Protein AF-A0A9E8TKR6-F1 (afdb_monomer_lite)

Secondary structure (DSSP, 8-state):
-PPPPEEETTTS--EEEE-SS-EEEE-HHHHHHTTTT--EE----HHHHHHHHHHHHHHHHHHHHHTT--TTTHHHHHHH---HHHHHHHHHTTGGGSEEE-SS--TT--THHHHHHHHH-PPPEEGGGGSTTS--TTSPPSS--TTBTTB-SSBPHHHHHHHHHHHHHH--TT--------EEE-TTS-EEEE----------SS-STT-SEEEEEEEPPSSHHHHHHHH--HHHHH--PPPGGGS---S-PPTT-HHHHT--S-EEEEEESSSS-EEEEEEEPPP-SS-HHHHHHHHHHHHHHHHHH-TT--EEEEE-TTS-EEEEE-----TTS-HHHHHHIIIIIS--PPPPP-SSPP-S-EEEEEEEEEEEETTEEEEEEEEEEEEEHHHHS--HHHHHHHHHHHIIIIIHHHHHHHHHHHHHS--TT-TTSPPHHHHHHHHHHHHHHHHHHHHHHHHHHHHHHTT---TTHHHHHHHHHHHHHHHHHGGG-STTTHHHHHHHHHHHHHHHHHHHHHHHHHHHHHHHHHHHHTT-HHHHHHHHTTTSHHHHHHHHHHHTTS---HHHHHHHHHHHHHHHH-TTPPB-S--HHHHHHHHHHSSS--HHHHHHHHHHHHHHHHS-HHHHHHHHHHHHHHHHHTT--B-HHHHHHHHHTTT-TT-THHHHHHHHHHHTS------

Radius of gyration: 30.71 Å; chains: 1; bounding box: 90×58×79 Å

Structure (mmCIF, N/CA/C/O backbone):
data_AF-A0A9E8TKR6-F1
#
_entry.id   AF-A0A9E8TKR6-F1
#
loop_
_atom_site.group_PDB
_atom_site.id
_atom_site.type_symbol
_atom_site.label_atom_id
_atom_site.label_alt_id
_atom_site.label_comp_id
_atom_site.label_asym_id
_atom_site.label_entity_id
_atom_site.label_seq_id
_atom_site.pdbx_PDB_ins_code
_atom_site.Cartn_x
_atom_site.Cartn_y
_atom_site.Cartn_z
_atom_site.occupancy
_atom_site.B_iso_or_equiv
_atom_site.auth_seq_id
_atom_site.auth_comp_id
_atom_site.auth_asym_id
_atom_site.auth_atom_id
_atom_site.pdbx_PDB_model_num
ATOM 1 N N . MET A 1 1 ? 31.374 -3.884 -31.618 1.00 50.28 1 MET A N 1
ATOM 2 C CA . MET A 1 1 ? 30.443 -4.877 -32.195 1.00 50.28 1 MET A CA 1
ATOM 3 C C . MET A 1 1 ? 29.100 -4.616 -31.557 1.00 50.28 1 MET A C 1
ATOM 5 O O . MET A 1 1 ? 29.069 -4.455 -30.345 1.00 50.28 1 MET A O 1
ATOM 9 N N . THR A 1 2 ? 28.046 -4.481 -32.349 1.00 59.69 2 THR A N 1
ATOM 10 C CA . THR A 1 2 ? 26.692 -4.287 -31.831 1.00 59.69 2 THR A CA 1
ATOM 11 C C . THR A 1 2 ? 26.202 -5.598 -31.211 1.00 59.69 2 THR A C 1
ATOM 13 O O . THR A 1 2 ? 26.362 -6.655 -31.832 1.00 59.69 2 THR A O 1
ATOM 16 N N . PRO A 1 3 ? 25.718 -5.588 -29.957 1.00 73.19 3 PRO A N 1
ATOM 17 C CA . PRO A 1 3 ? 25.300 -6.813 -29.292 1.00 73.19 3 PRO A CA 1
ATOM 18 C C . PRO A 1 3 ? 24.059 -7.378 -29.989 1.00 73.19 3 PRO A C 1
ATOM 20 O O . PRO A 1 3 ? 23.081 -6.670 -30.214 1.00 73.19 3 PRO A O 1
ATOM 23 N N . THR A 1 4 ? 24.097 -8.664 -30.342 1.00 85.00 4 THR A N 1
ATOM 24 C CA . THR A 1 4 ? 22.914 -9.365 -30.864 1.00 85.00 4 THR A CA 1
ATOM 25 C C . THR A 1 4 ? 21.877 -9.494 -29.743 1.00 85.00 4 THR A C 1
ATOM 27 O O . THR A 1 4 ? 22.279 -9.850 -28.633 1.00 85.00 4 THR A O 1
ATOM 30 N N . PRO A 1 5 ? 20.579 -9.230 -29.985 1.00 91.56 5 PRO A N 1
ATOM 31 C CA . PRO A 1 5 ? 19.554 -9.357 -28.954 1.00 91.56 5 PRO A CA 1
ATOM 32 C C . PRO A 1 5 ? 19.513 -10.750 -28.320 1.00 91.56 5 PRO A C 1
ATOM 34 O O . PRO A 1 5 ? 19.486 -11.755 -29.031 1.00 91.56 5 PRO A O 1
ATOM 37 N N . HIS A 1 6 ? 19.510 -10.821 -26.988 1.00 94.06 6 HIS A N 1
ATOM 38 C CA . HIS A 1 6 ? 19.408 -12.086 -26.251 1.00 94.06 6 HIS A CA 1
ATOM 39 C C . HIS A 1 6 ? 18.688 -11.923 -24.902 1.00 94.06 6 HIS A C 1
ATOM 41 O O . HIS A 1 6 ? 18.556 -10.816 -24.376 1.00 94.06 6 HIS A O 1
ATOM 47 N N . HIS A 1 7 ? 18.183 -13.047 -24.375 1.00 96.06 7 HIS A N 1
ATOM 48 C CA . HIS A 1 7 ? 17.359 -13.145 -23.157 1.00 96.06 7 HIS A CA 1
ATOM 49 C C . HIS A 1 7 ? 16.048 -12.347 -23.217 1.00 96.06 7 HIS A C 1
ATOM 51 O O . HIS A 1 7 ? 15.841 -11.397 -22.460 1.00 96.06 7 HIS A O 1
ATOM 57 N N . SER A 1 8 ? 15.142 -12.743 -24.116 1.00 97.75 8 SER A N 1
ATOM 58 C CA . SER A 1 8 ? 13.782 -12.189 -24.154 1.00 97.75 8 SER A CA 1
ATOM 59 C C . SER A 1 8 ? 12.948 -12.679 -22.968 1.00 97.75 8 SER A C 1
ATOM 61 O O . SER A 1 8 ? 12.872 -13.880 -22.699 1.00 97.75 8 SER A O 1
ATOM 63 N N . LEU A 1 9 ? 12.245 -11.761 -22.301 1.00 98.19 9 LEU A N 1
ATOM 64 C CA . LEU A 1 9 ? 11.306 -12.070 -21.214 1.00 98.19 9 LEU A CA 1
ATOM 65 C C . LEU A 1 9 ? 10.107 -12.926 -21.669 1.00 98.19 9 LEU A C 1
ATOM 67 O O . LEU A 1 9 ? 9.425 -13.513 -20.823 1.00 98.19 9 LEU A O 1
ATOM 71 N N . ARG A 1 10 ? 9.852 -12.998 -22.982 1.00 98.00 10 ARG A N 1
ATOM 72 C CA . ARG A 1 10 ? 8.789 -13.813 -23.592 1.00 98.00 10 ARG A CA 1
ATOM 73 C C . ARG A 1 10 ? 9.147 -15.291 -23.695 1.00 98.00 10 ARG A C 1
ATOM 75 O O . ARG A 1 10 ? 8.278 -16.151 -23.628 1.00 98.00 10 ARG A O 1
ATOM 82 N N . THR A 1 11 ? 10.432 -15.605 -23.844 1.00 97.19 11 THR A N 1
ATOM 83 C CA . THR A 1 11 ? 10.910 -16.984 -24.042 1.00 97.19 11 THR A CA 1
ATOM 84 C C . THR A 1 11 ? 11.670 -17.523 -22.833 1.00 97.19 11 THR A C 1
ATOM 86 O O . THR A 1 11 ? 11.685 -18.731 -22.595 1.00 97.19 11 THR A O 1
ATOM 89 N N . MET A 1 12 ? 12.260 -16.641 -22.028 1.00 97.44 12 MET A N 1
ATOM 90 C CA . MET A 1 12 ? 12.934 -16.984 -20.781 1.00 97.44 12 MET A CA 1
ATOM 91 C C . MET A 1 12 ? 11.917 -17.278 -19.668 1.00 97.44 12 MET A C 1
ATOM 93 O O . MET A 1 12 ? 10.975 -16.518 -19.457 1.00 97.44 12 MET A O 1
ATOM 97 N N . ARG A 1 13 ? 12.114 -18.355 -18.900 1.00 98.19 13 ARG A N 1
ATOM 98 C CA . ARG A 1 13 ? 11.274 -18.675 -17.730 1.00 98.19 13 ARG A CA 1
ATOM 99 C C . ARG A 1 13 ? 11.817 -17.986 -16.482 1.00 98.19 13 ARG A C 1
ATOM 101 O O . ARG A 1 13 ? 12.569 -18.586 -15.722 1.00 98.19 13 ARG A O 1
ATOM 108 N N . TRP A 1 14 ? 11.429 -16.737 -16.266 1.00 98.06 14 TRP A N 1
ATOM 109 C CA . TRP A 1 14 ? 12.019 -15.890 -15.225 1.00 98.06 14 TRP A CA 1
ATOM 110 C C . TRP A 1 14 ? 11.050 -15.482 -14.120 1.00 98.06 14 TRP A C 1
ATOM 112 O O . TRP A 1 14 ? 11.496 -15.150 -13.025 1.00 98.06 14 TRP A O 1
ATOM 122 N N . LEU A 1 15 ? 9.738 -15.484 -14.375 1.00 98.38 15 LEU A N 1
ATOM 123 C CA . LEU A 1 15 ? 8.762 -14.930 -13.443 1.00 98.38 15 LEU A CA 1
ATOM 124 C C . LEU A 1 15 ? 8.315 -16.001 -12.435 1.00 98.38 15 LEU A C 1
ATOM 126 O O . LEU A 1 15 ? 7.627 -16.948 -12.828 1.00 98.38 15 LEU A O 1
ATOM 130 N N . PRO A 1 16 ? 8.654 -15.877 -11.139 1.00 98.25 16 PRO A N 1
ATOM 131 C CA . PRO A 1 16 ? 8.188 -16.807 -10.118 1.00 98.25 16 PRO A CA 1
ATOM 132 C C . PRO A 1 16 ? 6.702 -16.591 -9.812 1.00 98.25 16 PRO A C 1
ATOM 134 O O . PRO A 1 16 ? 6.287 -15.527 -9.340 1.00 98.25 16 PRO A O 1
ATOM 137 N N . VAL A 1 17 ? 5.895 -17.630 -9.998 1.00 98.50 17 VAL A N 1
ATOM 138 C CA . VAL A 1 17 ? 4.450 -17.621 -9.748 1.00 98.50 17 VAL A CA 1
ATOM 139 C C . VAL A 1 17 ? 4.027 -18.784 -8.857 1.00 98.50 17 VAL A C 1
ATOM 141 O O . VAL A 1 17 ? 4.683 -19.821 -8.783 1.00 98.50 17 VAL A O 1
ATOM 144 N N . ILE A 1 18 ? 2.910 -18.608 -8.157 1.00 98.31 18 ILE A N 1
ATOM 145 C CA . ILE A 1 18 ? 2.304 -19.631 -7.309 1.00 98.31 18 ILE A CA 1
ATOM 146 C C . ILE A 1 18 ? 1.121 -20.238 -8.061 1.00 98.31 18 ILE A C 1
ATOM 148 O O . ILE A 1 18 ? 0.111 -19.572 -8.278 1.00 98.31 18 ILE A O 1
ATOM 152 N N . THR A 1 19 ? 1.200 -21.519 -8.397 1.00 97.38 19 THR A N 1
ATOM 153 C CA . THR A 1 19 ? 0.100 -22.289 -8.993 1.00 97.38 19 THR A CA 1
ATOM 154 C C . THR A 1 19 ? -0.519 -23.236 -7.966 1.00 97.38 19 THR A C 1
ATOM 156 O O . THR A 1 19 ? -0.173 -23.210 -6.778 1.00 97.38 19 THR A O 1
ATOM 159 N N . ALA A 1 20 ? -1.475 -24.063 -8.392 1.00 95.50 20 ALA A N 1
ATOM 160 C CA . ALA A 1 20 ? -1.983 -25.159 -7.569 1.00 95.50 20 ALA A CA 1
ATOM 161 C C . ALA A 1 20 ? -0.895 -26.210 -7.263 1.00 95.50 20 ALA A C 1
ATOM 163 O O . ALA A 1 20 ? -0.919 -26.803 -6.188 1.00 95.50 20 ALA A O 1
ATOM 164 N N . ALA A 1 21 ? 0.071 -26.398 -8.171 1.00 95.94 21 ALA A N 1
ATOM 165 C CA . ALA A 1 21 ? 1.158 -27.368 -8.025 1.00 95.94 21 ALA A CA 1
ATOM 166 C C . ALA A 1 21 ? 2.296 -26.876 -7.113 1.00 95.94 21 ALA A C 1
ATOM 168 O O . ALA A 1 21 ? 3.030 -27.688 -6.555 1.00 95.94 21 ALA A O 1
ATOM 169 N N . GLY A 1 22 ? 2.438 -25.561 -6.933 1.00 97.12 22 GLY A N 1
ATOM 170 C CA . GLY A 1 22 ? 3.464 -24.974 -6.077 1.00 97.12 22 GLY A CA 1
ATOM 171 C C . GLY A 1 22 ? 4.074 -23.718 -6.682 1.00 97.12 22 GLY A C 1
ATOM 172 O O . GLY A 1 22 ? 3.414 -22.993 -7.421 1.00 97.12 22 GLY A O 1
ATOM 173 N N . LEU A 1 23 ? 5.325 -23.446 -6.317 1.00 97.75 23 LEU A N 1
ATOM 174 C CA . LEU A 1 23 ? 6.128 -22.381 -6.910 1.00 97.75 23 LEU A CA 1
ATOM 175 C C . LEU A 1 23 ? 6.715 -22.871 -8.240 1.00 97.75 23 LEU A C 1
ATOM 177 O O . LEU A 1 23 ? 7.402 -23.890 -8.259 1.00 97.75 23 LEU A O 1
ATOM 181 N N . GLU A 1 24 ? 6.492 -22.134 -9.323 1.00 97.81 24 GLU A N 1
ATOM 182 C CA . GLU A 1 24 ? 7.092 -22.394 -10.636 1.00 97.81 24 GLU A CA 1
ATOM 183 C C . GLU A 1 24 ? 7.605 -21.093 -11.265 1.00 97.81 24 GLU A C 1
ATOM 185 O O . GLU A 1 24 ? 7.121 -20.012 -10.934 1.00 97.81 24 GLU A O 1
ATOM 190 N N . HIS A 1 25 ? 8.579 -21.193 -12.173 1.00 98.19 25 HIS A N 1
ATOM 191 C CA . HIS A 1 25 ? 8.993 -20.069 -13.018 1.00 98.19 25 HIS A CA 1
ATOM 192 C C . HIS A 1 25 ? 8.336 -20.211 -14.386 1.00 98.19 25 HIS A C 1
ATOM 194 O O . HIS A 1 25 ? 8.354 -21.301 -14.967 1.00 98.19 25 HIS A O 1
ATOM 200 N N . VAL A 1 26 ? 7.761 -19.125 -14.889 1.00 98.56 26 VAL A N 1
ATOM 201 C CA . VAL A 1 26 ? 7.066 -19.055 -16.182 1.00 98.56 26 VAL A CA 1
ATOM 202 C C . VAL A 1 26 ? 7.636 -17.930 -17.039 1.00 98.56 26 VAL A C 1
ATOM 204 O O . VAL A 1 26 ? 8.336 -17.044 -16.542 1.00 98.56 26 VAL A O 1
ATOM 207 N N . THR A 1 27 ? 7.357 -17.991 -18.336 1.00 98.69 27 THR A N 1
ATOM 208 C CA . THR A 1 27 ? 7.561 -16.859 -19.250 1.00 98.69 27 THR A CA 1
ATOM 209 C C . THR A 1 27 ? 6.527 -15.754 -19.007 1.00 98.69 27 THR A C 1
ATOM 211 O O . THR A 1 27 ? 5.531 -15.969 -18.305 1.00 98.69 27 THR A O 1
ATOM 214 N N . LEU A 1 28 ? 6.743 -14.568 -19.586 1.00 98.62 28 LEU A N 1
ATOM 215 C CA . LEU A 1 28 ? 5.754 -13.488 -19.525 1.00 98.62 28 LEU A CA 1
ATOM 216 C C . LEU A 1 28 ? 4.446 -13.865 -20.245 1.00 98.62 28 LEU A C 1
ATOM 218 O O . LEU A 1 28 ? 3.371 -13.658 -19.680 1.00 98.62 28 LEU A O 1
ATOM 222 N N . ASP A 1 29 ? 4.536 -14.474 -21.431 1.00 98.62 29 ASP A N 1
ATOM 223 C CA . ASP A 1 29 ? 3.388 -14.951 -22.211 1.00 98.62 29 ASP A CA 1
ATOM 224 C C . ASP A 1 29 ? 2.564 -15.963 -21.393 1.00 98.62 29 ASP A C 1
ATOM 226 O O . ASP A 1 29 ? 1.379 -15.741 -21.134 1.00 98.62 29 ASP A O 1
ATOM 230 N N . GLU A 1 30 ? 3.205 -17.013 -20.857 1.00 98.56 30 GLU A N 1
ATOM 231 C CA . GLU A 1 30 ? 2.532 -18.028 -20.031 1.00 98.56 30 GLU A CA 1
ATOM 232 C C . GLU A 1 30 ? 1.850 -17.426 -18.794 1.00 98.56 30 GLU A C 1
ATOM 234 O O . GLU A 1 30 ? 0.765 -17.872 -18.415 1.00 98.56 30 GLU A O 1
ATOM 239 N N . ALA A 1 31 ? 2.474 -16.440 -18.138 1.00 98.50 31 ALA A N 1
ATOM 240 C CA . ALA A 1 31 ? 1.918 -15.815 -16.941 1.00 98.50 31 ALA A CA 1
ATOM 241 C C . ALA A 1 31 ? 0.599 -15.085 -17.222 1.00 98.50 31 ALA A C 1
ATOM 243 O O . ALA A 1 31 ? -0.324 -15.142 -16.406 1.00 98.50 31 ALA A O 1
ATOM 244 N N . LEU A 1 32 ? 0.508 -14.410 -18.370 1.00 98.62 32 LEU A N 1
ATOM 245 C CA . LEU A 1 32 ? -0.659 -13.628 -18.776 1.00 98.62 32 LEU A CA 1
ATOM 246 C C . LEU A 1 32 ? -1.758 -14.525 -19.363 1.00 98.62 32 LEU A C 1
ATOM 248 O O . LEU A 1 32 ? -2.926 -14.376 -18.999 1.00 98.62 32 LEU A O 1
ATOM 252 N N . GLU A 1 33 ? -1.395 -15.514 -20.184 1.00 98.50 33 GLU A N 1
ATOM 253 C CA . GLU A 1 33 ? -2.334 -16.499 -20.740 1.00 98.50 33 GLU A CA 1
ATOM 254 C C . GLU A 1 33 ? -2.971 -17.367 -19.647 1.00 98.50 33 GLU A C 1
ATOM 256 O O . GLU A 1 33 ? -4.174 -17.630 -19.652 1.00 98.50 33 GLU A O 1
ATOM 261 N N . ARG A 1 34 ? -2.175 -17.790 -18.657 1.00 98.25 34 ARG A N 1
ATOM 262 C CA . ARG A 1 34 ? -2.619 -18.660 -17.557 1.00 98.25 34 ARG A CA 1
ATOM 263 C C . ARG A 1 34 ? -3.029 -17.877 -16.309 1.00 98.25 34 ARG A C 1
ATOM 265 O O . ARG A 1 34 ? -3.214 -18.493 -15.253 1.00 98.25 34 ARG A O 1
ATOM 272 N N . ALA A 1 35 ? -3.205 -16.556 -16.399 1.00 98.50 35 ALA A N 1
ATOM 273 C CA . ALA A 1 35 ? -3.392 -15.666 -15.249 1.00 98.50 35 ALA A CA 1
ATOM 274 C C . ALA A 1 35 ? -4.563 -16.064 -14.327 1.00 98.50 35 ALA A C 1
ATOM 276 O O . ALA A 1 35 ? -4.476 -15.886 -13.113 1.00 98.50 35 ALA A O 1
ATOM 277 N N . ALA A 1 36 ? -5.638 -16.656 -14.861 1.00 98.25 36 ALA A N 1
ATOM 278 C CA . ALA A 1 36 ? -6.772 -17.135 -14.058 1.00 98.25 36 ALA A CA 1
ATOM 279 C C . ALA A 1 36 ? -6.495 -18.440 -13.282 1.00 98.25 36 ALA A C 1
ATOM 281 O O . ALA A 1 36 ? -7.249 -18.795 -12.384 1.00 98.25 36 ALA A O 1
ATOM 282 N N . SER A 1 37 ? -5.415 -19.158 -13.598 1.00 98.12 37 SER A N 1
ATOM 283 C CA . SER A 1 37 ? -4.990 -20.377 -12.884 1.00 98.12 37 SER A CA 1
ATOM 284 C C . SER A 1 37 ? -3.832 -20.142 -11.905 1.00 98.12 37 SER A C 1
ATOM 286 O O . SER A 1 37 ? -3.518 -20.998 -11.073 1.00 98.12 37 SER A O 1
ATOM 288 N N . ILE A 1 38 ? -3.184 -18.981 -12.002 1.00 98.62 38 ILE A N 1
ATOM 289 C CA . ILE A 1 38 ? -2.069 -18.571 -11.153 1.00 98.62 38 ILE A CA 1
ATOM 290 C C . ILE A 1 38 ? -2.642 -17.844 -9.939 1.00 98.62 38 ILE A C 1
ATOM 292 O O . ILE A 1 38 ? -3.386 -16.887 -10.098 1.00 98.62 38 ILE A O 1
ATOM 296 N N . ARG A 1 39 ? -2.282 -18.259 -8.722 1.00 98.06 39 ARG A N 1
ATOM 297 C CA . ARG A 1 39 ? -2.734 -17.622 -7.470 1.00 98.06 39 ARG A CA 1
ATOM 298 C C . ARG A 1 39 ? -2.090 -16.254 -7.232 1.00 98.06 39 ARG A C 1
ATOM 300 O O . ARG A 1 39 ? -2.666 -15.417 -6.551 1.00 98.06 39 ARG A O 1
ATOM 307 N N . GLY A 1 40 ? -0.885 -16.035 -7.755 1.00 96.62 40 GLY A N 1
ATOM 308 C CA . GLY A 1 40 ? -0.157 -14.772 -7.638 1.00 96.62 40 GLY A CA 1
ATOM 309 C C . GLY A 1 40 ? 1.353 -14.944 -7.797 1.00 96.62 40 GLY A C 1
ATOM 310 O O . GLY A 1 40 ? 1.829 -16.004 -8.202 1.00 96.62 40 GLY A O 1
ATOM 311 N N . ILE A 1 41 ? 2.107 -13.900 -7.455 1.00 97.56 41 ILE A N 1
ATOM 312 C CA . ILE A 1 41 ? 3.574 -13.870 -7.553 1.00 97.56 41 ILE A CA 1
ATOM 313 C C . ILE A 1 41 ? 4.218 -14.626 -6.383 1.00 97.56 41 ILE A C 1
ATOM 315 O O . ILE A 1 41 ? 3.853 -14.435 -5.222 1.00 97.56 41 ILE A O 1
ATOM 319 N N . GLY A 1 42 ? 5.212 -15.458 -6.690 1.00 95.94 42 GLY A N 1
ATOM 320 C CA . GLY A 1 42 ? 5.906 -16.350 -5.759 1.00 95.94 42 GLY A CA 1
ATOM 321 C C . GLY A 1 42 ? 7.166 -15.776 -5.114 1.00 95.94 42 GLY A C 1
ATOM 322 O O . GLY A 1 42 ? 8.143 -16.501 -4.948 1.00 95.94 42 GLY A O 1
ATOM 323 N N . VAL A 1 43 ? 7.169 -14.491 -4.750 1.00 93.88 43 VAL A N 1
ATOM 324 C CA . VAL A 1 43 ? 8.356 -13.805 -4.209 1.00 93.88 43 VAL A CA 1
ATOM 325 C C . VAL A 1 43 ? 8.193 -13.479 -2.729 1.00 93.88 43 VAL A C 1
ATOM 327 O O . VAL A 1 43 ? 7.189 -12.904 -2.310 1.00 93.88 43 VAL A O 1
ATOM 330 N N . ARG A 1 44 ? 9.214 -13.827 -1.935 1.00 90.00 44 ARG A N 1
ATOM 331 C CA . ARG A 1 44 ? 9.268 -13.526 -0.495 1.00 90.00 44 ARG A CA 1
ATOM 332 C C . ARG A 1 44 ? 9.672 -12.087 -0.204 1.00 90.00 44 ARG A C 1
ATOM 334 O O . ARG A 1 44 ? 9.179 -11.510 0.761 1.00 90.00 44 ARG A O 1
ATOM 341 N N . ASP A 1 45 ? 10.574 -11.528 -1.006 1.00 90.06 45 ASP A N 1
ATOM 342 C CA . ASP A 1 45 ? 11.012 -10.151 -0.829 1.00 90.06 45 ASP A CA 1
ATOM 343 C C . ASP A 1 45 ? 9.843 -9.181 -1.104 1.00 90.06 45 ASP A C 1
ATOM 345 O O . ASP A 1 45 ? 9.302 -9.163 -2.215 1.00 90.06 45 ASP A O 1
ATOM 349 N N . PRO A 1 46 ? 9.425 -8.373 -0.114 1.00 91.62 46 PRO A N 1
ATOM 350 C CA . PRO A 1 46 ? 8.284 -7.489 -0.243 1.00 91.62 46 PRO A CA 1
ATOM 351 C C . PRO A 1 46 ? 8.467 -6.403 -1.305 1.00 91.62 46 PRO A C 1
ATOM 353 O O . PRO A 1 46 ? 7.497 -6.073 -1.985 1.00 91.62 46 PRO A O 1
ATOM 356 N N . ILE A 1 47 ? 9.683 -5.876 -1.472 1.00 90.69 47 ILE A N 1
ATOM 357 C CA . ILE A 1 47 ? 9.970 -4.806 -2.432 1.00 90.69 47 ILE A CA 1
ATOM 358 C C . ILE A 1 47 ? 9.971 -5.377 -3.846 1.00 90.69 47 ILE A C 1
ATOM 360 O O . ILE A 1 47 ? 9.337 -4.816 -4.736 1.00 90.69 47 ILE A O 1
ATOM 364 N N . VAL A 1 48 ? 10.613 -6.531 -4.038 1.00 93.44 48 VAL A N 1
ATOM 365 C CA . VAL A 1 48 ? 10.620 -7.218 -5.335 1.00 93.44 48 VAL A CA 1
ATOM 366 C C . VAL A 1 48 ? 9.200 -7.617 -5.740 1.00 93.44 48 VAL A C 1
ATOM 368 O O . VAL A 1 48 ? 8.783 -7.353 -6.865 1.00 93.44 48 VAL A O 1
ATOM 371 N N . ARG A 1 49 ? 8.408 -8.188 -4.818 1.00 95.56 49 ARG A N 1
ATOM 372 C CA . ARG A 1 49 ? 6.997 -8.518 -5.083 1.00 95.56 49 ARG A CA 1
ATOM 373 C C . ARG A 1 49 ? 6.201 -7.280 -5.504 1.00 95.56 49 ARG A C 1
ATOM 375 O O . ARG A 1 49 ? 5.429 -7.352 -6.454 1.00 95.56 49 ARG A O 1
ATOM 382 N N . ALA A 1 50 ? 6.387 -6.153 -4.820 1.00 95.00 50 ALA A N 1
ATOM 383 C CA . ALA A 1 50 ? 5.710 -4.907 -5.159 1.00 95.00 50 ALA A CA 1
ATOM 384 C C . ALA A 1 50 ? 6.129 -4.358 -6.530 1.00 95.00 50 ALA A C 1
ATOM 386 O O . ALA A 1 50 ? 5.282 -3.892 -7.290 1.00 95.00 50 ALA A O 1
ATOM 387 N N . ALA A 1 51 ? 7.414 -4.441 -6.872 1.00 94.69 51 ALA A N 1
ATOM 388 C CA . ALA A 1 51 ? 7.915 -4.026 -8.176 1.00 94.69 51 ALA A CA 1
ATOM 389 C C . ALA A 1 51 ? 7.333 -4.883 -9.308 1.00 94.69 51 ALA A C 1
ATOM 391 O O . ALA A 1 51 ? 6.817 -4.342 -10.284 1.00 94.69 51 ALA A O 1
ATOM 392 N N . LEU A 1 52 ? 7.333 -6.210 -9.136 1.00 97.88 52 LEU A N 1
ATOM 393 C CA . LEU A 1 52 ? 6.726 -7.134 -10.094 1.00 97.88 52 LEU A CA 1
ATOM 394 C C . LEU A 1 52 ? 5.217 -6.905 -10.225 1.00 97.88 52 LEU A C 1
ATOM 396 O O . LEU A 1 52 ? 4.703 -6.925 -11.336 1.00 97.88 52 LEU A O 1
ATOM 400 N N . ASN A 1 53 ? 4.509 -6.622 -9.125 1.00 97.50 53 ASN A N 1
ATOM 401 C CA . ASN A 1 53 ? 3.097 -6.239 -9.176 1.00 97.50 53 ASN A CA 1
ATOM 402 C C . ASN A 1 53 ? 2.882 -5.016 -10.083 1.00 97.50 53 ASN A C 1
ATOM 404 O O . ASN A 1 53 ? 2.000 -5.046 -10.935 1.00 97.50 53 ASN A O 1
ATOM 408 N N . ARG A 1 54 ? 3.682 -3.950 -9.931 1.00 96.38 54 ARG A N 1
ATOM 409 C CA . ARG A 1 54 ? 3.562 -2.736 -10.763 1.00 96.38 54 ARG A CA 1
ATOM 410 C C . ARG A 1 54 ? 3.876 -3.008 -12.231 1.00 96.38 54 ARG A C 1
ATOM 412 O O . ARG A 1 54 ? 3.127 -2.562 -13.096 1.00 96.38 54 ARG A O 1
ATOM 419 N N . PHE A 1 55 ? 4.928 -3.777 -12.501 1.00 97.94 55 PHE A N 1
ATOM 420 C CA . PHE A 1 55 ? 5.274 -4.200 -13.856 1.00 97.94 55 PHE A CA 1
ATOM 421 C C . PHE A 1 55 ? 4.139 -5.000 -14.509 1.00 97.94 55 PHE A C 1
ATOM 423 O O . PHE A 1 55 ? 3.696 -4.662 -15.604 1.00 97.94 55 PHE A O 1
ATOM 430 N N . LEU A 1 56 ? 3.611 -6.014 -13.816 1.00 98.56 56 LEU A N 1
ATOM 431 C CA . LEU A 1 56 ? 2.527 -6.841 -14.343 1.00 98.56 56 LEU A CA 1
ATOM 432 C C . LEU A 1 56 ? 1.221 -6.060 -14.505 1.00 98.56 56 LEU A C 1
ATOM 434 O O . LEU A 1 56 ? 0.492 -6.331 -15.448 1.00 98.56 56 LEU A O 1
ATOM 438 N N . ILE A 1 57 ? 0.927 -5.079 -13.648 1.00 98.00 57 ILE A N 1
ATOM 439 C CA . ILE A 1 57 ? -0.211 -4.164 -13.839 1.00 98.00 57 ILE A CA 1
ATOM 440 C C . ILE A 1 57 ? -0.020 -3.335 -15.118 1.00 98.00 57 ILE A C 1
ATOM 442 O O . ILE A 1 57 ? -0.959 -3.195 -15.899 1.00 98.00 57 ILE A O 1
ATOM 446 N N . ALA A 1 58 ? 1.190 -2.835 -15.385 1.00 97.88 58 ALA A N 1
ATOM 447 C CA . ALA A 1 58 ? 1.464 -2.078 -16.604 1.00 97.88 58 ALA A CA 1
ATOM 448 C C . ALA A 1 58 ? 1.289 -2.935 -17.869 1.00 97.88 58 ALA A C 1
ATOM 450 O O . ALA A 1 58 ? 0.571 -2.542 -18.784 1.00 97.88 58 ALA A O 1
ATOM 451 N N . VAL A 1 59 ? 1.861 -4.142 -17.895 1.00 98.56 59 VAL A N 1
ATOM 452 C CA . VAL A 1 59 ? 1.699 -5.073 -19.028 1.00 98.56 59 VAL A CA 1
ATOM 453 C C . VAL A 1 59 ? 0.255 -5.579 -19.132 1.00 98.56 59 VAL A C 1
ATOM 455 O O . VAL A 1 59 ? -0.319 -5.622 -20.216 1.00 98.56 59 VAL A O 1
ATOM 458 N N . GLY A 1 60 ? -0.381 -5.887 -18.002 1.00 98.44 60 GLY A N 1
ATOM 459 C CA . GLY A 1 60 ? -1.784 -6.293 -17.927 1.00 98.44 60 GLY A CA 1
ATOM 460 C C . GLY A 1 60 ? -2.747 -5.213 -18.421 1.00 98.44 60 GLY A C 1
ATOM 461 O O . GLY A 1 60 ? -3.815 -5.550 -18.922 1.00 98.44 60 GLY A O 1
ATOM 462 N N . THR A 1 61 ? -2.360 -3.933 -18.351 1.00 98.44 61 THR A N 1
ATOM 463 C CA . THR A 1 61 ? -3.107 -2.830 -18.974 1.00 98.44 61 THR A CA 1
ATOM 464 C C . THR A 1 61 ? -3.142 -3.005 -20.488 1.00 98.44 61 THR A C 1
ATOM 466 O O . THR A 1 61 ? -4.219 -2.943 -21.073 1.00 98.44 61 THR A O 1
ATOM 469 N N . LEU A 1 62 ? -1.991 -3.270 -21.117 1.00 98.69 62 LEU A N 1
ATOM 470 C CA . LEU A 1 62 ? -1.897 -3.482 -22.565 1.00 98.69 62 LEU A CA 1
ATOM 471 C C . LEU A 1 62 ? -2.731 -4.694 -22.994 1.00 98.69 62 LEU A C 1
ATOM 473 O O . LEU A 1 62 ? -3.551 -4.592 -23.901 1.00 98.69 62 LEU A O 1
ATOM 477 N N . VAL A 1 63 ? -2.612 -5.810 -22.268 1.00 98.69 63 VAL A N 1
ATOM 478 C CA . VAL A 1 63 ? -3.419 -7.014 -22.528 1.00 98.69 63 VAL A CA 1
ATOM 479 C C . VAL A 1 63 ? -4.914 -6.727 -22.380 1.00 98.69 63 VAL A C 1
ATOM 481 O O . VAL A 1 63 ? -5.715 -7.187 -23.189 1.00 98.69 63 VAL A O 1
ATOM 484 N N . ALA A 1 64 ? -5.316 -5.960 -21.365 1.00 98.44 64 ALA A N 1
ATOM 485 C CA . ALA A 1 64 ? -6.714 -5.602 -21.151 1.00 98.44 64 ALA A CA 1
ATOM 486 C C . ALA A 1 64 ? -7.271 -4.677 -22.250 1.00 98.44 64 ALA A C 1
ATOM 488 O O . ALA A 1 64 ? -8.447 -4.813 -22.596 1.00 98.44 64 ALA A O 1
ATOM 489 N N . ARG A 1 65 ? -6.446 -3.783 -22.820 1.00 98.19 65 ARG A N 1
ATOM 490 C CA . ARG A 1 65 ? -6.803 -2.969 -23.996 1.00 98.19 65 ARG A CA 1
ATOM 491 C C . ARG A 1 65 ? -7.069 -3.865 -25.208 1.00 98.19 65 ARG A C 1
ATOM 493 O O . ARG A 1 65 ? -8.172 -3.825 -25.748 1.00 98.19 65 ARG A O 1
ATOM 500 N N . GLU A 1 66 ? -6.123 -4.740 -25.555 1.00 98.31 66 GLU A N 1
ATOM 501 C CA . GLU A 1 66 ? -6.245 -5.667 -26.695 1.00 98.31 66 GLU A CA 1
ATOM 502 C C . GLU A 1 66 ? -7.391 -6.676 -26.523 1.00 98.31 66 GLU A C 1
ATOM 504 O O . GLU A 1 66 ? -8.091 -7.024 -27.472 1.00 98.31 66 GLU A O 1
ATOM 509 N N . ALA A 1 67 ? -7.648 -7.119 -25.290 1.00 98.06 67 ALA A N 1
ATOM 510 C CA . ALA A 1 67 ? -8.772 -7.997 -24.974 1.00 98.06 67 ALA A CA 1
ATOM 511 C C . ALA A 1 67 ? -10.138 -7.280 -24.990 1.00 98.06 67 ALA A C 1
ATOM 513 O O . ALA A 1 67 ? -11.170 -7.939 -24.840 1.00 98.06 67 ALA A O 1
ATOM 514 N N . GLY A 1 68 ? -10.171 -5.950 -25.138 1.00 97.62 68 GLY A N 1
ATOM 515 C CA . GLY A 1 68 ? -11.403 -5.165 -25.120 1.00 97.62 68 GLY A CA 1
ATOM 516 C C . GLY A 1 68 ? -12.123 -5.226 -23.771 1.00 97.62 68 GLY A C 1
ATOM 517 O O . GLY A 1 68 ? -13.349 -5.383 -23.719 1.00 97.62 68 GLY A O 1
ATOM 518 N N . VAL A 1 69 ? -11.377 -5.151 -22.663 1.00 97.88 69 VAL A N 1
ATOM 519 C CA . VAL A 1 69 ? -11.956 -5.175 -21.314 1.00 97.88 69 VAL A CA 1
ATOM 520 C C . VAL A 1 69 ? -12.815 -3.929 -21.086 1.00 97.88 69 VAL A C 1
ATOM 522 O O . VAL A 1 69 ? -12.395 -2.792 -21.271 1.00 97.88 69 VAL A O 1
ATOM 525 N N . THR A 1 70 ? -14.041 -4.153 -20.630 1.00 95.81 70 THR A N 1
ATOM 526 C CA . THR A 1 70 ? -15.042 -3.143 -20.284 1.00 95.81 70 THR A CA 1
ATOM 527 C C . THR A 1 70 ? -15.710 -3.513 -18.959 1.00 95.81 70 THR A C 1
ATOM 529 O O . THR A 1 70 ? -15.712 -4.687 -18.574 1.00 95.81 70 THR A O 1
ATOM 532 N N . PRO A 1 71 ? -16.404 -2.576 -18.287 1.00 92.62 71 PRO A N 1
ATOM 533 C CA . PRO A 1 71 ? -17.174 -2.898 -17.083 1.00 92.62 71 PRO A CA 1
ATOM 534 C C . PRO A 1 71 ? -18.199 -4.033 -17.268 1.00 92.62 71 PRO A C 1
ATOM 536 O O . PRO A 1 71 ? -18.576 -4.688 -16.302 1.00 92.62 71 PRO A O 1
ATOM 539 N N . ARG A 1 72 ? -18.655 -4.296 -18.504 1.00 94.56 72 ARG A N 1
ATOM 540 C CA . ARG A 1 72 ? -19.644 -5.346 -18.803 1.00 94.56 72 ARG A CA 1
ATOM 541 C C . ARG A 1 72 ? -19.040 -6.749 -18.904 1.00 94.56 72 ARG A C 1
ATOM 543 O O . ARG A 1 72 ? -19.744 -7.713 -18.620 1.00 94.56 72 ARG A O 1
ATOM 550 N N . ASN A 1 73 ? -17.779 -6.880 -19.320 1.00 96.81 73 ASN A N 1
ATOM 551 C CA . ASN A 1 73 ? -17.131 -8.180 -19.558 1.00 96.81 73 ASN A CA 1
ATOM 552 C C . ASN A 1 73 ? -15.966 -8.480 -18.593 1.00 96.81 73 ASN A C 1
ATOM 554 O O . ASN A 1 73 ? -15.492 -9.615 -18.568 1.00 96.81 73 ASN A O 1
ATOM 558 N N . VAL A 1 74 ? -15.546 -7.518 -17.760 1.00 97.12 74 VAL A N 1
ATOM 559 C CA . VAL A 1 74 ? -14.398 -7.644 -16.842 1.00 97.12 74 VAL A CA 1
ATOM 560 C C . VAL A 1 74 ? -14.482 -8.874 -15.931 1.00 97.12 74 VAL A C 1
ATOM 562 O O . VAL A 1 74 ? -13.504 -9.600 -15.772 1.00 97.12 74 VAL A O 1
ATOM 565 N N . ALA A 1 75 ? -15.668 -9.186 -15.402 1.00 96.31 75 ALA A N 1
ATOM 566 C CA . ALA A 1 75 ? -15.870 -10.366 -14.561 1.00 96.31 75 ALA A CA 1
ATOM 567 C C . ALA A 1 75 ? -15.677 -11.688 -15.330 1.00 96.31 75 ALA A C 1
ATOM 569 O O . ALA A 1 75 ? -15.351 -12.709 -14.728 1.00 96.31 75 ALA A O 1
ATOM 570 N N . GLY A 1 76 ? -15.891 -11.686 -16.650 1.00 97.50 76 GLY A N 1
ATOM 571 C CA . GLY A 1 76 ? -15.568 -12.813 -17.523 1.00 97.50 76 GLY A CA 1
ATOM 572 C C . GLY A 1 76 ? -14.063 -13.057 -17.561 1.00 97.50 76 GLY A C 1
ATOM 573 O O . GLY A 1 76 ? -13.623 -14.143 -17.194 1.00 97.50 76 GLY A O 1
ATOM 574 N N . HIS A 1 77 ? -13.285 -12.020 -17.881 1.00 97.81 77 HIS A N 1
ATOM 575 C CA . HIS A 1 77 ? -11.819 -12.088 -17.925 1.00 97.81 77 HIS A CA 1
ATOM 576 C C . HIS A 1 77 ? -11.191 -12.454 -16.578 1.00 97.81 77 HIS A C 1
ATOM 578 O O . HIS A 1 77 ? -10.250 -13.240 -16.541 1.00 97.81 77 HIS A O 1
ATOM 584 N N . ALA A 1 78 ? -11.743 -11.973 -15.461 1.00 96.88 78 ALA A N 1
ATOM 585 C CA . ALA A 1 78 ? -11.270 -12.361 -14.131 1.00 96.88 78 ALA A CA 1
ATOM 586 C C . ALA A 1 78 ? -11.369 -13.880 -13.888 1.00 96.88 78 ALA A C 1
ATOM 588 O O . ALA A 1 78 ? -10.504 -14.462 -13.236 1.00 96.88 78 ALA A O 1
ATOM 589 N N . ARG A 1 79 ? -12.408 -14.531 -14.432 1.00 97.31 79 ARG A N 1
ATOM 590 C CA . ARG A 1 79 ? -12.639 -15.976 -14.278 1.00 97.31 79 ARG A CA 1
ATOM 591 C C . ARG A 1 79 ? -11.890 -16.822 -15.299 1.00 97.31 79 ARG A C 1
ATOM 593 O O . ARG A 1 79 ? -11.427 -17.902 -14.953 1.00 97.31 79 ARG A O 1
ATOM 600 N N . THR A 1 80 ? -11.836 -16.384 -16.555 1.00 97.50 80 THR A N 1
ATOM 601 C CA . THR A 1 80 ? -11.308 -17.198 -17.663 1.00 97.50 80 THR A CA 1
ATOM 602 C C . THR A 1 80 ? -9.884 -16.834 -18.064 1.00 97.50 80 THR A C 1
ATOM 604 O O . THR A 1 80 ? -9.259 -17.594 -18.793 1.00 97.50 80 THR A O 1
ATOM 607 N N . GLY A 1 81 ? -9.367 -15.695 -17.604 1.00 97.06 81 GLY A N 1
ATOM 608 C CA . GLY A 1 81 ? -8.085 -15.146 -18.030 1.00 97.06 81 GLY A CA 1
ATOM 609 C C . GLY A 1 81 ? -8.183 -14.393 -19.356 1.00 97.06 81 GLY A C 1
ATOM 610 O O . GLY A 1 81 ? -9.275 -14.054 -19.834 1.00 97.06 81 GLY A O 1
ATOM 611 N N . PHE A 1 82 ? -7.019 -14.125 -19.942 1.00 98.19 82 PHE A N 1
ATOM 612 C CA . PHE A 1 82 ? -6.875 -13.459 -21.232 1.00 98.19 82 PHE A CA 1
ATOM 613 C C . PHE A 1 82 ? -6.613 -14.489 -22.333 1.00 98.19 82 PHE A C 1
ATOM 615 O O . PHE A 1 82 ? -5.983 -15.518 -22.104 1.00 98.19 82 PHE A O 1
ATOM 622 N N . THR A 1 83 ? -7.108 -14.232 -23.542 1.00 98.38 83 THR A N 1
ATOM 623 C CA . THR A 1 83 ? -6.845 -15.109 -24.690 1.00 98.38 83 THR A CA 1
ATOM 624 C C . THR A 1 83 ? -5.402 -14.957 -25.163 1.00 98.38 83 THR A C 1
ATOM 626 O O . THR A 1 83 ? -4.918 -13.827 -25.209 1.00 98.38 83 THR A O 1
ATOM 629 N N . ALA A 1 84 ? -4.782 -16.040 -25.638 1.00 98.25 84 ALA A N 1
ATOM 630 C CA . ALA A 1 84 ? -3.438 -16.014 -26.228 1.00 98.25 84 ALA A CA 1
ATOM 631 C C . ALA A 1 84 ? -3.272 -14.943 -27.321 1.00 98.25 84 ALA A C 1
ATOM 633 O O . ALA A 1 84 ? -2.271 -14.241 -27.344 1.00 98.25 84 ALA A O 1
ATOM 634 N N . ALA A 1 85 ? -4.288 -14.740 -28.171 1.00 98.56 85 ALA A N 1
ATOM 635 C CA . ALA A 1 85 ? -4.252 -13.706 -29.208 1.00 98.56 85 ALA A CA 1
ATOM 636 C C . ALA A 1 85 ? -4.093 -12.288 -28.627 1.00 98.56 85 ALA A C 1
ATOM 638 O O . ALA A 1 85 ? -3.204 -11.560 -29.044 1.00 98.56 85 ALA A O 1
ATOM 639 N N . ALA A 1 86 ? -4.905 -11.918 -27.630 1.00 98.50 86 ALA A N 1
ATOM 640 C CA . ALA A 1 86 ? -4.801 -10.615 -26.967 1.00 98.50 86 ALA A CA 1
ATOM 641 C C . ALA A 1 86 ? -3.471 -10.435 -26.215 1.00 98.50 86 ALA A C 1
ATOM 643 O O . ALA A 1 86 ? -2.916 -9.341 -26.208 1.00 98.50 86 ALA A O 1
ATOM 644 N N . VAL A 1 87 ? -2.951 -11.503 -25.593 1.00 98.75 87 VAL A N 1
ATOM 645 C CA . VAL A 1 87 ? -1.634 -11.471 -24.936 1.00 98.75 87 VAL A CA 1
ATOM 646 C C . VAL A 1 87 ? -0.534 -11.234 -25.967 1.00 98.75 87 VAL A C 1
ATOM 648 O O . VAL A 1 87 ? 0.257 -10.313 -25.792 1.00 98.75 87 VAL A O 1
ATOM 651 N N . ALA A 1 88 ? -0.518 -12.006 -27.055 1.00 98.62 88 ALA A N 1
ATOM 652 C CA . ALA A 1 88 ? 0.457 -11.855 -28.127 1.00 98.62 88 ALA A CA 1
ATOM 653 C C . ALA A 1 88 ? 0.408 -10.447 -28.734 1.00 98.62 88 ALA A C 1
ATOM 655 O O . ALA A 1 88 ? 1.430 -9.773 -28.746 1.00 98.62 88 ALA A O 1
ATOM 656 N N . SER A 1 89 ? -0.777 -9.960 -29.125 1.00 98.50 89 SER A N 1
ATOM 657 C CA . SER A 1 89 ? -0.940 -8.610 -29.680 1.00 98.50 89 SER A CA 1
ATOM 658 C C . SER A 1 89 ? -0.434 -7.520 -28.736 1.00 98.50 89 SER A C 1
ATOM 660 O O . SER A 1 89 ? 0.244 -6.601 -29.180 1.00 98.50 89 SER A O 1
ATOM 662 N N . ALA A 1 90 ? -0.695 -7.638 -27.432 1.00 98.38 90 ALA A N 1
ATOM 663 C CA . ALA A 1 90 ? -0.234 -6.657 -26.454 1.00 98.38 90 ALA A CA 1
ATOM 664 C C . ALA A 1 90 ? 1.285 -6.694 -26.237 1.00 98.38 90 ALA A C 1
ATOM 666 O O . ALA A 1 90 ? 1.898 -5.646 -26.047 1.00 98.38 90 ALA A O 1
ATOM 667 N N . LEU A 1 91 ? 1.892 -7.884 -26.236 1.00 98.56 91 LEU A N 1
ATOM 668 C CA . LEU A 1 91 ? 3.339 -8.035 -26.073 1.00 98.56 91 LEU A CA 1
ATOM 669 C C . LEU A 1 91 ? 4.103 -7.651 -27.343 1.00 98.56 91 LEU A C 1
ATOM 671 O O . LEU A 1 91 ? 5.199 -7.112 -27.231 1.00 98.56 91 LEU A O 1
ATOM 675 N N . ASP A 1 92 ? 3.514 -7.838 -28.525 1.00 98.50 92 ASP A N 1
ATOM 676 C CA . ASP A 1 92 ? 4.095 -7.408 -29.799 1.00 98.50 92 ASP A CA 1
ATOM 677 C C . ASP A 1 92 ? 4.278 -5.878 -29.861 1.00 98.50 92 ASP A C 1
ATOM 679 O O . ASP A 1 92 ? 5.235 -5.403 -30.469 1.00 98.50 92 ASP A O 1
ATOM 683 N N . LEU A 1 93 ? 3.434 -5.097 -29.166 1.00 98.00 93 LEU A N 1
ATOM 684 C CA . LEU A 1 93 ? 3.580 -3.633 -29.046 1.00 98.00 93 LEU A CA 1
ATOM 685 C C . LEU A 1 93 ? 4.860 -3.196 -28.321 1.00 98.00 93 LEU A C 1
ATOM 687 O O . LEU A 1 93 ? 5.271 -2.046 -28.446 1.00 98.00 93 LEU A O 1
ATOM 691 N N . ILE A 1 94 ? 5.450 -4.081 -27.518 1.00 98.19 94 ILE A N 1
ATOM 692 C CA . ILE A 1 94 ? 6.603 -3.788 -26.659 1.00 98.19 94 ILE A CA 1
ATOM 693 C C . ILE A 1 94 ? 7.737 -4.804 -26.842 1.00 98.19 94 ILE A C 1
ATOM 695 O O . ILE A 1 94 ? 8.660 -4.833 -26.032 1.00 98.19 94 ILE A O 1
ATOM 699 N N . ASP A 1 95 ? 7.689 -5.638 -27.884 1.00 97.88 95 ASP A N 1
ATOM 700 C CA . ASP A 1 95 ? 8.581 -6.793 -28.049 1.00 97.88 95 ASP A CA 1
ATOM 701 C C . ASP A 1 95 ? 10.060 -6.392 -28.082 1.00 97.88 95 ASP A C 1
ATOM 703 O O . ASP A 1 95 ? 10.883 -6.976 -27.374 1.00 97.88 95 ASP A O 1
ATOM 707 N N . GLU A 1 96 ? 10.387 -5.320 -28.809 1.00 96.94 96 GLU A N 1
ATOM 708 C CA . GLU A 1 96 ? 11.752 -4.784 -28.898 1.00 96.94 96 GLU A CA 1
ATOM 709 C C . GLU A 1 96 ? 12.297 -4.292 -27.549 1.00 96.94 96 GLU A C 1
ATOM 711 O O . GLU A 1 96 ? 13.510 -4.223 -27.354 1.00 96.94 96 GLU A O 1
ATOM 716 N N . HIS A 1 97 ? 11.412 -3.992 -26.597 1.00 97.69 97 HIS A N 1
ATOM 717 C CA . HIS A 1 97 ? 11.757 -3.565 -25.247 1.00 97.69 97 HIS A CA 1
ATOM 718 C C . HIS A 1 97 ? 11.824 -4.724 -24.251 1.00 97.69 97 HIS A C 1
ATOM 720 O O . HIS A 1 97 ? 12.187 -4.487 -23.108 1.00 97.69 97 HIS A O 1
ATOM 726 N N . LEU A 1 98 ? 11.492 -5.965 -24.624 1.00 98.25 98 LEU A N 1
ATOM 727 C CA . LEU A 1 98 ? 11.469 -7.124 -23.714 1.00 98.25 98 LEU A CA 1
ATOM 728 C C . LEU A 1 98 ? 12.772 -7.942 -23.711 1.00 98.25 98 LEU A C 1
ATOM 730 O O . LEU A 1 98 ? 12.816 -9.039 -23.151 1.00 98.25 98 LEU A O 1
ATOM 734 N N . TRP A 1 99 ? 13.839 -7.417 -24.309 1.00 97.94 99 TRP A N 1
ATOM 735 C CA . TRP A 1 99 ? 15.153 -8.055 -24.387 1.00 97.94 99 TRP A CA 1
ATOM 736 C C . TRP A 1 99 ? 16.097 -7.483 -23.331 1.00 97.94 99 TRP A C 1
ATOM 738 O O . TRP A 1 99 ? 16.341 -6.278 -23.318 1.00 97.94 99 TRP A O 1
ATOM 748 N N . LEU A 1 100 ? 16.670 -8.321 -22.456 1.00 97.06 100 LEU A N 1
ATOM 749 C CA . LEU A 1 100 ? 17.625 -7.833 -21.446 1.00 97.06 100 LEU A CA 1
ATOM 750 C C . LEU A 1 100 ? 18.871 -7.212 -22.070 1.00 97.06 100 LEU A C 1
ATOM 752 O O . LEU A 1 100 ? 19.396 -6.234 -21.542 1.00 97.06 100 LEU A O 1
ATOM 756 N N . VAL A 1 101 ? 19.326 -7.770 -23.190 1.00 95.50 101 VAL A N 1
ATOM 757 C CA . VAL A 1 101 ? 20.402 -7.194 -23.986 1.00 95.50 101 VAL A CA 1
ATOM 758 C C . VAL A 1 101 ? 19.846 -6.859 -25.358 1.00 95.50 101 VAL A C 1
ATOM 760 O O . VAL A 1 101 ? 19.432 -7.744 -26.101 1.00 95.50 101 VAL A O 1
ATOM 763 N N . HIS A 1 102 ? 19.837 -5.568 -25.673 1.00 94.81 102 HIS A N 1
ATOM 764 C CA . HIS A 1 102 ? 19.448 -5.008 -26.959 1.00 94.81 102 HIS A CA 1
ATOM 765 C C . HIS A 1 102 ? 20.315 -3.777 -27.226 1.00 94.81 102 HIS A C 1
ATOM 767 O O . HIS A 1 102 ? 20.727 -3.099 -26.284 1.00 94.81 102 HIS A O 1
ATOM 773 N N . GLU A 1 103 ? 20.602 -3.483 -28.492 1.00 91.06 103 GLU A N 1
ATOM 774 C CA . GLU A 1 103 ? 21.479 -2.365 -28.855 1.00 91.06 103 GLU A CA 1
ATOM 775 C C . GLU A 1 103 ? 20.871 -1.007 -28.473 1.00 91.06 103 GLU A C 1
ATOM 777 O O . GLU A 1 103 ? 21.558 -0.145 -27.931 1.00 91.06 103 GLU A O 1
ATOM 782 N N . THR A 1 104 ? 19.576 -0.826 -28.734 1.00 92.62 104 THR A N 1
ATOM 783 C CA . THR A 1 104 ? 18.911 0.485 -28.663 1.00 92.62 104 THR A CA 1
ATOM 784 C C . THR A 1 104 ? 17.800 0.567 -27.623 1.00 92.62 104 THR A C 1
ATOM 786 O O . THR A 1 104 ? 17.467 1.655 -27.162 1.00 92.62 104 THR A O 1
ATOM 789 N N . THR A 1 105 ? 17.227 -0.569 -27.235 1.00 95.00 105 THR A N 1
ATOM 790 C CA . THR A 1 105 ? 16.019 -0.656 -26.392 1.00 95.00 105 THR A CA 1
ATOM 791 C C . THR A 1 105 ? 16.123 -1.755 -25.328 1.00 95.00 105 THR A C 1
ATOM 793 O O . THR A 1 105 ? 15.182 -2.527 -25.149 1.00 95.00 105 THR A O 1
ATOM 796 N N . PRO A 1 106 ? 17.260 -1.889 -24.618 1.00 96.38 106 PRO A N 1
ATOM 797 C CA . PRO A 1 106 ? 17.391 -2.920 -23.597 1.00 96.38 106 PRO A CA 1
ATOM 798 C C . PRO A 1 106 ? 16.316 -2.737 -22.515 1.00 96.38 106 PRO A C 1
ATOM 800 O O . PRO A 1 106 ? 16.042 -1.619 -22.070 1.00 96.38 106 PRO A O 1
ATOM 803 N N . PHE A 1 107 ? 15.698 -3.842 -22.095 1.00 97.75 107 PHE A N 1
ATOM 804 C CA . PHE A 1 107 ? 14.560 -3.858 -21.177 1.00 97.75 107 PHE A CA 1
ATOM 805 C C . PHE A 1 107 ? 14.854 -3.059 -19.910 1.00 97.75 107 PHE A C 1
ATOM 807 O O . PHE A 1 107 ? 15.797 -3.385 -19.189 1.00 97.75 107 PHE A O 1
ATOM 814 N N . MET A 1 108 ? 14.043 -2.025 -19.641 1.00 95.62 108 MET A N 1
ATOM 815 C CA . MET A 1 108 ? 14.157 -1.136 -18.470 1.00 95.62 108 MET A CA 1
ATOM 816 C C . MET A 1 108 ? 15.564 -0.557 -18.247 1.00 95.62 108 MET A C 1
ATOM 818 O O . MET A 1 108 ? 15.976 -0.301 -17.113 1.00 95.62 108 MET A O 1
ATOM 822 N N . GLN A 1 109 ? 16.310 -0.355 -19.329 1.00 93.88 109 GLN A N 1
ATOM 823 C CA . GLN A 1 109 ? 17.688 0.110 -19.297 1.00 93.88 109 GLN A CA 1
ATOM 824 C C . GLN A 1 109 ? 17.887 1.309 -20.220 1.00 93.88 109 GLN A C 1
ATOM 826 O O . GLN A 1 109 ? 17.078 1.594 -21.099 1.00 93.88 109 GLN A O 1
ATOM 831 N N . LEU A 1 110 ? 18.993 2.017 -20.008 1.00 90.25 110 LEU A N 1
ATOM 832 C CA . LEU A 1 110 ? 19.392 3.152 -20.826 1.00 90.25 110 LEU A CA 1
ATOM 833 C C . LEU A 1 110 ? 20.744 2.848 -21.494 1.00 90.25 110 LEU A C 1
ATOM 835 O O . LEU A 1 110 ? 21.776 2.931 -20.820 1.00 90.25 110 LEU A O 1
ATOM 839 N N . PRO A 1 111 ? 20.771 2.528 -22.802 1.00 89.94 111 PRO A N 1
ATOM 840 C CA . PRO A 1 111 ? 22.003 2.139 -23.496 1.00 89.94 111 PRO A CA 1
ATOM 841 C C . PRO A 1 111 ? 23.050 3.264 -23.517 1.00 89.94 111 PRO A C 1
ATOM 843 O O . PRO A 1 111 ? 24.249 2.994 -23.448 1.00 89.94 111 PRO A O 1
ATOM 846 N N . ASP A 1 112 ? 22.616 4.529 -23.488 1.00 84.81 112 ASP A N 1
ATOM 847 C CA . ASP A 1 112 ? 23.499 5.702 -23.431 1.00 84.81 112 ASP A CA 1
ATOM 848 C C . ASP A 1 112 ? 24.429 5.725 -22.206 1.00 84.81 112 ASP A C 1
ATOM 850 O O . ASP A 1 112 ? 25.446 6.424 -22.220 1.00 84.81 112 ASP A O 1
ATOM 854 N N . LEU A 1 113 ? 24.131 4.953 -21.152 1.00 84.00 113 LEU A N 1
ATOM 855 C CA . LEU A 1 113 ? 25.016 4.839 -19.991 1.00 84.00 113 LEU A CA 1
ATOM 856 C C . LEU A 1 113 ? 26.376 4.224 -20.341 1.00 84.00 113 LEU A C 1
ATOM 858 O O . LEU A 1 113 ? 27.355 4.587 -19.694 1.00 84.00 113 LEU A O 1
ATOM 862 N N . ALA A 1 114 ? 26.470 3.357 -21.356 1.00 86.00 114 ALA A N 1
ATOM 863 C CA . ALA A 1 114 ? 27.750 2.791 -21.791 1.00 86.00 114 ALA A CA 1
ATOM 864 C C . ALA A 1 114 ? 28.687 3.883 -22.321 1.00 86.00 114 ALA A C 1
ATOM 866 O O . ALA A 1 114 ? 29.803 4.038 -21.832 1.00 86.00 114 ALA A O 1
ATOM 867 N N . ARG A 1 115 ? 28.184 4.723 -23.237 1.00 81.00 115 ARG A N 1
ATOM 868 C CA . ARG A 1 115 ? 28.933 5.869 -23.776 1.00 81.00 115 ARG A CA 1
ATOM 869 C C . ARG A 1 115 ? 29.399 6.808 -22.659 1.00 81.00 115 ARG A C 1
ATOM 871 O O . ARG A 1 115 ? 30.515 7.313 -22.686 1.00 81.00 115 ARG A O 1
ATOM 878 N N . LEU A 1 116 ? 28.549 7.034 -21.659 1.00 69.19 116 LEU A N 1
ATOM 879 C CA . LEU A 1 116 ? 28.879 7.889 -20.517 1.00 69.19 116 LEU A CA 1
ATOM 880 C C . LEU A 1 116 ? 29.920 7.269 -19.580 1.00 69.19 116 LEU A C 1
ATOM 882 O O . LEU A 1 116 ? 30.716 8.003 -18.993 1.00 69.19 116 LEU A O 1
ATOM 886 N N . ALA A 1 117 ? 29.918 5.946 -19.423 1.00 76.56 117 ALA A N 1
ATOM 887 C CA . ALA A 1 117 ? 30.951 5.252 -18.669 1.00 76.56 117 ALA A CA 1
ATOM 888 C C . ALA A 1 117 ? 32.319 5.408 -19.344 1.00 76.56 117 ALA A C 1
ATOM 890 O O . ALA A 1 117 ? 33.284 5.740 -18.656 1.00 76.56 117 ALA A O 1
ATOM 891 N N . ASP A 1 118 ? 32.370 5.286 -20.672 1.00 79.12 118 ASP A N 1
ATOM 892 C CA . ASP A 1 118 ? 33.592 5.470 -21.461 1.00 79.12 118 ASP A CA 1
ATOM 893 C C . ASP A 1 118 ? 34.114 6.918 -21.404 1.00 79.12 118 ASP A C 1
ATOM 895 O O . ASP A 1 118 ? 35.314 7.146 -21.256 1.00 79.12 118 ASP A O 1
ATOM 899 N N . GLU A 1 119 ? 33.222 7.911 -21.487 1.00 72.19 119 GLU A N 1
ATOM 900 C CA . GLU A 1 119 ? 33.592 9.336 -21.494 1.00 72.19 119 GLU A CA 1
ATOM 901 C C . GLU A 1 119 ? 33.927 9.898 -20.104 1.00 72.19 119 GLU A C 1
ATOM 903 O O . GLU A 1 119 ? 34.747 10.810 -19.982 1.00 72.19 119 GLU A O 1
ATOM 908 N N . GLY A 1 120 ? 33.253 9.414 -19.059 1.00 64.94 120 GLY A N 1
ATOM 909 C CA . GLY A 1 120 ? 33.275 10.018 -17.724 1.00 64.94 120 GLY A CA 1
ATOM 910 C C . GLY A 1 120 ? 33.830 9.131 -16.612 1.00 64.94 120 GLY A C 1
ATOM 911 O O . GLY A 1 120 ? 33.866 9.574 -15.467 1.00 64.94 120 GLY A O 1
ATOM 912 N N . GLY A 1 121 ? 34.238 7.893 -16.911 1.00 68.12 121 GLY A N 1
ATOM 913 C CA . GLY A 1 121 ? 34.777 6.963 -15.916 1.00 68.12 121 GLY A CA 1
ATOM 914 C C . GLY A 1 121 ? 33.741 6.495 -14.889 1.00 68.12 121 GLY A C 1
ATOM 915 O O . GLY A 1 121 ? 34.088 6.252 -13.733 1.00 68.12 121 GLY A O 1
ATOM 916 N N . ALA A 1 122 ? 32.463 6.399 -15.276 1.00 70.69 122 ALA A N 1
ATOM 917 C CA . ALA A 1 122 ? 31.414 5.941 -14.366 1.00 70.69 122 ALA A CA 1
ATOM 918 C C . ALA A 1 122 ? 31.735 4.514 -13.871 1.00 70.69 122 ALA A C 1
ATOM 920 O O . ALA A 1 122 ? 31.898 3.607 -14.691 1.00 70.69 122 ALA A O 1
ATOM 921 N N . PRO A 1 123 ? 31.827 4.276 -12.549 1.00 76.38 123 PRO A N 1
ATOM 922 C CA . PRO A 1 123 ? 32.248 2.983 -12.042 1.00 76.38 123 PRO A CA 1
ATOM 923 C C . PRO A 1 123 ? 31.154 1.946 -12.270 1.00 76.38 123 PRO A C 1
ATOM 925 O O . PRO A 1 123 ? 30.005 2.134 -11.857 1.00 76.38 123 PRO A O 1
ATOM 928 N N . VAL A 1 124 ? 31.545 0.815 -12.854 1.00 85.00 124 VAL A N 1
ATOM 929 C CA . VAL A 1 124 ? 30.719 -0.392 -12.880 1.00 85.00 124 VAL A CA 1
ATOM 930 C C . VAL A 1 124 ? 30.537 -0.874 -11.441 1.00 85.00 124 VAL A C 1
ATOM 932 O O . VAL A 1 124 ? 31.504 -1.072 -10.702 1.00 85.00 124 VAL A O 1
ATOM 935 N N . ARG A 1 125 ? 29.282 -1.015 -11.018 1.00 85.31 125 ARG A N 1
ATOM 936 C CA . ARG A 1 125 ? 28.907 -1.546 -9.702 1.00 85.31 125 ARG A CA 1
ATOM 937 C C . ARG A 1 125 ? 28.564 -3.029 -9.817 1.00 85.31 125 ARG A C 1
ATOM 939 O O . ARG A 1 125 ? 28.168 -3.436 -10.901 1.00 85.31 125 ARG A O 1
ATOM 946 N N . PRO A 1 126 ? 28.643 -3.825 -8.739 1.00 87.62 126 PRO A N 1
ATOM 947 C CA . PRO A 1 126 ? 28.108 -5.184 -8.747 1.00 87.62 126 PRO A CA 1
ATOM 948 C C . PRO A 1 126 ? 26.641 -5.197 -9.185 1.00 87.62 126 PRO A C 1
ATOM 950 O O . PRO A 1 126 ? 25.851 -4.384 -8.696 1.00 87.62 126 PRO A O 1
ATOM 953 N N . ALA A 1 127 ? 26.257 -6.124 -10.065 1.00 90.00 127 ALA A N 1
ATOM 954 C CA . ALA A 1 127 ? 24.883 -6.218 -10.572 1.00 90.00 127 ALA A CA 1
ATOM 955 C C . ALA A 1 127 ? 23.843 -6.388 -9.444 1.00 90.00 127 ALA A C 1
ATOM 957 O O . ALA A 1 127 ? 22.737 -5.852 -9.524 1.00 90.00 127 ALA A O 1
ATOM 958 N N . ALA A 1 128 ? 24.236 -7.030 -8.338 1.00 86.69 128 ALA A N 1
ATOM 959 C CA . ALA A 1 128 ? 23.476 -7.134 -7.090 1.00 86.69 128 ALA A CA 1
ATOM 960 C C . ALA A 1 128 ? 22.951 -5.789 -6.536 1.00 86.69 128 ALA A C 1
ATOM 962 O O . ALA A 1 128 ? 21.937 -5.758 -5.834 1.00 86.69 128 ALA A O 1
ATOM 963 N N . GLU A 1 129 ? 23.602 -4.661 -6.847 1.00 85.31 129 GLU A N 1
ATOM 964 C CA . GLU A 1 129 ? 23.161 -3.319 -6.439 1.00 85.31 129 GLU A CA 1
ATOM 965 C C . GLU A 1 129 ? 21.897 -2.825 -7.184 1.00 85.31 129 GLU A C 1
ATOM 967 O O . GLU A 1 129 ? 21.397 -1.728 -6.903 1.00 85.31 129 GLU A O 1
ATOM 972 N N . LEU A 1 130 ? 21.350 -3.604 -8.126 1.00 87.25 130 LEU A N 1
ATOM 973 C CA . LEU A 1 130 ? 19.995 -3.390 -8.649 1.00 87.25 130 LEU A CA 1
ATOM 974 C C . LEU A 1 130 ? 18.931 -3.569 -7.558 1.00 87.25 130 LEU A C 1
ATOM 976 O O . LEU A 1 130 ? 17.919 -2.863 -7.557 1.00 87.25 130 LEU A O 1
ATOM 980 N N . PHE A 1 131 ? 19.179 -4.459 -6.595 1.00 86.00 131 PHE A N 1
ATOM 981 C CA . PHE A 1 131 ? 18.265 -4.694 -5.489 1.00 86.00 131 PHE A CA 1
ATOM 982 C C . PHE A 1 131 ? 18.446 -3.635 -4.397 1.00 86.00 131 PHE A C 1
ATOM 984 O O . PHE A 1 131 ? 19.552 -3.433 -3.897 1.00 86.00 131 PHE A O 1
ATOM 991 N N . PRO A 1 132 ? 17.361 -2.989 -3.939 1.00 76.12 132 PRO A N 1
ATOM 992 C CA . PRO A 1 132 ? 17.441 -1.898 -2.976 1.00 76.12 132 PRO A CA 1
ATOM 993 C C . PRO A 1 132 ? 17.825 -2.359 -1.566 1.00 76.12 132 PRO A C 1
ATOM 995 O O . PRO A 1 132 ? 17.970 -1.520 -0.694 1.00 76.12 132 PRO A O 1
ATOM 998 N N . ARG A 1 133 ? 17.969 -3.662 -1.298 1.00 72.81 133 ARG A N 1
ATOM 999 C CA . ARG A 1 133 ? 18.476 -4.180 -0.013 1.00 72.81 133 ARG A CA 1
ATOM 1000 C C . ARG A 1 133 ? 19.991 -4.327 0.023 1.00 72.81 133 ARG A C 1
ATOM 1002 O O . ARG A 1 133 ? 20.568 -4.350 1.110 1.00 72.81 133 ARG A O 1
ATOM 1009 N N . THR A 1 134 ? 20.612 -4.391 -1.149 1.00 70.69 134 THR A N 1
ATOM 1010 C CA . THR A 1 134 ? 22.056 -4.455 -1.315 1.00 70.69 134 THR A CA 1
ATOM 1011 C C . THR A 1 134 ? 22.626 -3.052 -1.132 1.00 70.69 134 THR A C 1
ATOM 1013 O O . THR A 1 134 ? 22.327 -2.169 -1.943 1.00 70.69 134 THR A O 1
ATOM 1016 N N . PRO A 1 135 ? 23.425 -2.783 -0.085 1.00 60.09 135 PRO A N 1
ATOM 1017 C CA . PRO A 1 135 ? 24.096 -1.495 0.028 1.00 60.09 135 PRO A CA 1
ATOM 1018 C C . PRO A 1 135 ? 25.060 -1.307 -1.153 1.00 60.09 135 PRO A C 1
ATOM 1020 O O . PRO A 1 135 ? 25.644 -2.267 -1.654 1.00 60.09 135 PRO A O 1
ATOM 1023 N N . GLY A 1 136 ? 25.297 -0.055 -1.547 1.00 57.94 136 GLY A N 1
ATOM 1024 C CA . GLY A 1 136 ? 26.476 0.265 -2.353 1.00 57.94 136 GLY A CA 1
ATOM 1025 C C . GLY A 1 136 ? 27.771 0.135 -1.541 1.00 57.94 136 GLY A C 1
ATOM 1026 O O . GLY A 1 136 ? 27.731 0.066 -0.312 1.00 57.94 136 GLY A O 1
ATOM 1027 N N . ALA A 1 137 ? 28.926 0.201 -2.208 1.00 48.97 137 ALA A N 1
ATOM 1028 C CA . ALA A 1 137 ? 30.264 0.051 -1.606 1.00 48.97 137 ALA A CA 1
ATOM 1029 C C . ALA A 1 137 ? 30.560 0.903 -0.342 1.00 48.97 137 ALA A C 1
ATOM 1031 O O . ALA A 1 137 ? 31.455 0.572 0.432 1.00 48.97 137 ALA A O 1
ATOM 1032 N N . THR A 1 138 ? 29.835 2.004 -0.115 1.00 47.31 138 THR A N 1
ATOM 1033 C CA . THR A 1 138 ? 29.992 2.898 1.051 1.00 47.31 138 THR A CA 1
ATOM 1034 C C . THR A 1 138 ? 28.902 2.733 2.118 1.00 47.31 138 THR A C 1
ATOM 1036 O O . THR A 1 138 ? 28.944 3.404 3.151 1.00 47.31 138 THR A O 1
ATOM 1039 N N . GLY A 1 139 ? 27.893 1.894 1.876 1.00 50.47 139 GLY A N 1
ATOM 1040 C CA . GLY A 1 139 ? 26.790 1.644 2.799 1.00 50.47 139 GLY A CA 1
ATOM 1041 C C . GLY A 1 139 ? 27.118 0.524 3.784 1.00 50.47 139 GLY A C 1
ATOM 1042 O O . GLY A 1 139 ? 27.708 -0.488 3.422 1.00 50.47 139 GLY A O 1
ATOM 1043 N N . LYS A 1 140 ? 26.698 0.667 5.046 1.00 53.06 140 LYS A N 1
ATOM 1044 C CA . LYS A 1 140 ? 26.579 -0.504 5.929 1.00 53.06 140 LYS A CA 1
ATOM 1045 C C . LYS A 1 140 ? 25.424 -1.358 5.410 1.00 53.06 140 LYS A C 1
ATOM 1047 O O . LYS A 1 140 ? 24.368 -0.797 5.132 1.00 53.06 140 LYS A O 1
ATOM 1052 N N . ALA A 1 141 ? 25.627 -2.669 5.291 1.00 50.44 141 ALA A N 1
ATOM 1053 C CA . ALA A 1 141 ? 24.596 -3.614 4.868 1.00 50.44 141 ALA A CA 1
ATOM 1054 C C . ALA A 1 141 ? 23.298 -3.422 5.643 1.00 50.44 141 ALA A C 1
ATOM 1056 O O . ALA A 1 141 ? 23.303 -3.367 6.874 1.00 50.44 141 ALA A O 1
ATOM 1057 N N . TRP A 1 142 ? 22.206 -3.246 4.898 1.00 52.12 142 TRP A N 1
ATOM 1058 C CA . TRP A 1 142 ? 20.878 -3.025 5.464 1.00 52.12 142 TRP A CA 1
ATOM 1059 C C . TRP A 1 142 ? 20.289 -4.352 5.940 1.00 52.12 142 TRP A C 1
ATOM 1061 O O . TRP A 1 142 ? 19.751 -4.409 7.043 1.00 52.12 142 TRP A O 1
ATOM 1071 N N . PHE A 1 143 ? 20.475 -5.408 5.139 1.00 56.31 143 PHE A N 1
ATOM 1072 C CA . PHE A 1 143 ? 20.051 -6.784 5.418 1.00 56.31 143 PHE A CA 1
ATOM 1073 C C . PHE A 1 143 ? 20.994 -7.811 4.774 1.00 56.31 143 PHE A C 1
ATOM 1075 O O . PHE A 1 143 ? 21.349 -8.781 5.437 1.00 56.31 143 PHE A O 1
ATOM 1082 N N . ASP A 1 144 ? 21.460 -7.524 3.551 1.00 53.19 144 ASP A N 1
ATOM 1083 C CA . ASP A 1 144 ? 22.265 -8.423 2.714 1.00 53.19 144 ASP A CA 1
ATOM 1084 C C . ASP A 1 144 ? 23.529 -7.704 2.187 1.00 53.19 144 ASP A C 1
ATOM 1086 O O . ASP A 1 144 ? 23.593 -6.469 2.146 1.00 53.19 144 ASP A O 1
ATOM 1090 N N . VAL A 1 145 ? 24.549 -8.462 1.788 1.00 57.84 145 VAL A N 1
ATOM 1091 C CA . VAL A 1 145 ? 25.822 -7.995 1.208 1.00 57.84 145 VAL A CA 1
ATOM 1092 C C . VAL A 1 145 ? 25.980 -8.616 -0.179 1.00 57.84 145 VAL A C 1
ATOM 1094 O O . VAL A 1 145 ? 25.722 -9.800 -0.355 1.00 57.84 145 VAL A O 1
ATOM 1097 N N . ALA A 1 146 ? 26.429 -7.844 -1.175 1.00 54.34 146 ALA A N 1
ATOM 1098 C CA . ALA A 1 146 ? 26.725 -8.405 -2.495 1.00 54.34 146 ALA A CA 1
ATOM 1099 C C . ALA A 1 146 ? 27.761 -9.542 -2.384 1.00 54.34 146 ALA A C 1
ATOM 1101 O O . ALA A 1 146 ? 28.823 -9.364 -1.784 1.00 54.34 146 ALA A O 1
ATOM 1102 N N . GLY A 1 147 ? 27.449 -10.698 -2.969 1.00 55.09 147 GLY A N 1
ATOM 1103 C CA . GLY A 1 147 ? 28.242 -11.922 -2.854 1.00 55.09 147 GLY A CA 1
ATOM 1104 C C . GLY A 1 147 ? 27.856 -12.832 -1.683 1.00 55.09 147 GLY A C 1
ATOM 1105 O O . GLY A 1 147 ? 28.522 -13.847 -1.480 1.00 55.09 147 GLY A O 1
ATOM 1106 N N . ASP A 1 148 ? 26.810 -12.510 -0.917 1.00 58.81 148 ASP A N 1
ATOM 1107 C CA . ASP A 1 148 ? 26.244 -13.449 0.053 1.00 58.81 148 ASP A CA 1
ATOM 1108 C C . ASP A 1 148 ? 25.334 -14.501 -0.616 1.00 58.81 148 ASP A C 1
ATOM 1110 O O . ASP A 1 148 ? 25.031 -14.446 -1.809 1.00 58.81 148 ASP A O 1
ATOM 1114 N N . ILE A 1 149 ? 24.906 -15.502 0.161 1.00 59.44 149 ILE A N 1
ATOM 1115 C CA . ILE A 1 149 ? 24.099 -16.627 -0.342 1.00 59.44 149 ILE A CA 1
ATOM 1116 C C . ILE A 1 149 ? 22.699 -16.224 -0.831 1.00 59.44 149 ILE A C 1
ATOM 1118 O O . ILE A 1 149 ? 22.054 -17.007 -1.527 1.00 59.44 149 ILE A O 1
ATOM 1122 N N . TYR A 1 150 ? 22.211 -15.044 -0.446 1.00 62.47 150 TYR A N 1
ATOM 1123 C CA . TYR A 1 150 ? 20.899 -14.519 -0.820 1.00 62.47 150 TYR A CA 1
ATOM 1124 C C . TYR A 1 150 ? 20.992 -13.447 -1.912 1.00 62.47 150 TYR A C 1
ATOM 1126 O O . TYR A 1 150 ? 19.969 -13.081 -2.491 1.00 62.47 150 TYR A O 1
ATOM 1134 N N . ASN A 1 151 ? 22.202 -12.978 -2.214 1.00 71.69 151 ASN A N 1
ATOM 1135 C CA . ASN A 1 151 ? 22.464 -11.846 -3.078 1.00 71.69 151 ASN A CA 1
ATOM 1136 C C . ASN A 1 151 ? 23.797 -12.028 -3.829 1.00 71.69 151 ASN A C 1
ATOM 1138 O O . ASN A 1 151 ? 24.812 -11.413 -3.476 1.00 71.69 151 ASN A O 1
ATOM 1142 N N . PRO A 1 152 ? 23.828 -12.903 -4.847 1.00 76.81 152 PRO A N 1
ATOM 1143 C CA . PRO A 1 152 ? 25.052 -13.222 -5.569 1.00 76.81 152 PRO A CA 1
ATOM 1144 C C . PRO A 1 152 ? 25.607 -11.979 -6.273 1.00 76.81 152 PRO A C 1
ATOM 1146 O O . PRO A 1 152 ? 24.854 -11.143 -6.765 1.00 76.81 152 PRO A O 1
ATOM 1149 N N . ALA A 1 153 ? 26.938 -11.851 -6.321 1.00 77.62 153 ALA A N 1
ATOM 1150 C CA . ALA A 1 153 ? 27.595 -10.707 -6.963 1.00 77.62 153 ALA A CA 1
ATOM 1151 C C . ALA A 1 153 ? 27.253 -10.611 -8.461 1.00 77.62 153 ALA A C 1
ATOM 1153 O O . ALA A 1 153 ? 27.024 -9.511 -8.969 1.00 77.62 153 ALA A O 1
ATOM 1154 N N . ASN A 1 154 ? 27.151 -11.774 -9.108 1.00 89.62 154 ASN A N 1
ATOM 1155 C CA . ASN A 1 154 ? 26.724 -11.929 -10.489 1.00 89.62 154 ASN A CA 1
ATOM 1156 C C . ASN A 1 154 ? 25.265 -12.382 -10.520 1.00 89.62 154 ASN A C 1
ATOM 1158 O O . ASN A 1 154 ? 24.876 -13.272 -9.762 1.00 89.62 154 ASN A O 1
ATOM 1162 N N . LEU A 1 155 ? 24.473 -11.802 -11.415 1.00 93.25 155 LEU A N 1
ATOM 1163 C CA . LEU A 1 155 ? 23.071 -12.162 -11.597 1.00 93.25 155 LEU A CA 1
ATOM 1164 C C . LEU A 1 155 ? 22.900 -13.048 -12.830 1.00 93.25 155 LEU A C 1
ATOM 1166 O O . LEU A 1 155 ? 23.486 -12.772 -13.879 1.00 93.25 155 LEU A O 1
ATOM 1170 N N . THR A 1 156 ? 22.059 -14.078 -12.724 1.00 95.44 156 THR A N 1
ATOM 1171 C CA . THR A 1 156 ? 21.539 -14.783 -13.908 1.00 95.44 156 THR A CA 1
ATOM 1172 C C . THR A 1 156 ? 20.591 -13.865 -14.696 1.00 95.44 156 THR A C 1
ATOM 1174 O O . THR A 1 156 ? 20.129 -12.858 -14.148 1.00 95.44 156 THR A O 1
ATOM 1177 N N . PRO A 1 157 ? 20.234 -14.183 -15.953 1.00 96.62 157 PRO A N 1
ATOM 1178 C CA . PRO A 1 157 ? 19.282 -13.391 -16.728 1.00 96.62 157 PRO A CA 1
ATOM 1179 C C . PRO A 1 157 ? 17.931 -13.221 -16.028 1.00 96.62 157 PRO A C 1
ATOM 1181 O O . PRO A 1 157 ? 17.391 -12.116 -15.970 1.00 96.62 157 PRO A O 1
ATOM 1184 N N . GLU A 1 158 ? 17.423 -14.268 -15.383 1.00 96.31 158 GLU A N 1
ATOM 1185 C CA . GLU A 1 158 ? 16.175 -14.212 -14.623 1.00 96.31 158 GLU A CA 1
ATOM 1186 C C . GLU A 1 158 ? 16.284 -13.248 -13.436 1.00 96.31 158 GLU A C 1
ATOM 1188 O O . GLU A 1 158 ? 15.400 -12.418 -13.206 1.00 96.31 158 GLU A O 1
ATOM 1193 N N . GLN A 1 159 ? 17.392 -13.318 -12.693 1.00 95.25 159 GLN A N 1
ATOM 1194 C CA . GLN A 1 159 ? 17.647 -12.426 -11.565 1.00 95.25 159 GLN A CA 1
ATOM 1195 C C . GLN A 1 159 ? 17.854 -10.979 -12.019 1.00 95.25 159 GLN A C 1
ATOM 1197 O O . GLN A 1 159 ? 17.384 -10.061 -11.347 1.00 95.25 159 GLN A O 1
ATOM 1202 N N . ALA A 1 160 ? 18.514 -10.766 -13.158 1.00 96.56 160 ALA A N 1
ATOM 1203 C CA . ALA A 1 160 ? 18.740 -9.449 -13.734 1.00 96.56 160 ALA A CA 1
ATOM 1204 C C . ALA A 1 160 ? 17.424 -8.797 -14.187 1.00 96.56 160 ALA A C 1
ATOM 1206 O O . ALA A 1 160 ? 17.197 -7.629 -13.874 1.00 96.56 160 ALA A O 1
ATOM 1207 N N . ALA A 1 161 ? 16.511 -9.552 -14.814 1.00 97.75 161 ALA A N 1
ATOM 1208 C CA . ALA A 1 161 ? 15.169 -9.073 -15.159 1.00 97.75 161 ALA A CA 1
ATOM 1209 C C . ALA A 1 161 ? 14.407 -8.575 -13.919 1.00 97.75 161 ALA A C 1
ATOM 1211 O O . ALA A 1 161 ? 13.891 -7.455 -13.892 1.00 97.75 161 ALA A O 1
ATOM 1212 N N . ILE A 1 162 ? 14.395 -9.381 -12.852 1.00 96.94 162 ILE A N 1
ATOM 1213 C CA . ILE A 1 162 ? 13.756 -9.027 -11.578 1.00 96.94 162 ILE A CA 1
ATOM 1214 C C . ILE A 1 162 ? 14.450 -7.815 -10.932 1.00 96.94 162 ILE A C 1
ATOM 1216 O O . ILE A 1 162 ? 13.780 -6.915 -10.413 1.00 96.94 162 ILE A O 1
ATOM 1220 N N . GLY A 1 163 ? 15.783 -7.775 -10.969 1.00 94.25 163 GLY A N 1
ATOM 1221 C CA . GLY A 1 163 ? 16.595 -6.677 -10.456 1.00 94.25 163 GLY A CA 1
ATOM 1222 C C . GLY A 1 163 ? 16.282 -5.353 -11.148 1.00 94.25 163 GLY A C 1
ATOM 1223 O O . GLY A 1 163 ? 16.054 -4.356 -10.467 1.00 94.25 163 GLY A O 1
ATOM 1224 N N . LEU A 1 164 ? 16.182 -5.348 -12.479 1.00 95.81 164 LEU A N 1
ATOM 1225 C CA . LEU A 1 164 ? 15.833 -4.168 -13.276 1.00 95.81 164 LEU A CA 1
ATOM 1226 C C . LEU A 1 164 ? 14.423 -3.658 -12.965 1.00 95.81 164 LEU A C 1
ATOM 1228 O O . LEU A 1 164 ? 14.262 -2.471 -12.683 1.00 95.81 164 LEU A O 1
ATOM 1232 N N . ILE A 1 165 ? 13.425 -4.547 -12.899 1.00 96.31 165 ILE A N 1
ATOM 1233 C CA . ILE A 1 165 ? 12.050 -4.182 -12.509 1.00 96.31 165 ILE A CA 1
ATOM 1234 C C . ILE A 1 165 ? 12.023 -3.558 -11.110 1.00 96.31 165 ILE A C 1
ATOM 1236 O O . ILE A 1 165 ? 11.365 -2.540 -10.870 1.00 96.31 165 ILE A O 1
ATOM 1240 N N . THR A 1 166 ? 12.771 -4.147 -10.177 1.00 92.38 166 THR A N 1
ATOM 1241 C CA . THR A 1 166 ? 12.873 -3.647 -8.801 1.00 92.38 166 THR A CA 1
ATOM 1242 C C . THR A 1 166 ? 13.556 -2.284 -8.752 1.00 92.38 166 THR A C 1
ATOM 1244 O O . THR A 1 166 ? 13.070 -1.374 -8.075 1.00 92.38 166 THR A O 1
ATOM 1247 N N . HIS A 1 167 ? 14.645 -2.114 -9.498 1.00 89.00 167 HIS A N 1
ATOM 1248 C CA . HIS A 1 167 ? 15.384 -0.863 -9.589 1.00 89.00 167 HIS A CA 1
ATOM 1249 C C . HIS A 1 167 ? 14.537 0.261 -10.198 1.00 89.00 167 HIS A C 1
ATOM 1251 O O . HIS A 1 167 ? 14.516 1.378 -9.671 1.00 89.00 167 HIS A O 1
ATOM 1257 N N . TRP A 1 168 ? 13.792 -0.040 -11.263 1.00 90.19 168 TRP A N 1
ATOM 1258 C CA . TRP A 1 168 ? 12.928 0.917 -11.945 1.00 90.19 168 TRP A CA 1
ATOM 1259 C C . TRP A 1 168 ? 11.917 1.543 -10.974 1.00 90.19 168 TRP A C 1
ATOM 1261 O O . TRP A 1 168 ? 11.846 2.770 -10.853 1.00 90.19 168 TRP A O 1
ATOM 1271 N N . HIS A 1 169 ? 11.208 0.712 -10.201 1.00 87.75 169 HIS A N 1
ATOM 1272 C CA . HIS A 1 169 ? 10.102 1.150 -9.341 1.00 87.75 169 HIS A CA 1
ATOM 1273 C C . HIS A 1 169 ? 10.464 1.503 -7.890 1.00 87.75 169 HIS A C 1
ATOM 1275 O O . HIS A 1 169 ? 9.692 2.212 -7.250 1.00 87.75 169 HIS A O 1
ATOM 1281 N N . TYR A 1 170 ? 11.566 0.989 -7.335 1.00 85.00 170 TYR A N 1
ATOM 1282 C CA . TYR A 1 170 ? 11.853 1.102 -5.896 1.00 85.00 170 TYR A CA 1
ATOM 1283 C C . TYR A 1 170 ? 13.326 1.409 -5.567 1.00 85.00 170 TYR A C 1
ATOM 1285 O O . TYR A 1 170 ? 13.787 1.117 -4.458 1.00 85.00 170 TYR A O 1
ATOM 1293 N N . SER A 1 171 ? 14.088 2.022 -6.477 1.00 78.44 171 SER A N 1
ATOM 1294 C CA . SER A 1 171 ? 15.491 2.363 -6.201 1.00 78.44 171 SER A CA 1
ATOM 1295 C C . SER A 1 171 ? 15.647 3.586 -5.274 1.00 78.44 171 SER A C 1
ATOM 1297 O O . SER A 1 171 ? 14.973 4.609 -5.444 1.00 78.44 171 SER A O 1
ATOM 1299 N N . PRO A 1 172 ? 16.552 3.527 -4.272 1.00 65.94 172 PRO A N 1
ATOM 1300 C CA . PRO A 1 172 ? 16.843 4.652 -3.391 1.00 65.94 172 PRO A CA 1
ATOM 1301 C C . PRO A 1 172 ? 17.565 5.791 -4.108 1.00 65.94 172 PRO A C 1
ATOM 1303 O O . PRO A 1 172 ? 18.449 5.585 -4.936 1.00 65.94 172 PRO A O 1
ATOM 1306 N N . LYS A 1 173 ? 17.238 7.023 -3.699 1.00 59.31 173 LYS A N 1
ATOM 1307 C CA . LYS A 1 173 ? 17.802 8.272 -4.246 1.00 59.31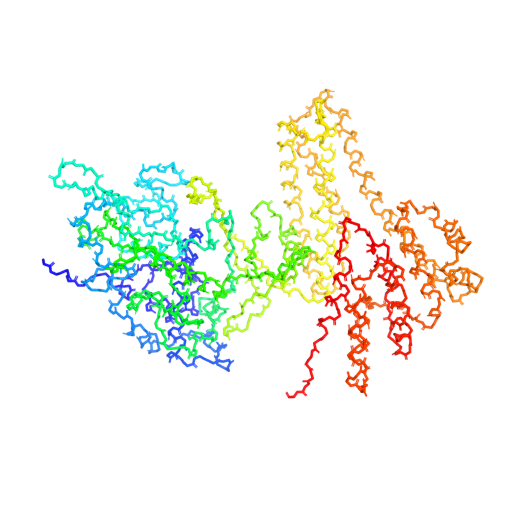 173 LYS A CA 1
ATOM 1308 C C . LYS A 1 173 ? 19.325 8.385 -4.101 1.00 59.31 173 LYS A C 1
ATOM 1310 O O . LYS A 1 173 ? 19.942 9.188 -4.790 1.00 59.31 173 LYS A O 1
ATOM 1315 N N . SER A 1 174 ? 19.930 7.600 -3.212 1.00 51.41 174 SER A N 1
ATOM 1316 C CA . SER A 1 174 ? 21.365 7.609 -2.912 1.00 51.41 174 SER A CA 1
ATOM 1317 C C . SER A 1 174 ? 22.224 6.735 -3.829 1.00 51.41 174 SER A C 1
ATOM 1319 O O . SER A 1 174 ? 23.429 6.648 -3.607 1.00 51.41 174 SER A O 1
ATOM 1321 N N . ASN A 1 175 ? 21.652 6.109 -4.858 1.00 49.88 175 ASN A N 1
ATOM 1322 C CA . ASN A 1 175 ? 22.404 5.328 -5.844 1.00 49.88 175 ASN A CA 1
ATOM 1323 C C . ASN A 1 175 ? 23.053 6.228 -6.902 1.00 49.88 175 ASN A C 1
ATOM 1325 O O . ASN A 1 175 ? 22.804 6.112 -8.098 1.00 49.88 175 ASN A O 1
ATOM 1329 N N . VAL A 1 176 ? 23.888 7.145 -6.417 1.00 50.94 176 VAL A N 1
ATOM 1330 C CA . VAL A 1 176 ? 24.744 8.011 -7.221 1.00 50.94 176 VAL A CA 1
ATOM 1331 C C . VAL A 1 176 ? 25.673 7.102 -8.025 1.00 50.94 176 VAL A C 1
ATOM 1333 O O . VAL A 1 176 ? 26.500 6.386 -7.446 1.00 50.94 176 VAL A O 1
ATOM 1336 N N . ALA A 1 177 ? 25.579 7.141 -9.358 1.00 42.88 177 ALA A N 1
ATOM 1337 C CA . ALA A 1 177 ? 26.779 6.885 -10.139 1.00 42.88 177 ALA A CA 1
ATOM 1338 C C . ALA A 1 177 ? 27.779 7.902 -9.618 1.00 42.88 177 ALA A C 1
ATOM 1340 O O . ALA A 1 177 ? 27.542 9.106 -9.726 1.00 42.88 177 ALA A O 1
ATOM 1341 N N . ALA A 1 178 ? 28.865 7.440 -9.014 1.00 39.78 178 ALA A N 1
ATOM 1342 C CA . ALA A 1 178 ? 30.018 8.293 -8.834 1.00 39.78 178 ALA A CA 1
ATOM 1343 C C . ALA A 1 178 ? 30.584 8.564 -10.235 1.00 39.78 178 ALA A C 1
ATOM 1345 O O . ALA A 1 178 ? 31.636 8.061 -10.584 1.00 39.78 178 ALA A O 1
ATOM 1346 N N . LEU A 1 179 ? 29.863 9.321 -11.064 1.00 42.22 179 LEU A N 1
ATOM 1347 C CA . LEU A 1 179 ? 30.509 10.187 -12.022 1.00 42.22 179 LEU A CA 1
ATOM 1348 C C . LEU A 1 179 ? 31.197 11.214 -11.146 1.00 42.22 179 LEU A C 1
ATOM 1350 O O . LEU A 1 179 ? 30.600 12.178 -10.654 1.00 42.22 179 LEU A O 1
ATOM 1354 N N . GLU A 1 180 ? 32.442 10.865 -10.831 1.00 41.59 180 GLU A N 1
ATOM 1355 C CA . GLU A 1 180 ? 33.406 11.777 -10.282 1.00 41.59 180 GLU A CA 1
ATOM 1356 C C . GLU A 1 180 ? 33.298 13.093 -11.033 1.00 41.59 180 GLU A C 1
ATOM 1358 O O . GLU A 1 180 ? 33.076 13.170 -12.241 1.00 41.59 180 GLU A O 1
ATOM 1363 N N . MET A 1 181 ? 33.425 14.139 -10.238 1.00 44.06 181 MET A N 1
ATOM 1364 C CA . MET A 1 181 ? 33.710 15.490 -10.654 1.00 44.06 181 MET A CA 1
ATOM 1365 C C . MET A 1 181 ? 34.624 15.474 -11.877 1.00 44.06 181 MET A C 1
ATOM 1367 O O . MET A 1 181 ? 35.831 15.280 -11.730 1.00 44.06 181 MET A O 1
ATOM 1371 N N . ALA A 1 182 ? 34.064 15.703 -13.069 1.00 39.25 182 ALA A N 1
ATOM 1372 C CA . ALA A 1 182 ? 34.870 16.106 -14.203 1.00 39.25 182 ALA A CA 1
ATOM 1373 C C . ALA A 1 182 ? 35.520 17.415 -13.764 1.00 39.25 182 ALA A C 1
ATOM 1375 O O . ALA A 1 182 ? 34.884 18.466 -13.705 1.00 39.25 182 ALA A O 1
ATOM 1376 N N . THR A 1 183 ? 36.761 17.305 -13.308 1.00 45.88 183 THR A N 1
ATOM 1377 C CA . THR A 1 183 ? 37.563 18.437 -12.896 1.00 45.88 183 THR A CA 1
ATOM 1378 C C . THR A 1 183 ? 37.888 19.126 -14.204 1.00 45.88 183 THR A C 1
ATOM 1380 O O . THR A 1 183 ? 38.787 18.694 -14.920 1.00 45.88 183 THR A O 1
ATOM 1383 N N . VAL A 1 184 ? 37.101 20.133 -14.579 1.00 46.12 184 VAL A N 1
ATOM 1384 C CA . VAL A 1 184 ? 37.483 20.996 -15.691 1.00 46.12 184 VAL A CA 1
ATOM 1385 C C . VAL A 1 184 ? 38.712 21.742 -15.199 1.00 46.12 184 VAL A C 1
ATOM 1387 O O . VAL A 1 184 ? 38.605 22.663 -14.395 1.00 46.12 184 VAL A O 1
ATOM 1390 N N . ILE A 1 185 ? 39.891 21.263 -15.585 1.00 51.50 185 ILE A N 1
ATOM 1391 C CA . ILE A 1 185 ? 41.140 21.962 -15.327 1.00 51.50 185 ILE A CA 1
ATOM 1392 C C . ILE A 1 185 ? 41.166 23.109 -16.333 1.00 51.50 185 ILE A C 1
ATOM 1394 O O . ILE A 1 185 ? 41.188 22.882 -17.544 1.00 51.50 185 ILE A O 1
ATOM 1398 N N . GLY A 1 186 ? 41.078 24.338 -15.832 1.00 54.25 186 GLY A N 1
ATOM 1399 C CA . GLY A 1 186 ? 41.219 25.536 -16.639 1.00 54.25 186 GLY A CA 1
ATOM 1400 C C . GLY A 1 186 ? 42.574 25.557 -17.359 1.00 54.25 186 GLY A C 1
ATOM 1401 O O . GLY A 1 186 ? 43.493 24.823 -16.985 1.00 54.25 186 GLY A O 1
ATOM 1402 N N . PRO A 1 187 ? 42.748 26.415 -18.377 1.00 53.91 187 PRO A N 1
ATOM 1403 C CA . PRO A 1 187 ? 44.010 26.537 -19.119 1.00 53.91 187 PRO A CA 1
ATOM 1404 C C . PRO A 1 187 ? 45.238 26.838 -18.237 1.00 53.91 187 PRO A C 1
ATOM 1406 O O . PRO A 1 187 ? 46.370 26.657 -18.674 1.00 53.91 187 PRO A O 1
ATOM 1409 N N . ASP A 1 188 ? 45.014 27.307 -17.008 1.00 62.94 188 ASP A N 1
ATOM 1410 C CA . ASP A 1 188 ? 46.003 27.660 -15.990 1.00 62.94 188 ASP A CA 1
ATOM 1411 C C . ASP A 1 188 ? 46.255 26.557 -14.941 1.00 62.94 188 ASP A C 1
ATOM 1413 O O . ASP A 1 188 ? 47.018 26.765 -13.998 1.00 62.94 188 ASP A O 1
ATOM 1417 N N . GLY A 1 189 ? 45.629 25.384 -15.078 1.00 53.81 189 GLY A N 1
ATOM 1418 C CA . GLY A 1 189 ? 45.757 24.291 -14.113 1.00 53.81 189 GLY A CA 1
ATOM 1419 C C . GLY A 1 189 ? 44.793 24.372 -12.923 1.00 53.81 189 GLY A C 1
ATOM 1420 O O . GLY A 1 189 ? 44.841 23.502 -12.051 1.00 53.81 189 GLY A O 1
ATOM 1421 N N . THR A 1 190 ? 43.916 25.380 -12.853 1.00 51.16 190 THR A N 1
ATOM 1422 C CA . THR A 1 190 ? 42.971 25.529 -11.737 1.00 51.16 190 THR A CA 1
ATOM 1423 C C . THR A 1 190 ? 41.695 24.716 -11.954 1.00 51.16 190 THR A C 1
ATOM 1425 O O . THR A 1 190 ? 41.202 24.574 -13.068 1.00 51.16 190 THR A O 1
ATOM 1428 N N . VAL A 1 191 ? 41.145 24.140 -10.883 1.00 53.34 191 VAL A N 1
ATOM 1429 C CA . VAL A 1 191 ? 39.874 23.401 -10.935 1.00 53.34 191 VAL A CA 1
ATOM 1430 C C . VAL A 1 191 ? 38.733 24.404 -11.122 1.00 53.34 191 VAL A C 1
ATOM 1432 O O . VAL A 1 191 ? 38.331 25.056 -10.161 1.00 53.34 191 VAL A O 1
ATOM 1435 N N . ALA A 1 192 ? 38.242 24.543 -12.353 1.00 47.19 192 ALA A N 1
ATOM 1436 C CA . ALA A 1 192 ? 37.324 25.607 -12.749 1.00 47.19 192 ALA A CA 1
ATOM 1437 C C . ALA A 1 192 ? 35.877 25.350 -12.305 1.00 47.19 192 ALA A C 1
ATOM 1439 O O . ALA A 1 192 ? 35.195 26.284 -11.897 1.00 47.19 192 ALA A O 1
ATOM 1440 N N . GLU A 1 193 ? 35.397 24.102 -12.319 1.00 45.56 193 GLU A N 1
ATOM 1441 C CA . GLU A 1 193 ? 34.043 23.805 -11.847 1.00 45.56 193 GLU A CA 1
ATOM 1442 C C . GLU A 1 193 ? 33.820 22.308 -11.620 1.00 45.56 193 GLU A C 1
ATOM 1444 O O . GLU A 1 193 ? 34.341 21.465 -12.350 1.00 45.56 193 GLU A O 1
ATOM 1449 N N . LYS A 1 194 ? 33.015 21.976 -10.608 1.00 46.66 194 LYS A N 1
ATOM 1450 C CA . LYS A 1 194 ? 32.515 20.621 -10.349 1.00 46.66 194 LYS A CA 1
ATOM 1451 C C . LYS A 1 194 ? 31.082 20.546 -10.870 1.00 46.66 194 LYS A C 1
ATOM 1453 O O . LYS A 1 194 ? 30.143 20.788 -10.116 1.00 46.66 194 LYS A O 1
ATOM 1458 N N . THR A 1 195 ? 30.900 20.244 -12.152 1.00 43.12 195 THR A N 1
ATOM 1459 C CA . THR A 1 195 ? 29.562 20.134 -12.752 1.00 43.12 195 THR A CA 1
ATOM 1460 C C . THR A 1 195 ? 28.995 18.727 -12.563 1.00 43.12 195 THR A C 1
ATOM 1462 O O . THR A 1 195 ? 29.446 17.757 -13.168 1.00 43.12 195 THR A O 1
ATOM 1465 N N . LEU A 1 196 ? 27.970 18.609 -11.716 1.00 45.00 196 LEU A N 1
ATOM 1466 C CA . LEU A 1 196 ? 27.086 17.441 -11.679 1.00 45.00 196 LEU A CA 1
ATOM 1467 C C . LEU A 1 196 ? 26.286 17.425 -12.983 1.00 45.00 196 LEU A C 1
ATOM 1469 O O . LEU A 1 196 ? 25.350 18.204 -13.113 1.00 45.00 196 LEU A O 1
ATOM 1473 N N . ARG A 1 197 ? 26.648 16.569 -13.944 1.00 46.06 197 ARG A N 1
ATOM 1474 C CA . ARG A 1 197 ? 25.923 16.463 -15.227 1.00 46.06 197 ARG A CA 1
ATOM 1475 C C . ARG A 1 197 ? 24.567 15.770 -15.111 1.00 46.06 197 ARG A C 1
ATOM 1477 O O . ARG A 1 197 ? 23.733 15.929 -15.990 1.00 46.06 197 ARG A O 1
ATOM 1484 N N . TRP A 1 198 ? 24.336 15.052 -14.014 1.00 49.19 198 TRP A N 1
ATOM 1485 C CA . TRP A 1 198 ? 23.154 14.223 -13.812 1.00 49.19 198 TRP A CA 1
ATOM 1486 C C . TRP A 1 198 ? 22.670 14.344 -12.381 1.00 49.19 198 TRP A C 1
ATOM 1488 O O . TRP A 1 198 ? 23.465 14.465 -11.447 1.00 49.19 198 TRP A O 1
ATOM 1498 N N . ALA A 1 199 ? 21.361 14.284 -12.190 1.00 40.94 199 ALA A N 1
ATOM 1499 C CA . ALA A 1 199 ? 20.808 14.167 -10.859 1.00 40.94 199 ALA A CA 1
ATOM 1500 C C . ALA A 1 199 ? 19.720 13.129 -10.804 1.00 40.94 199 ALA A C 1
ATOM 1502 O O . ALA A 1 199 ? 18.819 13.068 -11.632 1.00 40.94 199 ALA A O 1
ATOM 1503 N N . HIS A 1 200 ? 19.843 12.347 -9.750 1.00 51.22 200 HIS A N 1
ATOM 1504 C CA . HIS A 1 200 ? 18.953 11.268 -9.433 1.00 51.22 200 HIS A CA 1
ATOM 1505 C C . HIS A 1 200 ? 17.859 11.778 -8.507 1.00 51.22 200 HIS A C 1
ATOM 1507 O O . HIS A 1 200 ? 18.101 12.439 -7.486 1.00 51.22 200 HIS A O 1
ATOM 1513 N N . LEU A 1 201 ? 16.637 11.407 -8.842 1.00 50.88 201 LEU A N 1
ATOM 1514 C CA . LEU A 1 201 ? 15.500 11.453 -7.948 1.00 50.88 201 LEU A CA 1
ATOM 1515 C C . LEU A 1 201 ? 15.111 9.987 -7.793 1.00 50.88 201 LEU A C 1
ATOM 1517 O O . LEU A 1 201 ? 14.528 9.401 -8.696 1.00 50.88 201 LEU A O 1
ATOM 1521 N N . GLY A 1 202 ? 15.562 9.353 -6.708 1.00 50.31 202 GLY A N 1
ATOM 1522 C CA . GLY A 1 202 ? 15.254 7.941 -6.463 1.00 50.31 202 GLY A CA 1
ATOM 1523 C C . GLY A 1 202 ? 13.764 7.676 -6.620 1.00 50.31 202 GLY A C 1
ATOM 1524 O O . GLY A 1 202 ? 12.952 8.516 -6.239 1.00 50.31 202 GLY A O 1
ATOM 1525 N N . SER A 1 203 ? 13.426 6.525 -7.191 1.00 52.31 203 SER A N 1
ATOM 1526 C CA . SER A 1 203 ? 12.048 6.135 -7.474 1.00 52.31 203 SER A CA 1
ATOM 1527 C C . SER A 1 203 ? 11.377 5.460 -6.308 1.00 52.31 203 SER A C 1
ATOM 1529 O O . SER A 1 203 ? 10.245 5.012 -6.473 1.00 52.31 203 SER A O 1
ATOM 1531 N N . VAL A 1 204 ? 12.037 5.373 -5.139 1.00 49.81 204 VAL A N 1
ATOM 1532 C CA . VAL A 1 204 ? 11.370 4.847 -3.952 1.00 49.81 204 VAL A CA 1
ATOM 1533 C C . VAL A 1 204 ? 10.024 5.525 -3.897 1.00 49.81 204 VAL A C 1
ATOM 1535 O O . VAL A 1 204 ? 9.952 6.750 -3.918 1.00 49.81 204 VAL A O 1
ATOM 1538 N N . GLY A 1 205 ? 8.978 4.718 -3.807 1.00 51.31 205 GLY A N 1
ATOM 1539 C CA . GLY A 1 205 ? 7.605 5.147 -3.610 1.00 51.31 205 GLY A CA 1
ATOM 1540 C C . GLY A 1 205 ? 7.348 6.138 -2.465 1.00 51.31 205 GLY A C 1
ATOM 1541 O O . GLY A 1 205 ? 6.207 6.368 -2.092 1.00 51.31 205 GLY A O 1
ATOM 1542 N N . MET A 1 206 ? 8.393 6.654 -1.833 1.00 51.34 206 MET A N 1
ATOM 1543 C CA . MET A 1 206 ? 8.461 7.770 -0.918 1.00 51.34 206 MET A CA 1
ATOM 1544 C C . MET A 1 206 ? 8.451 9.056 -1.755 1.00 51.34 206 MET A C 1
ATOM 1546 O O . MET A 1 206 ? 9.454 9.451 -2.348 1.00 51.34 206 MET A O 1
ATOM 1550 N N . GLU A 1 207 ? 7.305 9.715 -1.808 1.00 46.25 207 GLU A N 1
ATOM 1551 C CA . GLU A 1 207 ? 7.202 11.071 -2.332 1.00 46.25 207 GLU A CA 1
ATOM 1552 C C . GLU A 1 207 ? 8.213 11.997 -1.615 1.00 46.25 207 GLU A C 1
ATOM 1554 O O . GLU A 1 207 ? 8.123 12.243 -0.413 1.00 46.25 207 GLU A O 1
ATOM 1559 N N . GLY A 1 208 ? 9.196 12.521 -2.351 1.00 46.91 208 GLY A N 1
ATOM 1560 C CA . GLY A 1 208 ? 10.084 13.581 -1.872 1.00 46.91 208 GLY A CA 1
ATOM 1561 C C . GLY A 1 208 ? 11.101 13.198 -0.780 1.00 46.91 208 GLY A C 1
ATOM 1562 O O . GLY A 1 208 ? 11.049 12.176 -0.106 1.00 46.91 208 GLY A O 1
ATOM 1563 N N . LEU A 1 209 ? 12.078 14.085 -0.586 1.00 41.62 209 LEU A N 1
ATOM 1564 C CA . LEU A 1 209 ? 13.243 13.962 0.310 1.00 41.62 209 LEU A CA 1
ATOM 1565 C C . LEU A 1 209 ? 12.933 13.847 1.819 1.00 41.62 209 LEU A C 1
ATOM 1567 O O . LEU A 1 209 ? 13.863 13.911 2.625 1.00 41.62 209 LEU A O 1
ATOM 1571 N N . HIS A 1 210 ? 11.663 13.753 2.215 1.00 54.75 210 HIS A N 1
ATOM 1572 C CA . HIS A 1 210 ? 11.227 14.032 3.587 1.00 54.75 210 HIS A CA 1
ATOM 1573 C C . HIS A 1 210 ? 10.335 12.968 4.208 1.00 54.75 210 HIS A C 1
ATOM 1575 O O . HIS A 1 210 ? 10.068 13.045 5.407 1.00 54.75 210 HIS A O 1
ATOM 1581 N N . LEU A 1 211 ? 9.870 11.987 3.437 1.00 60.41 211 LEU A N 1
ATOM 1582 C CA . LEU A 1 211 ? 9.063 10.929 4.012 1.00 60.41 211 LEU A CA 1
ATOM 1583 C C . LEU A 1 211 ? 9.976 9.864 4.620 1.00 60.41 211 LEU A C 1
ATOM 1585 O O . LEU A 1 211 ? 10.821 9.282 3.948 1.00 60.41 211 LEU A O 1
ATOM 1589 N N . GLU A 1 212 ? 9.795 9.611 5.914 1.00 76.94 212 GLU A N 1
ATOM 1590 C CA . GLU A 1 212 ? 10.400 8.473 6.618 1.00 76.94 212 GLU A CA 1
ATOM 1591 C C . GLU A 1 212 ? 9.622 7.175 6.361 1.00 76.94 212 GLU A C 1
ATOM 1593 O O . GLU A 1 212 ? 10.086 6.087 6.717 1.00 76.94 212 GLU A O 1
ATOM 1598 N N . ARG A 1 213 ? 8.420 7.276 5.769 1.00 84.44 213 ARG A N 1
ATOM 1599 C CA . ARG A 1 213 ? 7.512 6.153 5.501 1.00 84.44 213 ARG A CA 1
ATOM 1600 C C . ARG A 1 213 ? 6.738 6.322 4.203 1.00 84.44 213 ARG A C 1
ATOM 1602 O O . ARG A 1 213 ? 6.387 7.438 3.835 1.00 84.44 213 ARG A O 1
ATOM 1609 N N . SER A 1 214 ? 6.422 5.207 3.560 1.00 86.44 214 SER A N 1
ATOM 1610 C CA . SER A 1 214 ? 5.515 5.161 2.419 1.00 86.44 214 SER A CA 1
ATOM 1611 C C . SER A 1 214 ? 4.671 3.901 2.454 1.00 86.44 214 SER A C 1
ATOM 1613 O O . SER A 1 214 ? 5.131 2.838 2.873 1.00 86.44 214 SER A O 1
ATOM 1615 N N . LEU A 1 215 ? 3.432 4.058 2.000 1.00 91.75 215 LEU A N 1
ATOM 1616 C CA . LEU A 1 215 ? 2.445 3.003 1.884 1.00 91.75 215 LEU A CA 1
ATOM 1617 C C . LEU A 1 215 ? 2.038 2.869 0.419 1.00 91.75 215 LEU A C 1
ATOM 1619 O O . LEU A 1 215 ? 1.850 3.866 -0.285 1.00 91.75 215 LEU A O 1
ATOM 1623 N N . THR A 1 216 ? 1.922 1.632 -0.041 1.00 93.25 216 THR A N 1
ATOM 1624 C CA . THR A 1 216 ? 1.400 1.304 -1.369 1.00 93.25 216 THR A CA 1
ATOM 1625 C C . THR A 1 216 ? 0.326 0.240 -1.207 1.00 93.25 216 THR A C 1
ATOM 1627 O O . THR A 1 216 ? 0.553 -0.730 -0.492 1.00 93.25 216 THR A O 1
ATOM 1630 N N . PHE A 1 217 ? -0.834 0.442 -1.819 1.00 94.94 217 PHE A N 1
ATOM 1631 C CA . PHE A 1 217 ? -2.043 -0.346 -1.607 1.00 94.94 217 PHE A CA 1
ATOM 1632 C C . PHE A 1 217 ? -2.375 -1.135 -2.867 1.00 94.94 217 PHE A C 1
ATOM 1634 O O . PHE A 1 217 ? -2.354 -0.585 -3.965 1.00 94.94 217 PHE A O 1
ATOM 1641 N N . TRP A 1 218 ? -2.709 -2.409 -2.699 1.00 95.88 218 TRP A N 1
ATOM 1642 C CA . TRP A 1 218 ? -3.217 -3.248 -3.772 1.00 95.88 218 TRP A CA 1
ATOM 1643 C C . TRP A 1 218 ? -4.413 -4.048 -3.296 1.00 95.88 218 TRP A C 1
ATOM 1645 O O . TRP A 1 218 ? -4.381 -4.687 -2.243 1.00 95.88 218 TRP A O 1
ATOM 1655 N N . HIS A 1 219 ? -5.441 -4.092 -4.126 1.00 96.12 219 HIS A N 1
ATOM 1656 C CA . HIS A 1 219 ? -6.536 -5.034 -3.960 1.00 96.12 219 HIS A CA 1
ATOM 1657 C C . HIS A 1 219 ? -6.025 -6.450 -4.243 1.00 96.12 219 HIS A C 1
ATOM 1659 O O . HIS A 1 219 ? -5.394 -6.704 -5.272 1.00 96.12 219 HIS A O 1
ATOM 1665 N N . ARG A 1 220 ? -6.259 -7.387 -3.325 1.00 95.56 220 ARG A N 1
ATOM 1666 C CA . ARG A 1 220 ? -5.831 -8.779 -3.480 1.00 95.56 220 ARG A CA 1
ATOM 1667 C C . ARG A 1 220 ? -6.854 -9.548 -4.316 1.00 95.56 220 ARG A C 1
ATOM 1669 O O . ARG A 1 220 ? -8.016 -9.640 -3.936 1.00 95.56 220 ARG A O 1
ATOM 1676 N N . GLY A 1 221 ? -6.389 -10.170 -5.397 1.00 95.62 221 GLY A N 1
ATOM 1677 C CA . GLY A 1 221 ? -7.142 -11.187 -6.133 1.00 95.62 221 GLY A CA 1
ATOM 1678 C C . GLY A 1 221 ? -6.880 -12.601 -5.608 1.00 95.62 221 GLY A C 1
ATOM 1679 O O . GLY A 1 221 ? -5.847 -12.871 -4.991 1.00 95.62 221 GLY A O 1
ATOM 1680 N N . THR A 1 222 ? -7.807 -13.516 -5.874 1.00 96.12 222 THR A N 1
ATOM 1681 C CA . THR A 1 222 ? -7.628 -14.967 -5.688 1.00 96.12 222 THR A CA 1
ATOM 1682 C C . THR A 1 222 ? -6.773 -15.590 -6.794 1.00 96.12 222 THR A C 1
ATOM 1684 O O . THR A 1 222 ? -6.157 -16.639 -6.590 1.00 96.12 222 THR A O 1
ATOM 1687 N N . THR A 1 223 ? -6.714 -14.921 -7.948 1.00 98.19 223 THR A N 1
ATOM 1688 C CA . THR A 1 223 ? -5.889 -15.266 -9.106 1.00 98.19 223 THR A CA 1
ATOM 1689 C C . THR A 1 223 ? -5.109 -14.043 -9.590 1.00 98.19 223 THR A C 1
ATOM 1691 O O . THR A 1 223 ? -5.432 -12.906 -9.235 1.00 98.19 223 THR A O 1
ATOM 1694 N N . LEU A 1 224 ? -4.091 -14.251 -10.428 1.00 98.50 224 LEU A N 1
ATOM 1695 C CA . LEU A 1 224 ? -3.337 -13.168 -11.052 1.00 98.50 224 LEU A CA 1
ATOM 1696 C C . LEU A 1 224 ? -4.237 -12.340 -11.980 1.00 98.50 224 LEU A C 1
ATOM 1698 O O . LEU A 1 224 ? -4.136 -11.120 -11.970 1.00 98.50 224 LEU A O 1
ATOM 1702 N N . ALA A 1 225 ? -5.156 -12.968 -12.721 1.00 98.44 225 ALA A N 1
ATOM 1703 C CA . ALA A 1 225 ? -6.113 -12.248 -13.568 1.00 98.44 225 ALA A CA 1
ATOM 1704 C C . ALA A 1 225 ? -6.998 -11.301 -12.743 1.00 98.44 225 ALA A C 1
ATOM 1706 O O . ALA A 1 225 ? -7.144 -10.128 -13.083 1.00 98.44 225 ALA A O 1
ATOM 1707 N N . GLU A 1 226 ? -7.549 -11.793 -11.631 1.00 97.81 226 GLU A N 1
ATOM 1708 C CA . GLU A 1 226 ? -8.351 -10.977 -10.721 1.00 97.81 226 GLU A CA 1
ATOM 1709 C C . GLU A 1 226 ? -7.512 -9.860 -10.086 1.00 97.81 226 GLU A C 1
ATOM 1711 O O . GLU A 1 226 ? -7.936 -8.708 -10.085 1.00 97.81 226 GLU A O 1
ATOM 1716 N N . PHE A 1 227 ? -6.296 -10.169 -9.619 1.00 98.00 227 PHE A N 1
ATOM 1717 C CA . PHE A 1 227 ? -5.370 -9.175 -9.073 1.00 98.00 227 PHE A CA 1
ATOM 1718 C C . PHE A 1 227 ? -5.097 -8.043 -10.068 1.00 98.00 227 PHE A C 1
ATOM 1720 O O . PHE A 1 227 ? -5.168 -6.876 -9.690 1.00 98.00 227 PHE A O 1
ATOM 1727 N N . LEU A 1 228 ? -4.812 -8.365 -11.332 1.00 98.12 228 LEU A N 1
ATOM 1728 C CA . LEU A 1 228 ? -4.578 -7.353 -12.358 1.00 98.12 228 LEU A CA 1
ATOM 1729 C C . LEU A 1 228 ? -5.818 -6.468 -12.510 1.00 98.12 228 LEU A C 1
ATOM 1731 O O . LEU A 1 228 ? -5.745 -5.266 -12.277 1.00 98.12 228 LEU A O 1
ATOM 1735 N N . LEU A 1 229 ? -6.979 -7.055 -12.796 1.00 97.88 229 LEU A N 1
ATOM 1736 C CA . LEU A 1 229 ? -8.206 -6.300 -13.068 1.00 97.88 229 LEU A CA 1
ATOM 1737 C C . LEU A 1 229 ? -8.690 -5.458 -11.870 1.00 97.88 229 LEU A C 1
ATOM 1739 O O . LEU A 1 229 ? -9.262 -4.389 -12.079 1.00 97.88 229 LEU A O 1
ATOM 1743 N N . LEU A 1 230 ? -8.426 -5.887 -10.630 1.00 96.62 230 LEU A N 1
ATOM 1744 C CA . LEU A 1 230 ? -8.716 -5.111 -9.415 1.00 96.62 230 LEU A CA 1
ATOM 1745 C C . LEU A 1 230 ? -7.817 -3.876 -9.236 1.00 96.62 230 LEU A C 1
ATOM 1747 O O . LEU A 1 230 ? -8.169 -2.986 -8.464 1.00 96.62 230 LEU A O 1
ATOM 1751 N N . ASN A 1 231 ? -6.667 -3.808 -9.914 1.00 96.81 231 ASN A N 1
ATOM 1752 C CA . ASN A 1 231 ? -5.670 -2.743 -9.738 1.00 96.81 231 ASN A CA 1
ATOM 1753 C C . ASN A 1 231 ? -5.371 -1.944 -11.025 1.00 96.81 231 ASN A C 1
ATOM 1755 O O . ASN A 1 231 ? -4.537 -1.040 -11.006 1.00 96.81 231 ASN A O 1
ATOM 1759 N N . LEU A 1 232 ? -6.042 -2.248 -12.141 1.00 95.25 232 LEU A N 1
ATOM 1760 C CA . LEU A 1 232 ? -5.947 -1.487 -13.393 1.00 95.25 232 LEU A CA 1
ATOM 1761 C C . LEU A 1 232 ? -6.842 -0.246 -13.360 1.00 95.25 232 LEU A C 1
ATOM 1763 O O . LEU A 1 232 ? -8.054 -0.372 -13.210 1.00 95.25 232 LEU A O 1
ATOM 1767 N N . SER A 1 233 ? -6.280 0.943 -13.585 1.00 93.50 233 SER A N 1
ATOM 1768 C CA . SER A 1 233 ? -7.073 2.171 -13.720 1.00 93.50 233 SER A CA 1
ATOM 1769 C C . SER A 1 233 ? -7.875 2.186 -15.024 1.00 93.50 233 SER A C 1
ATOM 1771 O O . SER A 1 233 ? -7.337 1.925 -16.101 1.00 93.50 233 SER A O 1
ATOM 1773 N N . ALA A 1 234 ? -9.145 2.593 -14.955 1.00 93.31 234 ALA A N 1
ATOM 1774 C CA . ALA A 1 234 ? -9.971 2.807 -16.144 1.00 93.31 234 ALA A CA 1
ATOM 1775 C C . ALA A 1 234 ? -9.396 3.890 -17.077 1.00 93.31 234 ALA A C 1
ATOM 1777 O O . ALA A 1 234 ? -9.554 3.790 -18.292 1.00 93.31 234 ALA A O 1
ATOM 1778 N N . ALA A 1 235 ? -8.692 4.888 -16.525 1.00 93.62 235 ALA A N 1
ATOM 1779 C CA . ALA A 1 235 ? -8.021 5.916 -17.322 1.00 93.62 235 ALA A CA 1
ATOM 1780 C C . ALA A 1 235 ? -6.933 5.309 -18.216 1.00 93.62 235 ALA A C 1
ATOM 1782 O O . ALA A 1 235 ? -6.804 5.696 -19.371 1.00 93.62 235 ALA A O 1
ATOM 1783 N N . TRP A 1 236 ? -6.214 4.297 -17.721 1.00 95.31 236 TRP A N 1
ATOM 1784 C CA . TRP A 1 236 ? -5.193 3.624 -18.513 1.00 95.31 236 TRP A CA 1
ATOM 1785 C C . TRP A 1 236 ? -5.794 2.769 -19.626 1.00 95.31 236 TRP A C 1
ATOM 1787 O O . TRP A 1 236 ? -5.177 2.648 -20.671 1.00 95.31 236 TRP A O 1
ATOM 1797 N N . LEU A 1 237 ? -6.994 2.203 -19.467 1.00 95.44 237 LEU A N 1
ATOM 1798 C CA . LEU A 1 237 ? -7.640 1.472 -20.568 1.00 95.44 237 LEU A CA 1
ATOM 1799 C C . LEU A 1 237 ? -8.102 2.387 -21.712 1.00 95.44 237 LEU A C 1
ATOM 1801 O O . LEU A 1 237 ? -8.225 1.918 -22.838 1.00 95.44 237 LEU A O 1
ATOM 1805 N N . ALA A 1 238 ? -8.376 3.661 -21.424 1.00 93.62 238 ALA A N 1
ATOM 1806 C CA . ALA A 1 238 ? -8.783 4.656 -22.419 1.00 93.62 238 ALA A CA 1
ATOM 1807 C C . ALA A 1 238 ? -7.598 5.392 -23.073 1.00 93.62 238 ALA A C 1
ATOM 1809 O O . ALA A 1 238 ? -7.780 6.082 -24.071 1.00 93.62 238 ALA A O 1
ATOM 1810 N N . ASP A 1 239 ? -6.417 5.269 -22.477 1.00 93.31 239 ASP A N 1
ATOM 1811 C CA . ASP A 1 239 ? -5.155 5.846 -22.929 1.00 93.31 239 ASP A CA 1
ATOM 1812 C C . ASP A 1 239 ? -4.479 4.952 -23.987 1.00 93.31 239 ASP A C 1
ATOM 1814 O O . ASP A 1 239 ? -4.654 3.734 -23.971 1.00 93.31 239 ASP A O 1
ATOM 1818 N N . ASP A 1 240 ? -3.688 5.541 -24.883 1.00 94.56 240 ASP A N 1
ATOM 1819 C CA . ASP A 1 240 ? -2.912 4.849 -25.918 1.00 94.56 240 ASP A CA 1
ATOM 1820 C C . ASP A 1 240 ? -1.401 4.830 -25.634 1.00 94.56 240 ASP A C 1
ATOM 1822 O O . ASP A 1 240 ? -0.660 4.130 -26.326 1.00 94.56 240 ASP A O 1
ATOM 1826 N N . THR A 1 241 ? -0.924 5.514 -24.585 1.00 96.75 241 THR A N 1
ATOM 1827 C CA . THR A 1 241 ? 0.507 5.492 -24.253 1.00 96.75 241 THR A CA 1
ATOM 1828 C C . THR A 1 241 ? 0.987 4.106 -23.821 1.00 96.75 241 THR A C 1
ATOM 1830 O O . THR A 1 241 ? 0.276 3.344 -23.150 1.00 96.75 241 THR A O 1
ATOM 1833 N N . LEU A 1 242 ? 2.231 3.787 -24.179 1.00 97.81 242 LEU A N 1
ATOM 1834 C CA . LEU A 1 242 ? 2.964 2.639 -23.653 1.00 97.81 242 LEU A CA 1
ATOM 1835 C C . LEU A 1 242 ? 3.543 2.966 -22.263 1.00 97.81 242 LEU A C 1
ATOM 1837 O O . LEU A 1 242 ? 3.661 4.136 -21.894 1.00 97.81 242 LEU A O 1
ATOM 1841 N N . PRO A 1 243 ? 3.934 1.959 -21.463 1.00 96.88 243 PRO A N 1
ATOM 1842 C CA . PRO A 1 243 ? 4.705 2.202 -20.250 1.00 96.88 243 PRO A CA 1
ATOM 1843 C C . PRO A 1 243 ? 5.977 3.015 -20.538 1.00 96.88 243 PRO A C 1
ATOM 1845 O O . PRO A 1 243 ? 6.599 2.850 -21.586 1.00 96.88 243 PRO A O 1
ATOM 1848 N N . ALA A 1 244 ? 6.419 3.843 -19.588 1.00 94.75 244 ALA A N 1
ATOM 1849 C CA . ALA A 1 244 ? 7.570 4.731 -19.777 1.00 94.75 244 ALA A CA 1
ATOM 1850 C C . ALA A 1 244 ? 8.877 3.985 -20.097 1.00 94.75 244 ALA A C 1
ATOM 1852 O O . ALA A 1 244 ? 9.731 4.522 -20.790 1.00 94.75 244 ALA A O 1
ATOM 1853 N N . TRP A 1 245 ? 9.038 2.748 -19.619 1.00 94.94 245 TRP A N 1
ATOM 1854 C CA . TRP A 1 245 ? 10.197 1.903 -19.939 1.00 94.94 245 TRP A CA 1
ATOM 1855 C C . TRP A 1 245 ? 10.159 1.298 -21.352 1.00 94.94 245 TRP A C 1
ATOM 1857 O O . TRP A 1 245 ? 11.174 0.775 -21.806 1.00 94.94 245 TRP A O 1
ATOM 1867 N N . ALA A 1 246 ? 9.011 1.356 -22.031 1.00 96.75 246 ALA A N 1
ATOM 1868 C CA . ALA A 1 246 ? 8.808 0.928 -23.418 1.00 96.75 246 ALA A CA 1
ATOM 1869 C C . ALA A 1 246 ? 8.508 2.117 -24.347 1.00 96.75 246 ALA A C 1
ATOM 1871 O O . ALA A 1 246 ? 7.859 1.968 -25.375 1.00 96.75 246 ALA A O 1
ATOM 1872 N N . SER A 1 247 ? 8.900 3.325 -23.944 1.00 92.88 247 SER A N 1
ATOM 1873 C CA . SER A 1 247 ? 8.741 4.549 -24.728 1.00 92.88 247 SER A CA 1
ATOM 1874 C C . SER A 1 247 ? 10.060 5.315 -24.750 1.00 92.88 247 SER A C 1
ATOM 1876 O O . SER A 1 247 ? 10.871 5.162 -23.830 1.00 92.88 247 SER A O 1
ATOM 1878 N N . PRO A 1 248 ? 10.283 6.194 -25.743 1.00 88.88 248 PRO A N 1
ATOM 1879 C CA . PRO A 1 248 ? 11.340 7.187 -25.650 1.00 88.88 248 PRO A CA 1
ATOM 1880 C C . PRO A 1 248 ? 11.214 7.975 -24.343 1.00 88.88 248 PRO A C 1
ATOM 1882 O O . PRO A 1 248 ? 10.120 8.395 -23.957 1.00 88.88 248 PRO A O 1
ATOM 1885 N N . TYR A 1 249 ? 12.337 8.172 -23.656 1.00 84.31 249 TYR A N 1
ATOM 1886 C CA . TYR A 1 249 ? 12.340 8.886 -22.386 1.00 84.31 249 TYR A CA 1
ATOM 1887 C C . TYR A 1 249 ? 11.821 10.321 -22.554 1.00 84.31 249 TYR A C 1
ATOM 1889 O O . TYR A 1 249 ? 12.261 11.057 -23.438 1.00 84.31 249 TYR A O 1
ATOM 1897 N N . SER A 1 250 ? 10.919 10.730 -21.662 1.00 87.44 250 SER A N 1
ATOM 1898 C CA . SER A 1 250 ? 10.357 12.077 -21.621 1.00 87.44 250 SER A CA 1
ATOM 1899 C C . SER A 1 250 ? 10.021 12.475 -20.184 1.00 87.44 250 SER A C 1
ATOM 1901 O O . SER A 1 250 ? 9.574 11.650 -19.388 1.00 87.44 250 SER A O 1
ATOM 1903 N N . THR A 1 251 ? 10.218 13.754 -19.862 1.00 85.94 251 THR A N 1
ATOM 1904 C CA . THR A 1 251 ? 9.723 14.389 -18.626 1.00 85.94 251 THR A CA 1
ATOM 1905 C C . THR A 1 251 ? 8.383 15.098 -18.830 1.00 85.94 251 THR A C 1
ATOM 1907 O O . THR A 1 251 ? 7.893 15.742 -17.912 1.00 85.94 251 THR A O 1
ATOM 1910 N N . GLU A 1 252 ? 7.818 15.023 -20.034 1.00 89.62 252 GLU A N 1
ATOM 1911 C CA . GLU A 1 252 ? 6.559 15.654 -20.434 1.00 89.62 252 GLU A CA 1
ATOM 1912 C C . GLU A 1 252 ? 5.535 14.561 -20.757 1.00 89.62 252 GLU A C 1
ATOM 1914 O O . GLU A 1 252 ? 5.079 14.418 -21.892 1.00 89.62 252 GLU A O 1
ATOM 1919 N N . LEU A 1 253 ? 5.232 13.717 -19.768 1.00 91.31 253 LEU A N 1
ATOM 1920 C CA . LEU A 1 253 ? 4.291 12.616 -19.958 1.00 91.31 253 LEU A CA 1
ATOM 1921 C C . LEU A 1 253 ? 2.863 13.074 -19.636 1.00 91.31 253 LEU A C 1
ATOM 1923 O O . LEU A 1 253 ? 2.667 13.840 -18.688 1.00 91.31 253 LEU A O 1
ATOM 1927 N N . PRO A 1 254 ? 1.842 12.602 -20.377 1.00 93.62 254 PRO A N 1
ATOM 1928 C CA . PRO A 1 254 ? 0.471 13.013 -20.118 1.00 93.62 254 PRO A CA 1
ATOM 1929 C C . PRO A 1 254 ? 0.008 12.589 -18.720 1.00 93.62 254 PRO A C 1
ATOM 1931 O O . PRO A 1 254 ? 0.192 11.445 -18.302 1.00 93.62 254 PRO A O 1
ATOM 1934 N N . VAL A 1 255 ? -0.643 13.508 -18.016 1.00 89.50 255 VAL A N 1
ATOM 1935 C CA . VAL A 1 255 ? -1.314 13.255 -16.734 1.00 89.50 255 VAL A CA 1
ATOM 1936 C C . VAL A 1 255 ? -2.338 12.128 -16.914 1.00 89.50 255 VAL A C 1
ATOM 1938 O O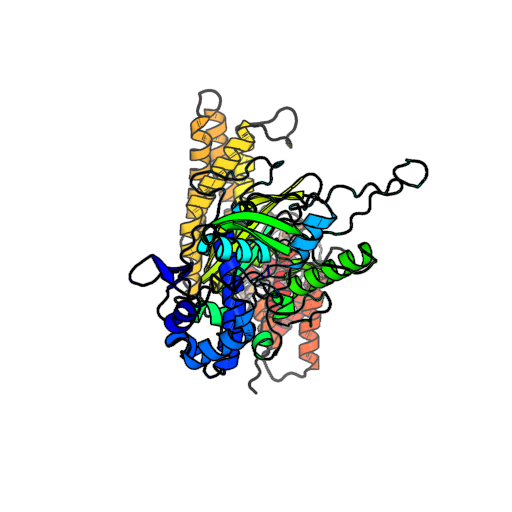 . VAL A 1 255 ? -3.058 12.081 -17.909 1.00 89.50 255 VAL A O 1
ATOM 1941 N N . HIS A 1 256 ? -2.407 11.217 -15.948 1.00 89.00 256 HIS A N 1
ATOM 1942 C CA . HIS A 1 256 ? -3.264 10.027 -15.915 1.00 89.00 256 HIS A CA 1
ATOM 1943 C C . HIS A 1 256 ? -2.947 8.947 -16.960 1.00 89.00 256 HIS A C 1
ATOM 1945 O O . HIS A 1 256 ? -3.679 7.958 -17.033 1.00 89.00 256 HIS A O 1
ATOM 1951 N N . SER A 1 257 ? -1.858 9.087 -17.718 1.00 94.69 257 SER A N 1
ATOM 1952 C CA . SER A 1 257 ? -1.420 8.069 -18.674 1.00 94.69 257 SER A CA 1
ATOM 1953 C C . SER A 1 257 ? -0.715 6.887 -18.005 1.00 94.69 257 SER A C 1
ATOM 1955 O O . SER A 1 257 ? -0.197 6.976 -16.882 1.00 94.69 257 SER A O 1
ATOM 1957 N N . LEU A 1 258 ? -0.661 5.764 -18.722 1.00 95.06 258 LEU A N 1
ATOM 1958 C CA . LEU A 1 258 ? 0.132 4.605 -18.331 1.00 95.06 258 LEU A CA 1
ATOM 1959 C C . LEU A 1 258 ? 1.626 4.959 -18.276 1.00 95.06 258 LEU A C 1
ATOM 1961 O O . LEU A 1 258 ? 2.306 4.580 -17.314 1.00 95.06 258 LEU A O 1
ATOM 1965 N N . ALA A 1 259 ? 2.116 5.741 -19.244 1.00 95.12 259 ALA A N 1
ATOM 1966 C CA . ALA A 1 259 ? 3.486 6.243 -19.254 1.00 95.12 259 ALA A CA 1
ATOM 1967 C C . ALA A 1 259 ? 3.815 7.012 -17.965 1.00 95.12 259 ALA A C 1
ATOM 1969 O O . ALA A 1 259 ? 4.759 6.653 -17.263 1.00 95.12 259 ALA A O 1
ATOM 1970 N N . SER A 1 260 ? 2.992 8.000 -17.591 1.00 92.19 260 SER A N 1
ATOM 1971 C CA . SER A 1 260 ? 3.161 8.771 -16.347 1.00 92.19 260 SER A CA 1
ATOM 1972 C C . SER A 1 260 ? 3.204 7.849 -15.122 1.00 92.19 260 SER A C 1
ATOM 1974 O O . SER A 1 260 ? 4.153 7.877 -14.346 1.00 92.19 260 SER A O 1
ATOM 1976 N N . SER A 1 261 ? 2.257 6.914 -14.988 1.00 90.75 261 SER A N 1
ATOM 1977 C CA . SER A 1 261 ? 2.188 6.016 -13.817 1.00 90.75 261 SER A CA 1
ATOM 1978 C C . SER A 1 261 ? 3.385 5.064 -13.644 1.00 90.75 261 SER A C 1
ATOM 1980 O O . SER A 1 261 ? 3.632 4.542 -12.547 1.00 90.75 261 SER A O 1
ATOM 1982 N N . THR A 1 262 ? 4.119 4.823 -14.731 1.00 92.81 262 THR A N 1
ATOM 1983 C CA . THR A 1 262 ? 5.293 3.946 -14.781 1.00 92.81 262 THR A CA 1
ATOM 1984 C C . THR A 1 262 ? 6.600 4.723 -14.898 1.00 92.81 262 THR A C 1
ATOM 1986 O O . THR A 1 262 ? 7.657 4.101 -14.985 1.00 92.81 262 THR A O 1
ATOM 1989 N N . TYR A 1 263 ? 6.557 6.054 -14.859 1.00 90.62 263 TYR A N 1
ATOM 1990 C CA . TYR A 1 263 ? 7.729 6.914 -14.942 1.00 90.62 263 TYR A CA 1
ATOM 1991 C C . TYR A 1 263 ? 8.696 6.703 -13.768 1.00 90.62 263 TYR A C 1
ATOM 1993 O O . TYR A 1 263 ? 8.304 6.489 -12.618 1.00 90.62 263 TYR A O 1
ATOM 2001 N N . THR A 1 264 ? 9.988 6.812 -14.063 1.00 86.12 264 THR A N 1
ATOM 2002 C CA . THR A 1 264 ? 11.076 6.844 -13.084 1.00 86.12 264 THR A CA 1
ATOM 2003 C C . THR A 1 264 ? 12.121 7.848 -13.548 1.00 86.12 264 THR A C 1
ATOM 2005 O O . THR A 1 264 ? 12.245 8.116 -14.739 1.00 86.12 264 THR A O 1
ATOM 2008 N N . ALA A 1 265 ? 12.909 8.372 -12.614 1.00 79.12 265 ALA A N 1
ATOM 2009 C CA . ALA A 1 265 ? 14.079 9.192 -12.926 1.00 79.12 265 ALA A CA 1
ATOM 2010 C C . ALA A 1 265 ? 15.404 8.413 -12.771 1.00 79.12 265 ALA A C 1
ATOM 2012 O O . ALA A 1 265 ? 16.476 9.021 -12.744 1.00 79.12 265 ALA A O 1
ATOM 2013 N N . ASN A 1 266 ? 15.340 7.081 -12.634 1.00 79.75 266 ASN A N 1
ATOM 2014 C CA . ASN A 1 266 ? 16.507 6.209 -12.480 1.00 79.75 266 ASN A CA 1
ATOM 2015 C C . ASN A 1 266 ? 16.753 5.403 -13.748 1.00 79.75 266 ASN A C 1
ATOM 2017 O O . ASN A 1 266 ? 15.827 4.842 -14.324 1.00 79.75 266 ASN A O 1
ATOM 2021 N N . ALA A 1 267 ? 18.018 5.307 -14.126 1.00 85.06 267 ALA A N 1
ATOM 2022 C CA . ALA A 1 267 ? 18.471 4.531 -15.260 1.00 85.06 267 ALA A CA 1
ATOM 2023 C C . ALA A 1 267 ? 19.492 3.486 -14.802 1.00 85.06 267 ALA A C 1
ATOM 2025 O O . ALA A 1 267 ? 20.297 3.733 -13.898 1.00 85.06 267 ALA A O 1
ATOM 2026 N N . ALA A 1 268 ? 19.481 2.334 -15.461 1.00 90.56 268 ALA A N 1
ATOM 2027 C CA . ALA A 1 268 ? 20.470 1.283 -15.283 1.00 90.56 268 ALA A CA 1
ATOM 2028 C C . ALA A 1 268 ? 20.899 0.727 -16.644 1.00 90.56 268 ALA A C 1
ATOM 2030 O O . ALA A 1 268 ? 20.181 0.876 -17.631 1.00 90.56 268 ALA A O 1
ATOM 2031 N N . LEU A 1 269 ? 22.067 0.099 -16.698 1.00 93.38 269 LEU A N 1
ATOM 2032 C CA . LEU A 1 269 ? 22.531 -0.680 -17.840 1.00 93.38 269 LEU A CA 1
ATOM 2033 C C . LEU A 1 269 ? 23.382 -1.835 -17.323 1.00 93.38 269 LEU A C 1
ATOM 2035 O O . LEU A 1 269 ? 24.355 -1.621 -16.599 1.00 93.38 269 LEU A O 1
ATOM 2039 N N . LEU A 1 270 ? 22.987 -3.056 -17.655 1.00 95.25 270 LEU A N 1
ATOM 2040 C CA . LEU A 1 270 ? 23.704 -4.264 -17.285 1.00 95.25 270 LEU A CA 1
ATOM 2041 C C . LEU A 1 270 ? 25.051 -4.330 -18.008 1.00 95.25 270 LEU A C 1
ATOM 2043 O O . LEU A 1 270 ? 25.181 -3.935 -19.165 1.00 95.25 270 LEU A O 1
ATOM 2047 N N . VAL A 1 271 ? 26.051 -4.868 -17.316 1.00 93.12 271 VAL A N 1
ATOM 2048 C CA . VAL A 1 271 ? 27.366 -5.176 -17.874 1.00 93.12 271 VAL A CA 1
ATOM 2049 C C . VAL A 1 271 ? 27.559 -6.683 -17.771 1.00 93.12 271 VAL A C 1
ATOM 2051 O O . VAL A 1 271 ? 27.710 -7.233 -16.675 1.00 93.12 271 VAL A O 1
ATOM 2054 N N . SER A 1 272 ? 27.500 -7.343 -18.923 1.00 90.00 272 SER A N 1
ATOM 2055 C CA . SER A 1 272 ? 27.691 -8.786 -19.044 1.00 90.00 272 SER A CA 1
ATOM 2056 C C . SER A 1 272 ? 29.140 -9.172 -18.755 1.00 90.00 272 SER A C 1
ATOM 2058 O O . SER A 1 272 ? 30.066 -8.509 -19.224 1.00 90.00 272 SER A O 1
ATOM 2060 N N . GLU A 1 273 ? 29.331 -10.253 -18.001 1.00 85.19 273 GLU A N 1
ATOM 2061 C CA . GLU A 1 273 ? 30.634 -10.925 -17.894 1.00 85.19 273 GLU A CA 1
ATOM 2062 C C . GLU A 1 273 ? 30.777 -11.970 -19.009 1.00 85.19 273 GLU A C 1
ATOM 2064 O O . GLU A 1 273 ? 31.816 -12.058 -19.662 1.00 85.19 273 GLU A O 1
ATOM 2069 N N . ASP A 1 274 ? 29.690 -12.698 -19.273 1.00 86.88 274 ASP A N 1
ATOM 2070 C CA . ASP A 1 274 ? 29.532 -13.653 -20.366 1.00 86.88 274 ASP A CA 1
ATOM 2071 C C . ASP A 1 274 ? 28.077 -13.657 -20.886 1.00 86.88 274 ASP A C 1
ATOM 2073 O O . ASP A 1 274 ? 27.260 -12.814 -20.510 1.00 86.88 274 ASP A O 1
ATOM 2077 N N . GLU A 1 275 ? 27.731 -14.593 -21.777 1.00 83.69 275 GLU A N 1
ATOM 2078 C CA . GLU A 1 275 ? 26.367 -14.724 -22.321 1.00 83.69 275 GLU A CA 1
ATOM 2079 C C . GLU A 1 275 ? 25.323 -15.162 -21.278 1.00 83.69 275 GLU A C 1
ATOM 2081 O O . GLU A 1 275 ? 24.124 -15.145 -21.560 1.00 83.69 275 GLU A O 1
ATOM 2086 N N . HIS A 1 276 ? 25.734 -15.581 -20.081 1.00 87.88 276 HIS A N 1
ATOM 2087 C CA . HIS A 1 276 ? 24.870 -16.222 -19.091 1.00 87.88 276 HIS A CA 1
ATOM 2088 C C . HIS A 1 276 ? 24.828 -15.494 -17.748 1.00 87.88 276 HIS A C 1
ATOM 2090 O O . HIS A 1 276 ? 24.025 -15.863 -16.893 1.00 87.88 276 HIS A O 1
ATOM 2096 N N . THR A 1 277 ? 25.662 -14.479 -17.534 1.00 93.56 277 THR A N 1
ATOM 2097 C CA . THR A 1 277 ? 25.780 -13.796 -16.250 1.00 93.56 277 THR A CA 1
ATOM 2098 C C . THR A 1 277 ? 26.109 -12.314 -16.397 1.00 93.56 277 THR A C 1
ATOM 2100 O O . THR A 1 277 ? 26.853 -11.868 -17.275 1.00 93.56 277 THR A O 1
ATOM 2103 N N . PHE A 1 278 ? 25.559 -11.534 -15.471 1.00 94.81 278 PHE A N 1
ATOM 2104 C CA . PHE A 1 278 ? 25.787 -10.101 -15.357 1.00 94.81 278 PHE A CA 1
ATOM 2105 C C . PHE A 1 278 ? 26.543 -9.822 -14.064 1.00 94.81 278 PHE A C 1
ATOM 2107 O O . PHE A 1 278 ? 25.962 -9.900 -12.982 1.00 94.81 278 PHE A O 1
ATOM 2114 N N . ALA A 1 279 ? 27.835 -9.512 -14.163 1.00 91.94 279 ALA A N 1
ATOM 2115 C CA . ALA A 1 279 ? 28.654 -9.159 -13.002 1.00 91.94 279 ALA A CA 1
ATOM 2116 C C . ALA A 1 279 ? 28.509 -7.687 -12.609 1.00 91.94 279 ALA A C 1
ATOM 2118 O O . ALA A 1 279 ? 28.691 -7.318 -11.445 1.00 91.94 279 ALA A O 1
ATOM 2119 N N . GLY A 1 280 ? 28.178 -6.835 -13.581 1.00 91.62 280 GLY A N 1
ATOM 2120 C CA . GLY A 1 280 ? 28.185 -5.395 -13.409 1.00 91.62 280 GLY A CA 1
ATOM 2121 C C . GLY A 1 280 ? 26.869 -4.710 -13.756 1.00 91.62 280 GLY A C 1
ATOM 2122 O O . GLY A 1 280 ? 26.039 -5.221 -14.505 1.00 91.62 280 GLY A O 1
ATOM 2123 N N . VAL A 1 281 ? 26.704 -3.502 -13.231 1.00 91.12 281 VAL A N 1
ATOM 2124 C CA . VAL A 1 281 ? 25.653 -2.564 -13.606 1.00 91.12 281 VAL A CA 1
ATOM 2125 C C . VAL A 1 281 ? 26.194 -1.136 -13.572 1.00 91.12 281 VAL A C 1
ATOM 2127 O O . VAL A 1 281 ? 26.829 -0.700 -12.607 1.00 91.12 281 VAL A O 1
ATOM 2130 N N . LEU A 1 282 ? 25.925 -0.390 -14.635 1.00 88.38 282 LEU A N 1
ATOM 2131 C CA . LEU A 1 282 ? 26.028 1.061 -14.668 1.00 88.38 282 LEU A CA 1
ATOM 2132 C C . LEU A 1 282 ? 24.695 1.636 -14.197 1.00 88.38 282 LEU A C 1
ATOM 2134 O O . LEU A 1 282 ? 23.634 1.172 -14.603 1.00 88.38 282 LEU A O 1
ATOM 2138 N N . ARG A 1 283 ? 24.728 2.642 -13.325 1.00 81.75 283 ARG A N 1
ATOM 2139 C CA . ARG A 1 283 ? 23.522 3.301 -12.800 1.00 81.75 283 ARG A CA 1
ATOM 2140 C C . ARG A 1 283 ? 23.610 4.789 -13.079 1.00 81.75 283 ARG A C 1
ATOM 2142 O O . ARG A 1 283 ? 24.704 5.335 -13.089 1.00 81.75 283 ARG A O 1
ATOM 2149 N N . GLY A 1 284 ? 22.483 5.442 -13.313 1.00 75.25 284 GLY A N 1
ATOM 2150 C CA . GLY A 1 284 ? 22.450 6.813 -13.807 1.00 75.25 284 GLY A CA 1
ATOM 2151 C C . GLY A 1 284 ? 21.112 7.504 -13.570 1.00 75.25 284 GLY A C 1
ATOM 2152 O O . GLY A 1 284 ? 20.155 6.912 -13.069 1.00 75.25 284 GLY A O 1
ATOM 2153 N N . GLY A 1 285 ? 21.087 8.797 -13.871 1.00 72.69 285 GLY A N 1
ATOM 2154 C CA . GLY A 1 285 ? 19.858 9.498 -14.221 1.00 72.69 285 GLY A CA 1
ATOM 2155 C C . GLY A 1 285 ? 19.733 9.531 -15.743 1.00 72.69 285 GLY A C 1
ATOM 2156 O O . GLY A 1 285 ? 20.655 9.129 -16.454 1.00 72.69 285 GLY A O 1
ATOM 2157 N N . PHE A 1 286 ? 18.606 10.014 -16.242 1.00 67.44 286 PHE A N 1
ATOM 2158 C CA . PHE A 1 286 ? 18.378 10.104 -17.681 1.00 67.44 286 PHE A CA 1
ATOM 2159 C C . PHE A 1 286 ? 19.065 11.313 -18.333 1.00 67.44 286 PHE A C 1
ATOM 2161 O O . PHE A 1 286 ? 19.312 12.313 -17.650 1.00 67.44 286 PHE A O 1
ATOM 2168 N N . PRO A 1 287 ? 19.357 11.227 -19.648 1.00 62.56 287 PRO A N 1
ATOM 2169 C CA . PRO A 1 287 ? 20.092 12.230 -20.397 1.00 62.56 287 PRO A CA 1
ATOM 2170 C C . PRO A 1 287 ? 19.383 13.596 -20.469 1.00 62.56 287 PRO A C 1
ATOM 2172 O O . PRO A 1 287 ? 18.161 13.699 -20.405 1.00 62.56 287 PRO A O 1
ATOM 2175 N N . HIS A 1 288 ? 20.166 14.667 -20.612 1.00 62.06 288 HIS A N 1
ATOM 2176 C CA . HIS A 1 288 ? 19.730 16.054 -20.666 1.00 62.06 288 HIS A CA 1
ATOM 2177 C C . HIS A 1 288 ? 20.792 16.914 -21.343 1.00 62.06 288 HIS A C 1
ATOM 2179 O O . HIS A 1 288 ? 21.992 16.673 -21.203 1.00 62.06 288 HIS A O 1
ATOM 2185 N N . SER A 1 289 ? 20.340 17.896 -22.116 1.00 55.28 289 SER A N 1
ATOM 2186 C CA . SER A 1 289 ? 21.139 18.461 -23.202 1.00 55.28 289 SER A CA 1
ATOM 2187 C C . SER A 1 289 ? 21.917 19.736 -22.867 1.00 55.28 289 SER A C 1
ATOM 2189 O O . SER A 1 289 ? 22.765 20.110 -23.670 1.00 55.28 289 SER A O 1
ATOM 2191 N N . SER A 1 290 ? 21.713 20.394 -21.717 1.00 60.47 290 SER A N 1
ATOM 2192 C CA . SER A 1 290 ? 22.571 21.531 -21.307 1.00 60.47 290 SER A CA 1
ATOM 2193 C C . SER A 1 290 ? 22.298 22.101 -19.908 1.00 60.47 290 SER A C 1
ATOM 2195 O O . SER A 1 290 ? 23.249 22.516 -19.249 1.00 60.47 290 SER A O 1
ATOM 2197 N N . ASP A 1 291 ? 21.046 22.113 -19.433 1.00 74.44 291 ASP A N 1
ATOM 2198 C CA . ASP A 1 291 ? 20.664 22.696 -18.131 1.00 74.44 291 ASP A CA 1
ATOM 2199 C C . ASP A 1 291 ? 20.233 21.622 -17.121 1.00 74.44 291 ASP A C 1
ATOM 2201 O O . ASP A 1 291 ? 19.077 21.205 -17.047 1.00 74.44 291 ASP A O 1
ATOM 2205 N N . VAL A 1 292 ? 21.188 21.163 -16.316 1.00 71.19 292 VAL A N 1
ATOM 2206 C CA . VAL A 1 292 ? 20.984 20.076 -15.348 1.00 71.19 292 VAL A CA 1
ATOM 2207 C C . VAL A 1 292 ? 19.942 20.438 -14.279 1.00 71.19 292 VAL A C 1
ATOM 2209 O O . VAL A 1 292 ? 19.217 19.562 -13.808 1.00 71.19 292 VAL A O 1
ATOM 2212 N N . GLU A 1 293 ? 19.844 21.703 -13.864 1.00 74.50 293 GLU A N 1
ATOM 2213 C CA . GLU A 1 293 ? 18.890 22.106 -12.823 1.00 74.50 293 GLU A CA 1
ATOM 2214 C C . GLU A 1 293 ? 17.459 22.167 -13.366 1.00 74.50 293 GLU A C 1
ATOM 2216 O O . GLU A 1 293 ? 16.529 21.714 -12.690 1.00 74.50 293 GLU A O 1
ATOM 2221 N N . ALA A 1 294 ? 17.274 22.627 -14.607 1.00 79.69 294 ALA A N 1
ATOM 2222 C CA . ALA A 1 294 ? 15.984 22.532 -15.286 1.00 79.69 294 ALA A CA 1
ATOM 2223 C C . ALA A 1 294 ? 15.549 21.066 -15.469 1.00 79.69 294 ALA A C 1
ATOM 2225 O O . ALA A 1 294 ? 14.415 20.727 -15.126 1.00 79.69 294 ALA A O 1
ATOM 2226 N N . ALA A 1 295 ? 16.467 20.181 -15.886 1.00 75.25 295 ALA A N 1
ATOM 2227 C CA . ALA A 1 295 ? 16.229 18.733 -15.983 1.00 75.25 295 ALA A CA 1
ATOM 2228 C C . ALA A 1 295 ? 15.709 18.143 -14.677 1.00 75.25 295 ALA A C 1
ATOM 2230 O O . ALA A 1 295 ? 14.709 17.429 -14.641 1.00 75.25 295 ALA A O 1
ATOM 2231 N N . LYS A 1 296 ? 16.423 18.448 -13.585 1.00 75.56 296 LYS A N 1
ATOM 2232 C CA . LYS A 1 296 ? 16.097 17.986 -12.235 1.00 75.56 296 LYS A CA 1
ATOM 2233 C C . LYS A 1 296 ? 14.707 18.408 -11.842 1.00 75.56 296 LYS A C 1
ATOM 2235 O O . LYS A 1 296 ? 13.953 17.610 -11.294 1.00 75.56 296 LYS A O 1
ATOM 2240 N N . LYS A 1 297 ? 14.399 19.678 -12.084 1.00 81.00 297 LYS A N 1
ATOM 2241 C CA . LYS A 1 297 ? 13.110 20.251 -11.748 1.00 81.00 297 LYS A CA 1
ATOM 2242 C C . LYS A 1 297 ? 11.998 19.557 -12.533 1.00 81.00 297 LYS A C 1
ATOM 2244 O O . LYS A 1 297 ? 11.079 19.056 -11.896 1.00 81.00 297 LYS A O 1
ATOM 2249 N N . ALA A 1 298 ? 12.137 19.434 -13.853 1.00 83.06 298 ALA A N 1
ATOM 2250 C CA . ALA A 1 298 ? 11.157 18.767 -14.712 1.00 83.06 298 ALA A CA 1
ATOM 2251 C C . ALA A 1 298 ? 10.954 17.295 -14.320 1.00 83.06 298 ALA A C 1
ATOM 2253 O O . ALA A 1 298 ? 9.829 16.851 -14.112 1.00 83.06 298 ALA A O 1
ATOM 2254 N N . ALA A 1 299 ? 12.041 16.548 -14.108 1.00 81.06 299 ALA A N 1
ATOM 2255 C CA . ALA A 1 299 ? 11.966 15.158 -13.673 1.00 81.06 299 ALA A CA 1
ATOM 2256 C C . ALA A 1 299 ? 11.297 15.007 -12.295 1.00 81.06 299 ALA A C 1
ATOM 2258 O O . ALA A 1 299 ? 10.568 14.042 -12.066 1.00 81.06 299 ALA A O 1
ATOM 2259 N N . ASN A 1 300 ? 11.525 15.952 -11.376 1.00 79.94 300 ASN A N 1
ATOM 2260 C CA . ASN A 1 300 ? 10.885 15.960 -10.062 1.00 79.94 300 ASN A CA 1
ATOM 2261 C C . ASN A 1 300 ? 9.401 16.307 -10.150 1.00 79.94 300 ASN A C 1
ATOM 2263 O O . ASN A 1 300 ? 8.598 15.681 -9.468 1.00 79.94 300 ASN A O 1
ATOM 2267 N N . GLU A 1 301 ? 9.040 17.288 -10.972 1.00 84.50 301 GLU A N 1
ATOM 2268 C CA . GLU A 1 301 ? 7.649 17.662 -11.228 1.00 84.50 301 GLU A CA 1
ATOM 2269 C C . GLU A 1 301 ? 6.881 16.491 -11.849 1.00 84.50 301 GLU A C 1
ATOM 2271 O O . GLU A 1 301 ? 5.827 16.123 -11.328 1.00 84.50 301 GLU A O 1
ATOM 2276 N N . GLN A 1 302 ? 7.459 15.819 -12.850 1.00 86.44 302 GLN A N 1
ATOM 2277 C CA . GLN A 1 302 ? 6.880 14.612 -13.438 1.00 86.44 302 GLN A CA 1
ATOM 2278 C C . GLN A 1 302 ? 6.743 13.485 -12.407 1.00 86.44 302 GLN A C 1
ATOM 2280 O O . GLN A 1 302 ? 5.698 12.843 -12.342 1.00 86.44 302 GLN A O 1
ATOM 2285 N N . LEU A 1 303 ? 7.749 13.249 -11.556 1.00 83.81 303 LEU A N 1
ATOM 2286 C CA . LEU A 1 303 ? 7.677 12.217 -10.514 1.00 83.81 303 LEU A CA 1
ATOM 2287 C C . LEU A 1 303 ? 6.585 12.516 -9.473 1.00 83.81 303 LEU A C 1
ATOM 2289 O O . LEU A 1 303 ? 5.886 11.607 -9.028 1.00 83.81 303 LEU A O 1
ATOM 2293 N N . VAL A 1 304 ? 6.424 13.783 -9.082 1.00 82.88 304 VAL A N 1
ATOM 2294 C CA . VAL A 1 304 ? 5.351 14.217 -8.172 1.00 82.88 304 VAL A CA 1
ATOM 2295 C C . VAL A 1 304 ? 3.982 14.007 -8.819 1.00 82.88 304 VAL A C 1
ATOM 2297 O O . VAL A 1 304 ? 3.107 13.426 -8.179 1.00 82.88 304 VAL A O 1
ATOM 2300 N N . ALA A 1 305 ? 3.812 14.404 -10.084 1.00 85.44 305 ALA A N 1
ATOM 2301 C CA . ALA A 1 305 ? 2.575 14.178 -10.834 1.00 85.44 305 ALA A CA 1
ATOM 2302 C C . ALA A 1 305 ? 2.245 12.678 -10.936 1.00 85.44 305 ALA A C 1
ATOM 2304 O O . ALA A 1 305 ? 1.163 12.245 -10.542 1.00 85.44 305 ALA A O 1
ATOM 2305 N N . SER A 1 306 ? 3.231 11.869 -11.323 1.00 86.31 306 SER A N 1
ATOM 2306 C CA . SER A 1 306 ? 3.111 10.411 -11.440 1.00 86.31 306 SER A CA 1
ATOM 2307 C C . SER A 1 306 ? 2.665 9.764 -10.118 1.00 86.31 306 SER A C 1
ATOM 2309 O O . SER A 1 306 ? 1.760 8.930 -10.096 1.00 86.31 306 SER A O 1
ATOM 2311 N N . ASN A 1 307 ? 3.242 10.187 -8.985 1.00 83.81 307 ASN A N 1
ATOM 2312 C CA . ASN A 1 307 ? 2.860 9.698 -7.654 1.00 83.81 307 ASN A CA 1
ATOM 2313 C C . ASN A 1 307 ? 1.448 10.136 -7.230 1.00 83.81 307 ASN A C 1
ATOM 2315 O O . ASN A 1 307 ? 0.752 9.384 -6.544 1.00 83.81 307 ASN A O 1
ATOM 2319 N N . ALA A 1 308 ? 1.018 11.342 -7.605 1.00 84.00 308 ALA A N 1
ATOM 2320 C CA . ALA A 1 308 ? -0.335 11.829 -7.323 1.00 84.00 308 ALA A CA 1
ATOM 2321 C C . ALA A 1 308 ? -1.411 11.031 -8.081 1.00 84.00 308 ALA A C 1
ATOM 2323 O O . ALA A 1 308 ? -2.551 10.884 -7.627 1.00 84.00 308 ALA A O 1
ATOM 2324 N N . GLU A 1 309 ? -1.043 10.489 -9.236 1.00 83.75 309 GLU A N 1
ATOM 2325 C CA . GLU A 1 309 ? -1.939 9.761 -10.128 1.00 83.75 309 GLU A CA 1
ATOM 2326 C C . GLU A 1 309 ? -1.987 8.264 -9.846 1.00 83.75 309 GLU A C 1
ATOM 2328 O O . GLU A 1 309 ? -3.039 7.650 -10.043 1.00 83.75 309 GLU A O 1
ATOM 2333 N N . ASP A 1 310 ? -0.890 7.705 -9.340 1.00 87.50 310 ASP A N 1
ATOM 2334 C CA . ASP A 1 310 ? -0.743 6.296 -8.999 1.00 87.50 310 ASP A CA 1
ATOM 2335 C C . ASP A 1 310 ? -1.927 5.779 -8.152 1.00 87.50 310 ASP A C 1
ATOM 2337 O O . ASP A 1 310 ? -2.118 6.223 -7.016 1.00 87.50 310 ASP A O 1
ATOM 2341 N N . PRO A 1 311 ? -2.742 4.839 -8.670 1.00 89.56 311 PRO A N 1
ATOM 2342 C CA . PRO A 1 311 ? -3.911 4.327 -7.959 1.00 89.56 311 PRO A CA 1
ATOM 2343 C C . PRO A 1 311 ? -3.552 3.495 -6.730 1.00 89.56 311 PRO A C 1
ATOM 2345 O O . PRO A 1 311 ? -4.383 3.339 -5.843 1.00 89.56 311 PRO A O 1
ATOM 2348 N N . SER A 1 312 ? -2.310 3.021 -6.634 1.00 91.19 312 SER A N 1
ATOM 2349 C CA . SER A 1 312 ? -1.814 2.335 -5.443 1.00 91.19 312 SER A CA 1
ATOM 2350 C C . SER A 1 312 ? -1.375 3.303 -4.333 1.00 91.19 312 SER A C 1
ATOM 2352 O O . SER A 1 312 ? -0.950 2.868 -3.259 1.00 91.19 312 SER A O 1
ATOM 2354 N N . ARG A 1 313 ? -1.468 4.624 -4.558 1.00 90.12 313 ARG A N 1
ATOM 2355 C CA . ARG A 1 313 ? -1.194 5.668 -3.562 1.00 90.12 313 ARG A CA 1
ATOM 2356 C C . ARG A 1 313 ? -2.486 6.235 -3.017 1.00 90.12 313 ARG A C 1
ATOM 2358 O O . ARG A 1 313 ? -3.338 6.728 -3.751 1.00 90.12 313 ARG A O 1
ATOM 2365 N N . VAL A 1 314 ? -2.564 6.243 -1.696 1.00 90.38 314 VAL A N 1
ATOM 2366 C CA . VAL A 1 314 ? -3.686 6.815 -0.966 1.00 90.38 314 VAL A CA 1
ATOM 2367 C C . VAL A 1 314 ? -3.302 8.199 -0.476 1.00 90.38 314 VAL A C 1
ATOM 2369 O O . VAL A 1 314 ? -2.277 8.384 0.183 1.00 90.38 314 VAL A O 1
ATOM 2372 N N . TRP A 1 315 ? -4.152 9.170 -0.779 1.00 89.06 315 TRP A N 1
ATOM 2373 C CA . TRP A 1 315 ? -3.955 10.565 -0.423 1.00 89.06 315 TRP A CA 1
ATOM 2374 C C . TRP A 1 315 ? -5.056 11.015 0.529 1.00 89.06 315 TRP A C 1
ATOM 2376 O O . TRP A 1 315 ? -6.222 10.705 0.313 1.00 89.06 315 TRP A O 1
ATOM 2386 N N . GLN A 1 316 ? -4.683 11.776 1.550 1.00 87.62 316 GLN A N 1
ATOM 2387 C CA . GLN A 1 316 ? -5.594 12.349 2.535 1.00 87.62 316 GLN A CA 1
ATOM 2388 C C . GLN A 1 316 ? -5.587 13.875 2.454 1.00 87.62 316 GLN A C 1
ATOM 2390 O O . GLN A 1 316 ? -4.542 14.500 2.240 1.00 87.62 316 GLN A O 1
ATOM 2395 N N . ASP A 1 317 ? -6.748 14.474 2.678 1.00 85.81 317 ASP A N 1
ATOM 2396 C CA . ASP A 1 317 ? -6.896 15.918 2.774 1.00 85.81 317 ASP A CA 1
ATOM 2397 C C . ASP A 1 317 ? -6.634 16.373 4.209 1.00 85.81 317 ASP A C 1
ATOM 2399 O O . ASP A 1 317 ? -7.335 16.012 5.152 1.00 85.81 317 ASP A O 1
ATOM 2403 N N . VAL A 1 318 ? -5.588 17.176 4.392 1.00 82.50 318 VAL A N 1
ATOM 2404 C CA . VAL A 1 318 ? -5.174 17.678 5.702 1.00 82.50 318 VAL A CA 1
ATOM 2405 C C . VAL A 1 318 ? -5.445 19.172 5.773 1.00 82.50 318 VAL A C 1
ATOM 2407 O O . VAL A 1 318 ? -4.725 19.988 5.190 1.00 82.50 318 VAL A O 1
ATOM 2410 N N . THR A 1 319 ? -6.470 19.544 6.533 1.00 80.00 319 THR A N 1
ATOM 2411 C CA . THR A 1 319 ? -6.783 20.948 6.816 1.00 80.00 319 THR A CA 1
ATOM 2412 C C . THR A 1 319 ? -5.868 21.465 7.925 1.00 80.00 319 THR A C 1
ATOM 2414 O O . THR A 1 319 ? -5.926 21.023 9.074 1.00 80.00 319 THR A O 1
ATOM 2417 N N . GLY A 1 320 ? -4.974 22.395 7.580 1.00 76.06 320 GLY A N 1
ATOM 2418 C CA . GLY A 1 320 ? -4.125 23.068 8.562 1.00 76.06 320 GLY A CA 1
ATOM 2419 C C . GLY A 1 320 ? -4.944 23.977 9.485 1.00 76.06 320 GLY A C 1
ATOM 2420 O O . GLY A 1 320 ? -5.990 24.480 9.096 1.00 76.06 320 GLY A O 1
ATOM 2421 N N . LYS A 1 321 ? -4.442 24.258 10.698 1.00 74.56 321 LYS A N 1
ATOM 2422 C CA . LYS A 1 321 ? -5.144 25.106 11.691 1.00 74.56 321 LYS A CA 1
ATOM 2423 C C . LYS A 1 321 ? -5.541 26.497 11.173 1.00 74.56 321 LYS A C 1
ATOM 2425 O O . LYS A 1 321 ? -6.472 27.092 11.698 1.00 74.56 321 LYS A O 1
ATOM 2430 N N . THR A 1 322 ? -4.805 27.027 10.200 1.00 71.00 322 THR A N 1
ATOM 2431 C CA . THR A 1 322 ? -4.982 28.383 9.653 1.00 71.00 322 THR A CA 1
ATOM 2432 C C . THR A 1 322 ? -4.723 28.445 8.143 1.00 71.00 322 THR A C 1
ATOM 2434 O O . THR A 1 322 ? -4.507 29.528 7.609 1.00 71.00 322 THR A O 1
ATOM 2437 N N . GLY A 1 323 ? -4.646 27.298 7.460 1.00 75.62 323 GLY A N 1
ATOM 2438 C CA . GLY A 1 323 ? -4.182 27.209 6.073 1.00 75.62 323 GLY A CA 1
ATOM 2439 C C . GLY A 1 323 ? -5.151 26.449 5.170 1.00 75.62 323 GLY A C 1
ATOM 2440 O O . GLY A 1 323 ? -6.034 25.759 5.682 1.00 75.62 323 GLY A O 1
ATOM 2441 N N . PRO A 1 324 ? -4.985 26.559 3.839 1.00 84.19 324 PRO A N 1
ATOM 2442 C CA . PRO A 1 324 ? -5.779 25.787 2.891 1.00 84.19 324 PRO A CA 1
ATOM 2443 C C . PRO A 1 324 ? -5.593 24.285 3.129 1.00 84.19 324 PRO A C 1
ATOM 2445 O O . PRO A 1 324 ? -4.533 23.845 3.586 1.00 84.19 324 PRO A O 1
ATOM 2448 N N . THR A 1 325 ? -6.622 23.502 2.812 1.00 82.88 325 THR A N 1
ATOM 2449 C CA . THR A 1 325 ? -6.544 22.040 2.805 1.00 82.88 325 THR A CA 1
ATOM 2450 C C . THR A 1 325 ? -5.441 21.596 1.849 1.00 82.88 325 THR A C 1
ATOM 2452 O O . THR A 1 325 ? -5.415 21.992 0.685 1.00 82.88 325 THR A O 1
ATOM 2455 N N . GLN A 1 326 ? -4.496 20.813 2.366 1.00 84.12 326 GLN A N 1
ATOM 2456 C CA . GLN A 1 326 ? -3.394 20.255 1.593 1.00 84.12 326 GLN A CA 1
ATOM 2457 C C . GLN A 1 326 ? -3.615 18.762 1.421 1.00 84.12 326 GLN A C 1
ATOM 2459 O O . GLN A 1 326 ? -3.778 18.050 2.412 1.00 84.12 326 GLN A O 1
ATOM 2464 N N . ARG A 1 327 ? -3.535 18.285 0.182 1.00 84.88 327 ARG A N 1
ATOM 2465 C CA . ARG A 1 327 ? -3.518 16.856 -0.107 1.00 84.88 327 ARG A CA 1
ATOM 2466 C C . ARG A 1 327 ? -2.134 16.301 0.232 1.00 84.88 327 ARG A C 1
ATOM 2468 O O . ARG A 1 327 ? -1.128 16.829 -0.235 1.00 84.88 327 ARG A O 1
ATOM 2475 N N . LYS A 1 328 ? -2.072 15.285 1.088 1.00 86.50 328 LYS A N 1
ATOM 2476 C CA . LYS A 1 328 ? -0.823 14.647 1.534 1.00 86.50 328 LYS A CA 1
ATOM 2477 C C . LYS A 1 328 ? -0.919 13.143 1.378 1.00 86.50 328 LYS A C 1
ATOM 2479 O O . LYS A 1 328 ? -1.982 12.576 1.615 1.00 86.50 328 LYS A O 1
ATOM 2484 N N . LEU A 1 329 ? 0.189 12.494 1.040 1.00 86.81 329 LEU A N 1
ATOM 2485 C CA . LEU A 1 329 ? 0.238 11.039 1.015 1.00 86.81 329 LEU A CA 1
ATOM 2486 C C . LEU A 1 329 ? -0.075 10.477 2.410 1.00 86.81 329 LEU A C 1
ATOM 2488 O O . LEU A 1 329 ? 0.474 10.926 3.425 1.00 86.81 329 LEU A O 1
ATOM 2492 N N . PHE A 1 330 ? -0.973 9.497 2.469 1.00 90.56 330 PHE A N 1
ATOM 2493 C CA . PHE A 1 330 ? -1.296 8.810 3.708 1.00 90.56 330 PHE A CA 1
ATOM 2494 C C . PHE A 1 330 ? -0.118 7.927 4.139 1.00 90.56 330 PHE A C 1
ATOM 2496 O O . PHE A 1 330 ? 0.360 7.072 3.396 1.00 90.56 330 PHE A O 1
ATOM 2503 N N . THR A 1 331 ? 0.349 8.135 5.370 1.00 89.56 331 THR A N 1
ATOM 2504 C CA . THR A 1 331 ? 1.489 7.416 5.972 1.00 89.56 331 THR A CA 1
ATOM 2505 C C . THR A 1 331 ? 1.159 6.887 7.373 1.00 89.56 331 THR A C 1
ATOM 2507 O O . THR A 1 331 ? 2.054 6.596 8.164 1.00 89.56 331 THR A O 1
ATOM 2510 N N . GLY A 1 332 ? -0.136 6.786 7.700 1.00 87.62 332 GLY A N 1
ATOM 2511 C CA . GLY A 1 332 ? -0.613 6.508 9.056 1.00 87.62 332 GLY A CA 1
ATOM 2512 C C . GLY A 1 332 ? -0.406 5.071 9.539 1.00 87.62 332 GLY A C 1
ATOM 2513 O O . GLY A 1 332 ? -0.439 4.840 10.747 1.00 87.62 332 GLY A O 1
ATOM 2514 N N . PHE A 1 333 ? -0.176 4.113 8.635 1.00 89.56 333 PHE A N 1
ATOM 2515 C CA . PHE A 1 333 ? 0.136 2.738 9.027 1.00 89.56 333 PHE A CA 1
ATOM 2516 C C . PHE A 1 333 ? 1.580 2.571 9.486 1.00 89.56 333 PHE A C 1
ATOM 2518 O O . PHE A 1 333 ? 2.505 3.151 8.918 1.00 89.56 333 PHE A O 1
ATOM 2525 N N . ASP A 1 334 ? 1.762 1.733 10.501 1.00 86.44 334 ASP A N 1
ATOM 2526 C CA . ASP A 1 334 ? 3.060 1.366 11.060 1.00 86.44 334 ASP A CA 1
ATOM 2527 C C . ASP A 1 334 ? 3.110 -0.148 11.300 1.00 86.44 334 ASP A C 1
ATOM 2529 O O . ASP A 1 334 ? 2.115 -0.762 11.689 1.00 86.44 334 ASP A O 1
ATOM 2533 N N . LEU A 1 335 ? 4.282 -0.751 11.102 1.00 80.38 335 LEU A N 1
ATOM 2534 C CA . LEU A 1 335 ? 4.528 -2.153 11.453 1.00 80.38 335 LEU A CA 1
ATOM 2535 C C . LEU A 1 335 ? 4.521 -2.398 12.961 1.00 80.38 335 LEU A C 1
ATOM 2537 O O . LEU A 1 335 ? 4.275 -3.514 13.407 1.00 80.38 335 LEU A O 1
ATOM 2541 N N . GLY A 1 336 ? 4.850 -1.375 13.747 1.00 76.56 336 GLY A N 1
ATOM 2542 C CA . GLY A 1 336 ? 4.783 -1.424 15.200 1.00 76.56 336 GLY A CA 1
ATOM 2543 C C . GLY A 1 336 ? 3.371 -1.240 15.753 1.00 76.56 336 GLY A C 1
ATOM 2544 O O . GLY A 1 336 ? 3.193 -1.409 16.958 1.00 76.56 336 GLY A O 1
ATOM 2545 N N . HIS A 1 337 ? 2.401 -0.880 14.909 1.00 81.81 337 HIS A N 1
ATOM 2546 C CA . HIS A 1 337 ? 1.013 -0.686 15.309 1.00 81.81 337 HIS A CA 1
ATOM 2547 C C . HIS A 1 337 ? 0.205 -1.981 15.194 1.00 81.81 337 HIS A C 1
ATOM 2549 O O . HIS A 1 337 ? 0.408 -2.770 14.272 1.00 81.81 337 HIS A O 1
ATOM 2555 N N . SER A 1 338 ? -0.769 -2.161 16.088 1.00 76.94 338 SER A N 1
ATOM 2556 C CA . SER A 1 338 ? -1.854 -3.124 15.867 1.00 76.94 338 SER A CA 1
ATOM 2557 C C . SER A 1 338 ? -2.747 -2.712 14.693 1.00 76.94 338 SER A C 1
ATOM 2559 O O . SER A 1 338 ? -2.825 -1.541 14.314 1.00 76.94 338 SER A O 1
ATOM 2561 N N . THR A 1 339 ? -3.501 -3.662 14.153 1.00 80.56 339 THR A N 1
ATOM 2562 C CA . THR A 1 339 ? -4.641 -3.466 13.257 1.00 80.56 339 THR A CA 1
ATOM 2563 C C . THR A 1 339 ? -5.579 -2.398 13.803 1.00 80.56 339 THR A C 1
ATOM 2565 O O . THR A 1 339 ? -5.952 -1.496 13.062 1.00 80.56 339 THR A O 1
ATOM 2568 N N . ALA A 1 340 ? -5.888 -2.413 15.104 1.00 75.81 340 ALA A N 1
ATOM 2569 C CA . ALA A 1 340 ? -6.727 -1.394 15.736 1.00 75.81 340 ALA A CA 1
ATOM 2570 C C . ALA A 1 340 ? -6.120 0.017 15.642 1.00 75.81 340 ALA A C 1
ATOM 2572 O O . ALA A 1 340 ? -6.814 0.982 15.325 1.00 75.81 340 ALA A O 1
ATOM 2573 N N . GLN A 1 341 ? -4.814 0.153 15.882 1.00 79.44 341 GLN A N 1
ATOM 2574 C CA . GLN A 1 341 ? -4.098 1.424 15.745 1.00 79.44 341 GLN A CA 1
ATOM 2575 C C . GLN A 1 341 ? -4.020 1.903 14.297 1.00 79.44 341 GLN A C 1
ATOM 2577 O O . GLN A 1 341 ? -4.230 3.086 14.031 1.00 79.44 341 GLN A O 1
ATOM 2582 N N . ASN A 1 342 ? -3.754 0.990 13.367 1.00 86.25 342 ASN A N 1
ATOM 2583 C CA . ASN A 1 342 ? -3.727 1.286 11.942 1.00 86.25 342 ASN A CA 1
ATOM 2584 C C . ASN A 1 342 ? -5.115 1.733 11.464 1.00 86.25 342 ASN A C 1
ATOM 2586 O O . ASN A 1 342 ? -5.239 2.800 10.869 1.00 86.25 342 ASN A O 1
ATOM 2590 N N . LEU A 1 343 ? -6.178 1.019 11.831 1.00 83.00 343 LEU A N 1
ATOM 2591 C CA . LEU A 1 343 ? -7.553 1.404 11.510 1.00 83.00 343 LEU A CA 1
ATOM 2592 C C . LEU A 1 343 ? -7.966 2.716 12.172 1.00 83.00 343 LEU A C 1
ATOM 2594 O O . LEU A 1 343 ? -8.660 3.517 11.553 1.00 83.00 343 LEU A O 1
ATOM 2598 N N . ARG A 1 344 ? -7.469 3.010 13.379 1.00 81.19 344 ARG A N 1
ATOM 2599 C CA . ARG A 1 344 ? -7.609 4.342 13.976 1.00 81.19 344 ARG A CA 1
ATOM 2600 C C . ARG A 1 344 ? -6.988 5.414 13.086 1.00 81.19 344 ARG A C 1
ATOM 2602 O O . ARG A 1 344 ? -7.620 6.434 12.825 1.00 81.19 344 ARG A O 1
ATOM 2609 N N . ALA A 1 345 ? -5.745 5.203 12.657 1.00 84.12 345 ALA A N 1
ATOM 2610 C CA . ALA A 1 345 ? -5.040 6.155 11.810 1.00 84.12 345 ALA A CA 1
ATOM 2611 C C . ALA A 1 345 ? -5.786 6.367 10.483 1.00 84.12 345 ALA A C 1
ATOM 2613 O O . ALA A 1 345 ? -5.923 7.500 10.031 1.00 84.12 345 ALA A O 1
ATOM 2614 N N . TRP A 1 346 ? -6.335 5.295 9.913 1.00 87.94 346 TRP A N 1
ATOM 2615 C CA . TRP A 1 346 ? -7.129 5.321 8.687 1.00 87.94 346 TRP A CA 1
ATOM 2616 C C . TRP A 1 346 ? -8.469 6.051 8.837 1.00 87.94 346 TRP A C 1
ATOM 2618 O O . TRP A 1 346 ? -8.768 6.992 8.109 1.00 87.94 346 TRP A O 1
ATOM 2628 N N . ILE A 1 347 ? -9.284 5.637 9.804 1.00 81.38 347 ILE A N 1
ATOM 2629 C CA . ILE A 1 347 ? -10.678 6.077 9.914 1.00 81.38 347 ILE A CA 1
ATOM 2630 C C . ILE A 1 347 ? -10.777 7.419 10.630 1.00 81.38 347 ILE A C 1
ATOM 2632 O O . ILE A 1 347 ? -11.541 8.287 10.218 1.00 81.38 347 ILE A O 1
ATOM 2636 N N . LEU A 1 348 ? -10.015 7.596 11.713 1.00 73.81 348 LEU A N 1
ATOM 2637 C CA . LEU A 1 348 ? -10.139 8.766 12.580 1.00 73.81 348 LEU A CA 1
ATOM 2638 C C . LEU A 1 348 ? -9.135 9.864 12.286 1.00 73.81 348 LEU A C 1
ATOM 2640 O O . LEU A 1 348 ? -9.488 11.034 12.401 1.00 73.81 348 LEU A O 1
ATOM 2644 N N . ASP A 1 349 ? -7.878 9.516 12.015 1.00 77.44 349 ASP A N 1
ATOM 2645 C CA . ASP A 1 349 ? -6.855 10.544 11.808 1.00 77.44 349 ASP A CA 1
ATOM 2646 C C . ASP A 1 349 ? -6.824 11.026 10.348 1.00 77.44 349 ASP A C 1
ATOM 2648 O O . ASP A 1 349 ? -6.588 12.211 10.122 1.00 77.44 349 ASP A O 1
ATOM 2652 N N . ALA A 1 350 ? -7.101 10.137 9.387 1.00 78.19 350 ALA A N 1
ATOM 2653 C CA . ALA A 1 350 ? -7.102 10.441 7.954 1.00 78.19 350 ALA A CA 1
ATOM 2654 C C . ALA A 1 350 ? -8.493 10.690 7.349 1.00 78.19 350 ALA A C 1
ATOM 2656 O O . ALA A 1 350 ? -8.579 11.195 6.233 1.00 78.19 350 ALA A O 1
ATOM 2657 N N . GLY A 1 351 ? -9.570 10.353 8.068 1.00 74.56 351 GLY A N 1
ATOM 2658 C CA . GLY A 1 351 ? -10.941 10.568 7.599 1.00 74.56 351 GLY A CA 1
ATOM 2659 C C . GLY A 1 351 ? -11.383 9.622 6.480 1.00 74.56 351 GLY A C 1
ATOM 2660 O O . GLY A 1 351 ? -12.184 10.032 5.651 1.00 74.56 351 GLY A O 1
ATOM 2661 N N . ILE A 1 352 ? -10.885 8.376 6.469 1.00 77.00 352 ILE A N 1
ATOM 2662 C CA . ILE A 1 352 ? -11.153 7.357 5.435 1.00 77.00 352 ILE A CA 1
ATOM 2663 C C . ILE A 1 352 ? -10.745 7.871 4.047 1.00 77.00 352 ILE A C 1
ATOM 2665 O O . ILE A 1 352 ? -11.591 8.249 3.235 1.00 77.00 352 ILE A O 1
ATOM 2669 N N . PRO A 1 353 ? -9.435 7.940 3.773 1.00 81.56 353 PRO A N 1
ATOM 2670 C CA . PRO A 1 353 ? -8.970 8.376 2.470 1.00 81.56 353 PRO A CA 1
ATOM 2671 C C . PRO A 1 353 ? -9.394 7.378 1.381 1.00 81.56 353 PRO A C 1
ATOM 2673 O O . PRO A 1 353 ? -9.485 6.176 1.620 1.00 81.56 353 PRO A O 1
ATOM 2676 N N . ASP A 1 354 ? -9.643 7.895 0.180 1.00 83.56 354 ASP A N 1
ATOM 2677 C CA . ASP A 1 354 ? -10.147 7.121 -0.959 1.00 83.56 354 ASP A CA 1
ATOM 2678 C C . ASP A 1 354 ? -9.079 6.147 -1.489 1.00 83.56 354 ASP A C 1
ATOM 2680 O O . ASP A 1 354 ? -7.975 6.566 -1.869 1.00 83.56 354 ASP A O 1
ATOM 2684 N N . ILE A 1 355 ? -9.398 4.848 -1.513 1.00 85.94 355 ILE A N 1
ATOM 2685 C CA . ILE A 1 355 ? -8.583 3.825 -2.174 1.00 85.94 355 ILE A CA 1
ATOM 2686 C C . ILE A 1 355 ? -9.129 3.673 -3.584 1.00 85.94 355 ILE A C 1
ATOM 2688 O O . ILE A 1 355 ? -10.255 3.232 -3.790 1.00 85.94 355 ILE A O 1
ATOM 2692 N N . LYS A 1 356 ? -8.311 3.989 -4.588 1.00 88.00 356 LYS A N 1
ATOM 2693 C CA . LYS A 1 356 ? -8.762 3.841 -5.971 1.00 88.00 356 LYS A CA 1
ATOM 2694 C C . LYS A 1 356 ? -9.025 2.365 -6.277 1.00 88.00 356 LYS A C 1
ATOM 2696 O O . LYS A 1 356 ? -8.212 1.490 -5.974 1.00 88.00 356 LYS A O 1
ATOM 2701 N N . HIS A 1 357 ? -10.154 2.105 -6.919 1.00 84.00 357 HIS A N 1
ATOM 2702 C CA . HIS A 1 357 ? -10.514 0.780 -7.408 1.00 84.00 357 HIS A CA 1
ATOM 2703 C C . HIS A 1 357 ? -10.068 0.602 -8.858 1.00 84.00 357 HIS A C 1
ATOM 2705 O O . HIS A 1 357 ? -10.010 1.566 -9.628 1.00 84.00 357 HIS A O 1
ATOM 2711 N N . GLY A 1 358 ? -9.768 -0.641 -9.231 1.00 87.06 358 GLY A N 1
ATOM 2712 C CA . GLY A 1 358 ? -9.523 -0.992 -10.620 1.00 87.06 358 GLY A CA 1
ATOM 2713 C C . GLY A 1 358 ? -10.802 -1.122 -11.450 1.00 87.06 358 GLY A C 1
ATOM 2714 O O . GLY A 1 358 ? -11.903 -0.759 -11.036 1.00 87.06 358 GLY A O 1
ATOM 2715 N N . VAL A 1 359 ? -10.654 -1.673 -12.653 1.00 91.69 359 VAL A N 1
ATOM 2716 C CA . VAL A 1 359 ? -11.761 -1.906 -13.599 1.00 91.69 359 VAL A CA 1
ATOM 2717 C C . VAL A 1 359 ? -12.704 -3.019 -13.150 1.00 91.69 359 VAL A C 1
ATOM 2719 O O . VAL A 1 359 ? -13.877 -3.019 -13.528 1.00 91.69 359 VAL A O 1
ATOM 2722 N N . LEU A 1 360 ? -12.212 -3.961 -12.340 1.00 89.88 360 LEU A N 1
ATOM 2723 C CA . LEU A 1 360 ? -13.054 -4.872 -11.578 1.00 89.88 360 LEU A CA 1
ATOM 2724 C C . LEU A 1 360 ? -13.398 -4.186 -10.246 1.00 89.88 360 LEU A C 1
ATOM 2726 O O . LEU A 1 360 ? -12.476 -3.869 -9.494 1.00 89.88 360 LEU A O 1
ATOM 2730 N N . PRO A 1 361 ? -14.687 -3.957 -9.931 1.00 85.44 361 PRO A N 1
ATOM 2731 C CA . PRO A 1 361 ? -15.071 -3.393 -8.645 1.00 85.44 361 PRO A CA 1
ATOM 2732 C C . PRO A 1 361 ? -14.544 -4.274 -7.515 1.00 85.44 361 PRO A C 1
ATOM 2734 O O . PRO A 1 361 ? -14.759 -5.490 -7.528 1.00 85.44 361 PRO A O 1
ATOM 2737 N N . SER A 1 362 ? -13.869 -3.678 -6.535 1.00 74.31 362 SER A N 1
ATOM 2738 C CA . SER A 1 362 ? -13.477 -4.422 -5.345 1.00 74.31 362 SER A CA 1
ATOM 2739 C C . SER A 1 362 ? -14.726 -4.753 -4.533 1.00 74.31 362 SER A C 1
ATOM 2741 O O . SER A 1 362 ? -15.521 -3.879 -4.192 1.00 74.31 362 SER A O 1
ATOM 2743 N N . GLY A 1 363 ? -14.918 -6.036 -4.233 1.00 71.75 363 GLY A N 1
ATOM 2744 C CA . GLY A 1 363 ? -15.827 -6.441 -3.163 1.00 71.75 363 GLY A CA 1
ATOM 2745 C C . GLY A 1 363 ? -15.202 -6.178 -1.790 1.00 71.75 363 GLY A C 1
ATOM 2746 O O . GLY A 1 363 ? -14.218 -5.453 -1.663 1.00 71.75 363 GLY A O 1
ATOM 2747 N N . THR A 1 364 ? -15.683 -6.877 -0.763 1.00 65.31 364 THR A N 1
ATOM 2748 C CA . THR A 1 364 ? -15.067 -6.939 0.579 1.00 65.31 364 THR A CA 1
ATOM 2749 C C . THR A 1 364 ? -13.756 -7.751 0.590 1.00 65.31 364 THR A C 1
ATOM 2751 O O . THR A 1 364 ? -13.485 -8.507 1.522 1.00 65.31 364 THR A O 1
ATOM 2754 N N . GLY A 1 365 ? -12.985 -7.693 -0.500 1.00 84.38 365 GLY A N 1
ATOM 2755 C CA . GLY A 1 365 ? -11.740 -8.433 -0.682 1.00 84.38 365 GLY A CA 1
ATOM 2756 C C . GLY A 1 365 ? -10.636 -7.921 0.238 1.00 84.38 365 GLY A C 1
ATOM 2757 O O . GLY A 1 365 ? -10.757 -6.868 0.855 1.00 84.38 365 GLY A O 1
ATOM 2758 N N . ALA A 1 366 ? -9.542 -8.668 0.355 1.00 92.19 366 ALA A N 1
ATOM 2759 C CA . ALA A 1 366 ? -8.400 -8.216 1.142 1.00 92.19 366 ALA A CA 1
ATOM 2760 C C . ALA A 1 366 ? -7.615 -7.115 0.406 1.00 92.19 366 ALA A C 1
ATOM 2762 O O . ALA A 1 366 ? -7.521 -7.122 -0.820 1.00 92.19 366 ALA A O 1
ATOM 2763 N N . ILE A 1 367 ? -7.004 -6.209 1.162 1.00 94.75 367 ILE A N 1
ATOM 2764 C CA . ILE A 1 367 ? -6.123 -5.153 0.668 1.00 94.75 367 ILE A CA 1
ATOM 2765 C C . ILE A 1 367 ? -4.727 -5.408 1.226 1.00 94.75 367 ILE A C 1
ATOM 2767 O O . ILE A 1 367 ? -4.515 -5.437 2.440 1.00 94.75 367 ILE A O 1
ATOM 2771 N N . ASP A 1 368 ? -3.779 -5.620 0.322 1.00 95.69 368 ASP A N 1
ATOM 2772 C CA . ASP A 1 368 ? -2.364 -5.772 0.623 1.00 95.69 368 ASP A CA 1
ATOM 2773 C C . ASP A 1 368 ? -1.688 -4.404 0.612 1.00 95.69 368 ASP A C 1
ATOM 2775 O O . ASP A 1 368 ? -1.777 -3.659 -0.361 1.00 95.69 368 ASP A O 1
ATOM 2779 N N . VAL A 1 369 ? -0.987 -4.076 1.693 1.00 95.62 369 VAL A N 1
ATOM 2780 C CA . VAL A 1 369 ? -0.293 -2.802 1.857 1.00 95.62 369 VAL A CA 1
ATOM 2781 C C . VAL A 1 369 ? 1.192 -3.050 2.046 1.00 95.62 369 VAL A C 1
ATOM 2783 O O . VAL A 1 369 ? 1.611 -3.651 3.036 1.00 95.62 369 VAL A O 1
ATOM 2786 N N . LEU A 1 370 ? 2.005 -2.565 1.113 1.00 94.38 370 LEU A N 1
ATOM 2787 C CA . LEU A 1 370 ? 3.448 -2.502 1.302 1.00 94.38 370 LEU A CA 1
ATOM 2788 C C . LEU A 1 370 ? 3.746 -1.332 2.231 1.00 94.38 370 LEU A C 1
ATOM 2790 O O . LEU A 1 370 ? 3.536 -0.174 1.871 1.00 94.38 370 LEU A O 1
ATOM 2794 N N . TYR A 1 371 ? 4.285 -1.648 3.399 1.00 92.06 371 TYR A N 1
ATOM 2795 C CA . TYR A 1 371 ? 4.909 -0.686 4.286 1.00 92.06 371 TYR A CA 1
ATOM 2796 C C . TYR A 1 371 ? 6.393 -0.580 3.956 1.00 92.06 371 TYR A C 1
ATOM 2798 O O . TYR A 1 371 ? 7.114 -1.580 4.016 1.00 92.06 371 TYR A O 1
ATOM 2806 N N . LEU A 1 372 ? 6.858 0.636 3.677 1.00 87.50 372 LEU A N 1
ATOM 2807 C CA . LEU A 1 372 ? 8.273 0.979 3.593 1.00 87.50 372 LEU A CA 1
ATOM 2808 C C . LEU A 1 372 ? 8.602 2.036 4.640 1.00 87.50 372 LEU A C 1
ATOM 2810 O O . LEU A 1 372 ? 7.865 3.007 4.802 1.00 87.50 372 LEU A O 1
ATOM 2814 N N . SER A 1 373 ? 9.744 1.884 5.306 1.00 83.94 373 SER A N 1
ATOM 2815 C CA . SER A 1 373 ? 10.328 2.942 6.124 1.00 83.94 373 SER A CA 1
ATOM 2816 C C . SER A 1 373 ? 11.780 3.169 5.744 1.00 83.94 373 SER A C 1
ATOM 2818 O O . SER A 1 373 ? 12.494 2.230 5.389 1.00 83.94 373 SER A O 1
ATOM 2820 N N . ALA A 1 374 ? 12.203 4.428 5.812 1.00 77.69 374 ALA A N 1
ATOM 2821 C CA . ALA A 1 374 ? 13.571 4.846 5.589 1.00 77.69 374 ALA A CA 1
ATOM 2822 C C . ALA A 1 374 ? 14.024 5.836 6.667 1.00 77.69 374 ALA A C 1
ATOM 2824 O O . ALA A 1 374 ? 13.259 6.682 7.124 1.00 77.69 374 ALA A O 1
ATOM 2825 N N . SER A 1 375 ? 15.302 5.763 7.031 1.00 75.69 375 SER A N 1
ATOM 2826 C CA . SER A 1 375 ? 15.990 6.800 7.800 1.00 75.69 375 SER A CA 1
ATOM 2827 C C . SER A 1 375 ? 16.730 7.732 6.851 1.00 75.69 375 SER A C 1
ATOM 2829 O O . SER A 1 375 ? 17.456 7.283 5.963 1.00 75.69 375 SER A O 1
ATOM 2831 N N . ILE A 1 376 ? 16.562 9.038 7.028 1.00 70.00 376 ILE A N 1
ATOM 2832 C CA . ILE A 1 376 ? 17.197 10.033 6.165 1.00 70.00 376 ILE A CA 1
ATOM 2833 C C . ILE A 1 376 ? 18.504 10.481 6.825 1.00 70.00 376 ILE A C 1
ATOM 2835 O O . ILE A 1 376 ? 18.499 11.307 7.733 1.00 70.00 376 ILE A O 1
ATOM 2839 N N . ASN A 1 377 ? 19.636 9.959 6.349 1.00 64.88 377 ASN A N 1
ATOM 2840 C CA . ASN A 1 377 ? 20.968 10.387 6.792 1.00 64.88 377 ASN A CA 1
ATOM 2841 C C . ASN A 1 377 ? 21.624 11.198 5.677 1.00 64.88 377 ASN A C 1
ATOM 2843 O O . ASN A 1 377 ? 21.729 10.712 4.558 1.00 64.88 377 ASN A O 1
ATOM 2847 N N . PHE A 1 378 ? 22.058 12.433 5.948 1.00 65.12 378 PHE A N 1
ATOM 2848 C CA . PHE A 1 378 ? 22.675 13.310 4.934 1.00 65.12 378 PHE A CA 1
ATOM 2849 C C . PHE A 1 378 ? 21.849 13.444 3.636 1.00 65.12 378 PHE A C 1
ATOM 2851 O O . PHE A 1 378 ? 22.403 13.471 2.542 1.00 65.12 378 PHE A O 1
ATOM 2858 N N . ARG A 1 379 ? 20.512 13.524 3.752 1.00 61.34 379 ARG A N 1
ATOM 2859 C CA . ARG A 1 379 ? 19.553 13.551 2.620 1.00 61.34 379 ARG A CA 1
ATOM 2860 C C . ARG A 1 379 ? 19.505 12.266 1.778 1.00 61.34 379 ARG A C 1
ATOM 2862 O O . ARG A 1 379 ? 18.871 12.257 0.725 1.00 61.34 379 ARG A O 1
ATOM 2869 N N . MET A 1 380 ? 20.125 11.188 2.248 1.00 61.28 380 MET A N 1
ATOM 2870 C CA . MET A 1 380 ? 20.058 9.863 1.644 1.00 61.28 380 MET A CA 1
ATOM 2871 C C . MET A 1 380 ? 19.059 8.997 2.422 1.00 61.28 380 MET A C 1
ATOM 2873 O O . MET A 1 380 ? 19.283 8.743 3.612 1.00 61.28 380 MET A O 1
ATOM 2877 N N . PRO A 1 381 ? 17.946 8.570 1.796 1.00 63.94 381 PRO A N 1
ATOM 2878 C CA . PRO A 1 381 ? 17.031 7.627 2.418 1.00 63.94 381 PRO A CA 1
ATOM 2879 C C . PRO A 1 381 ? 17.697 6.248 2.483 1.00 63.94 381 PRO A C 1
ATOM 2881 O O . PRO A 1 381 ? 18.050 5.675 1.457 1.00 63.94 381 PRO A O 1
ATOM 2884 N N . ASN A 1 382 ? 17.854 5.713 3.691 1.00 70.25 382 ASN A N 1
ATOM 2885 C CA . ASN A 1 382 ? 18.299 4.343 3.934 1.00 70.25 382 ASN A CA 1
ATOM 2886 C C . ASN A 1 382 ? 17.091 3.531 4.374 1.00 70.25 382 ASN A C 1
ATOM 2888 O O . ASN A 1 382 ? 16.538 3.825 5.436 1.00 70.25 382 ASN A O 1
ATOM 2892 N N . LEU A 1 383 ? 16.679 2.539 3.583 1.00 75.19 383 LEU A N 1
ATOM 2893 C CA . LEU A 1 383 ? 15.547 1.683 3.934 1.00 75.19 383 LEU A CA 1
ATOM 2894 C C . LEU A 1 383 ? 15.829 0.968 5.262 1.00 75.19 383 LEU A C 1
ATOM 2896 O O . LEU A 1 383 ? 16.834 0.281 5.416 1.00 75.19 383 LEU A O 1
ATOM 2900 N N . THR A 1 384 ? 14.941 1.154 6.231 1.00 75.88 384 THR A N 1
ATOM 2901 C CA . THR A 1 384 ? 15.022 0.566 7.575 1.00 75.88 384 THR A CA 1
ATOM 2902 C C . THR A 1 384 ? 14.049 -0.589 7.755 1.00 75.88 384 THR A C 1
ATOM 2904 O O . THR A 1 384 ? 14.268 -1.437 8.617 1.00 75.88 384 THR A O 1
ATOM 2907 N N . ALA A 1 385 ? 12.974 -0.633 6.965 1.00 82.38 385 ALA A N 1
ATOM 2908 C CA . ALA A 1 385 ? 11.995 -1.708 6.998 1.00 82.38 385 ALA A CA 1
ATOM 2909 C C . ALA A 1 385 ? 11.221 -1.801 5.679 1.00 82.38 385 ALA A C 1
ATOM 2911 O O . ALA A 1 385 ? 10.924 -0.785 5.048 1.00 82.38 385 ALA A O 1
ATOM 2912 N N . ALA A 1 386 ? 10.851 -3.026 5.311 1.00 87.12 386 ALA A N 1
ATOM 2913 C CA . ALA A 1 386 ? 9.908 -3.318 4.241 1.00 87.12 386 ALA A CA 1
ATOM 2914 C C . ALA A 1 386 ? 9.085 -4.552 4.621 1.00 87.12 386 ALA A C 1
ATOM 2916 O O . ALA A 1 386 ? 9.666 -5.580 4.971 1.00 87.12 386 ALA A O 1
ATOM 2917 N N . ALA A 1 387 ? 7.759 -4.460 4.561 1.00 90.44 387 ALA A N 1
ATOM 2918 C CA . ALA A 1 387 ? 6.870 -5.569 4.900 1.00 90.44 387 ALA A CA 1
ATOM 2919 C C . ALA A 1 387 ? 5.491 -5.414 4.254 1.00 90.44 387 ALA A C 1
ATOM 2921 O O . ALA A 1 387 ? 5.093 -4.316 3.873 1.00 90.44 387 ALA A O 1
ATOM 2922 N N . TRP A 1 388 ? 4.762 -6.524 4.172 1.00 92.75 388 TRP A N 1
ATOM 2923 C CA . TRP A 1 388 ? 3.364 -6.544 3.758 1.00 92.75 388 TRP A CA 1
ATOM 2924 C C . TRP A 1 388 ? 2.454 -6.581 4.979 1.00 92.75 388 TRP A C 1
ATOM 2926 O O . TRP A 1 388 ? 2.611 -7.435 5.851 1.00 92.75 388 TRP A O 1
ATOM 2936 N N . LEU A 1 389 ? 1.492 -5.671 5.007 1.00 91.56 389 LEU A N 1
ATOM 2937 C CA . LEU A 1 389 ? 0.316 -5.729 5.860 1.00 91.56 389 LEU A CA 1
ATOM 2938 C C . LEU A 1 389 ? -0.857 -6.198 4.998 1.00 91.56 389 LEU A C 1
ATOM 2940 O O . LEU A 1 389 ? -0.932 -5.848 3.823 1.00 91.56 389 LEU A O 1
ATOM 2944 N N . THR A 1 390 ? -1.777 -6.969 5.563 1.00 91.62 390 THR A N 1
ATOM 2945 C CA . THR A 1 390 ? -3.012 -7.350 4.872 1.00 91.62 390 THR A CA 1
ATOM 2946 C C . THR A 1 390 ? -4.184 -6.943 5.738 1.00 91.62 390 THR A C 1
ATOM 2948 O O . THR A 1 390 ? -4.265 -7.334 6.900 1.00 91.62 390 THR A O 1
ATOM 2951 N N . PHE A 1 391 ? -5.102 -6.189 5.152 1.00 88.81 391 PHE A N 1
ATOM 2952 C CA . PHE A 1 391 ? -6.348 -5.787 5.783 1.00 88.81 391 PHE A CA 1
ATOM 2953 C C . PHE A 1 391 ? -7.517 -6.427 5.047 1.00 88.81 391 PHE A C 1
ATOM 2955 O O . PHE A 1 391 ? -7.436 -6.707 3.854 1.00 88.81 391 PHE A O 1
ATOM 2962 N N . ASN A 1 392 ? -8.622 -6.651 5.744 1.00 85.88 392 ASN A N 1
ATOM 2963 C CA . ASN A 1 392 ? -9.890 -6.865 5.064 1.00 85.88 392 ASN A CA 1
ATOM 2964 C C . ASN A 1 392 ? -10.344 -5.509 4.497 1.00 85.88 392 ASN A C 1
ATOM 2966 O O . ASN A 1 392 ? -10.356 -4.523 5.235 1.00 85.88 392 ASN A O 1
ATOM 2970 N N . GLY A 1 393 ? -10.694 -5.442 3.213 1.00 84.69 393 GLY A N 1
ATOM 2971 C CA . GLY A 1 393 ? -11.148 -4.213 2.560 1.00 84.69 393 GLY A CA 1
ATOM 2972 C C . GLY A 1 393 ? -12.368 -3.614 3.250 1.00 84.69 393 GLY A C 1
ATOM 2973 O O . GLY A 1 393 ? -12.402 -2.409 3.464 1.00 84.69 393 GLY A O 1
ATOM 2974 N N . ALA A 1 394 ? -13.273 -4.452 3.771 1.00 80.38 394 ALA A N 1
ATOM 2975 C CA . ALA A 1 394 ? -14.416 -3.997 4.566 1.00 80.38 394 ALA A CA 1
ATOM 2976 C C . ALA A 1 394 ? -14.017 -3.271 5.868 1.00 80.38 394 ALA A C 1
ATOM 2978 O O . ALA A 1 394 ? -14.828 -2.557 6.445 1.00 80.38 394 ALA A O 1
ATOM 2979 N N . HIS A 1 395 ? -12.785 -3.451 6.359 1.00 80.50 395 HIS A N 1
ATOM 2980 C CA . HIS A 1 395 ? -12.291 -2.713 7.525 1.00 80.50 395 HIS A CA 1
ATOM 2981 C C . HIS A 1 395 ? -11.743 -1.335 7.140 1.00 80.50 395 HIS A C 1
ATOM 2983 O O . HIS A 1 395 ? -11.790 -0.417 7.954 1.00 80.50 395 HIS A O 1
ATOM 2989 N N . LEU A 1 396 ? -11.185 -1.197 5.932 1.00 84.88 396 LEU A N 1
ATOM 2990 C CA . LEU A 1 396 ? -10.675 0.078 5.417 1.00 84.88 396 LEU A CA 1
ATOM 2991 C C . LEU A 1 396 ? -11.803 0.927 4.826 1.00 84.88 396 LEU A C 1
ATOM 2993 O O . LEU A 1 396 ? -11.784 2.147 4.943 1.00 84.88 396 LEU A O 1
ATOM 2997 N N . GLU A 1 397 ? -12.829 0.288 4.286 1.00 82.38 397 GLU A N 1
ATOM 2998 C CA . GLU A 1 397 ? -14.013 0.937 3.727 1.00 82.38 397 GLU A CA 1
ATOM 2999 C C . GLU A 1 397 ? -15.267 0.464 4.480 1.00 82.38 397 GLU A C 1
ATOM 3001 O O . GLU A 1 397 ? -16.147 -0.163 3.887 1.00 82.38 397 GLU A O 1
ATOM 3006 N N . PRO A 1 398 ? -15.342 0.685 5.810 1.00 74.94 398 PRO A N 1
ATOM 3007 C CA . PRO A 1 398 ? -16.479 0.228 6.589 1.00 74.94 398 PRO A CA 1
ATOM 3008 C C . PRO A 1 398 ? -17.731 1.021 6.213 1.00 74.94 398 PRO A C 1
ATOM 3010 O O . PRO A 1 398 ? -17.667 2.229 5.967 1.00 74.94 398 PRO A O 1
ATOM 3013 N N . ASP A 1 399 ? -18.885 0.354 6.235 1.00 70.25 399 ASP A N 1
ATOM 3014 C CA . ASP A 1 399 ? -20.166 1.057 6.230 1.00 70.25 399 ASP A CA 1
ATOM 3015 C C . ASP A 1 399 ? -20.336 1.913 7.499 1.00 70.25 399 ASP A C 1
ATOM 3017 O O . ASP A 1 399 ? -19.546 1.830 8.440 1.00 70.25 399 ASP A O 1
ATOM 3021 N N . ASP A 1 400 ? -21.374 2.750 7.549 1.00 65.19 400 ASP A N 1
ATOM 3022 C CA . ASP A 1 400 ? -21.578 3.685 8.663 1.00 65.19 400 ASP A CA 1
ATOM 3023 C C . ASP A 1 400 ? -21.635 2.999 10.041 1.00 65.19 400 ASP A C 1
ATOM 3025 O O . ASP A 1 400 ? -21.167 3.562 11.031 1.00 65.19 400 ASP A O 1
ATOM 3029 N N . ILE A 1 401 ? -22.212 1.794 10.117 1.00 61.59 401 ILE A N 1
ATOM 3030 C CA . ILE A 1 401 ? -22.393 1.061 11.378 1.00 61.59 401 ILE A CA 1
ATOM 3031 C C . ILE A 1 401 ? -21.050 0.486 11.824 1.00 61.59 401 ILE A C 1
ATOM 3033 O O . ILE A 1 401 ? -20.624 0.697 12.963 1.00 61.59 401 ILE A O 1
ATOM 3037 N N . ALA A 1 402 ? -20.355 -0.191 10.911 1.00 63.41 402 ALA A N 1
ATOM 3038 C CA . ALA A 1 402 ? -19.017 -0.703 11.154 1.00 63.41 402 ALA A CA 1
ATOM 3039 C C . ALA A 1 402 ? -18.043 0.441 11.474 1.00 63.41 402 ALA A C 1
ATOM 3041 O O . ALA A 1 402 ? -17.189 0.291 12.344 1.00 63.41 402 ALA A O 1
ATOM 3042 N N . ARG A 1 403 ? -18.200 1.614 10.849 1.00 70.25 403 ARG A N 1
ATOM 3043 C CA . ARG A 1 403 ? -17.380 2.800 11.109 1.00 70.25 403 ARG A CA 1
ATOM 3044 C C . ARG A 1 403 ? -17.541 3.285 12.544 1.00 70.25 403 ARG A C 1
ATOM 3046 O O . ARG A 1 403 ? -16.528 3.475 13.211 1.00 70.25 403 ARG A O 1
ATOM 3053 N N . GLU A 1 404 ? -18.767 3.492 13.028 1.00 67.38 404 GLU A N 1
ATOM 3054 C CA . GLU A 1 404 ? -19.009 3.951 14.406 1.00 67.38 404 GLU A CA 1
ATOM 3055 C C . GLU A 1 404 ? -18.405 2.982 15.431 1.00 67.38 404 GLU A C 1
ATOM 3057 O O . GLU A 1 404 ? -17.700 3.417 16.347 1.00 67.38 404 GLU A O 1
ATOM 3062 N N . LEU A 1 405 ? -18.582 1.674 15.223 1.00 67.31 405 LEU A N 1
ATOM 3063 C CA . LEU A 1 405 ? -17.978 0.677 16.096 1.00 67.31 405 LEU A CA 1
ATOM 3064 C C . LEU A 1 405 ? -16.452 0.695 16.004 1.00 67.31 405 LEU A C 1
ATOM 3066 O O . LEU A 1 405 ? -15.785 0.740 17.031 1.00 67.31 405 LEU A O 1
ATOM 3070 N N . VAL A 1 406 ? -15.867 0.692 14.804 1.00 68.31 406 VAL A N 1
ATOM 3071 C CA . VAL A 1 406 ? -14.405 0.717 14.662 1.00 68.31 406 VAL A CA 1
ATOM 3072 C C . VAL A 1 406 ? -13.829 1.982 15.290 1.00 68.31 406 VAL A C 1
ATOM 3074 O O . VAL A 1 406 ? -12.769 1.907 15.897 1.00 68.31 406 VAL A O 1
ATOM 3077 N N . ILE A 1 407 ? -14.519 3.123 15.232 1.00 69.50 407 ILE A N 1
ATOM 3078 C CA . ILE A 1 407 ? -14.129 4.349 15.940 1.00 69.50 407 ILE A CA 1
ATOM 3079 C C . ILE A 1 407 ? -14.119 4.138 17.456 1.00 69.50 407 ILE A C 1
ATOM 3081 O O . ILE A 1 407 ? -13.142 4.498 18.121 1.00 69.50 407 ILE A O 1
ATOM 3085 N N . GLU A 1 408 ? -15.190 3.571 18.008 1.00 69.19 408 GLU A N 1
ATOM 3086 C CA . GLU A 1 408 ? -15.307 3.298 19.440 1.00 69.19 408 GLU A CA 1
ATOM 3087 C C . GLU A 1 408 ? -14.233 2.314 19.908 1.00 69.19 408 GLU A C 1
ATOM 3089 O O . GLU A 1 408 ? -13.514 2.585 20.874 1.00 69.19 408 GLU A O 1
ATOM 3094 N N . LEU A 1 409 ? -14.048 1.218 19.173 1.00 67.31 409 LEU A N 1
ATOM 3095 C CA . LEU A 1 409 ? -13.022 0.227 19.460 1.00 67.31 409 LEU A CA 1
ATOM 3096 C C . LEU A 1 409 ? -11.632 0.829 19.313 1.00 67.31 409 LEU A C 1
ATOM 3098 O O . LEU A 1 409 ? -10.820 0.715 20.220 1.00 67.31 409 LEU A O 1
ATOM 3102 N N . ALA A 1 410 ? -11.349 1.539 18.228 1.00 67.44 410 ALA A N 1
ATOM 3103 C CA . ALA A 1 410 ? -10.055 2.161 18.001 1.00 67.44 410 ALA A CA 1
ATOM 3104 C C . ALA A 1 410 ? -9.702 3.185 19.091 1.00 67.44 410 ALA A C 1
ATOM 3106 O O . ALA A 1 410 ? -8.557 3.226 19.539 1.00 67.44 410 ALA A O 1
ATOM 3107 N N . ASN A 1 411 ? -10.653 3.986 19.574 1.00 68.44 411 ASN A N 1
ATOM 3108 C CA . ASN A 1 411 ? -10.401 4.914 20.679 1.00 68.44 411 ASN A CA 1
ATOM 3109 C C . ASN A 1 411 ? -10.154 4.178 22.003 1.00 68.44 411 ASN A C 1
ATOM 3111 O O . ASN A 1 411 ? -9.172 4.476 22.692 1.00 68.44 411 ASN A O 1
ATOM 3115 N N . THR A 1 412 ? -10.979 3.172 22.298 1.00 64.88 412 THR A N 1
ATOM 3116 C CA . THR A 1 412 ? -10.886 2.340 23.506 1.00 64.88 412 THR A CA 1
ATOM 3117 C C . THR A 1 412 ? -9.613 1.482 23.540 1.00 64.88 412 THR A C 1
ATOM 3119 O O . THR A 1 412 ? -9.064 1.220 24.611 1.00 64.88 412 THR A O 1
ATOM 3122 N N . VAL A 1 413 ? -9.113 1.064 22.373 1.00 62.69 413 VAL A N 1
ATOM 3123 C CA . VAL A 1 413 ? -8.017 0.095 22.206 1.00 62.69 413 VAL A CA 1
ATOM 3124 C C . VAL A 1 413 ? -6.663 0.769 21.944 1.00 62.69 413 VAL A C 1
ATOM 3126 O O . VAL A 1 413 ? -5.644 0.299 22.446 1.00 62.69 413 VAL A O 1
ATOM 3129 N N . ALA A 1 414 ? -6.607 1.883 21.205 1.00 60.38 414 ALA A N 1
ATOM 3130 C CA . ALA A 1 414 ? -5.332 2.435 20.732 1.00 60.38 414 ALA A CA 1
ATOM 3131 C C . ALA A 1 414 ? -4.742 3.556 21.605 1.00 60.38 414 ALA A C 1
ATOM 3133 O O . ALA A 1 414 ? -3.535 3.569 21.832 1.00 60.38 414 ALA A O 1
ATOM 3134 N N . ARG A 1 415 ? -5.542 4.533 22.064 1.00 64.50 415 ARG A N 1
ATOM 3135 C CA . ARG A 1 415 ? -4.996 5.767 22.677 1.00 64.50 415 ARG A CA 1
ATOM 3136 C C . ARG A 1 415 ? -4.982 5.733 24.203 1.00 64.50 415 ARG A C 1
ATOM 3138 O O . ARG A 1 415 ? -4.018 6.180 24.823 1.00 64.50 415 ARG A O 1
ATOM 3145 N N . GLU A 1 416 ? -6.041 5.219 24.814 1.00 62.03 416 GLU A N 1
ATOM 3146 C CA . GLU A 1 416 ? -6.164 5.157 26.275 1.00 62.03 416 GLU A CA 1
ATOM 3147 C C . GLU A 1 416 ? -5.338 4.033 26.922 1.00 62.03 416 GLU A C 1
ATOM 3149 O O . GLU A 1 416 ? -4.710 4.281 27.956 1.00 62.03 416 GLU A O 1
ATOM 3154 N N . PRO A 1 417 ? -5.242 2.826 26.332 1.00 64.69 417 PRO A N 1
ATOM 3155 C CA . PRO A 1 417 ? -4.538 1.714 26.968 1.00 64.69 417 PRO A CA 1
ATOM 3156 C C . PRO A 1 417 ? -3.027 1.876 27.038 1.00 64.69 417 PRO A C 1
ATOM 3158 O O . PRO A 1 417 ? -2.433 1.590 28.074 1.00 64.69 417 PRO A O 1
ATOM 3161 N N . GLU A 1 418 ? -2.389 2.362 25.971 1.00 77.25 418 GLU A N 1
ATOM 3162 C CA . GLU A 1 418 ? -0.940 2.584 25.974 1.00 77.25 418 GLU A CA 1
ATOM 3163 C C . GLU A 1 418 ? -0.547 3.663 26.974 1.00 77.25 418 GLU A C 1
ATOM 3165 O O . GLU A 1 418 ? 0.483 3.559 27.639 1.00 77.25 418 GLU A O 1
ATOM 3170 N N . ARG A 1 419 ? -1.393 4.689 27.114 1.00 82.38 419 ARG A N 1
ATOM 3171 C CA . ARG A 1 419 ? -1.215 5.724 28.125 1.00 82.38 419 ARG A CA 1
ATOM 3172 C C . ARG A 1 419 ? -1.362 5.149 29.531 1.00 82.38 419 ARG A C 1
ATOM 3174 O O . ARG A 1 419 ? -0.518 5.444 30.371 1.00 82.38 419 ARG A O 1
ATOM 3181 N N . ALA A 1 420 ? -2.376 4.320 29.777 1.00 84.12 420 ALA A N 1
ATOM 3182 C CA . ALA A 1 420 ? -2.567 3.662 31.069 1.00 84.12 420 ALA A CA 1
ATOM 3183 C C . ALA A 1 420 ? -1.392 2.723 31.409 1.00 84.12 420 ALA A C 1
ATOM 3185 O O . ALA A 1 420 ? -0.872 2.762 32.524 1.00 84.12 420 ALA A O 1
ATOM 3186 N N . LEU A 1 421 ? -0.899 1.948 30.434 1.00 89.25 421 LEU A N 1
ATOM 3187 C CA . LEU A 1 421 ? 0.306 1.124 30.576 1.00 89.25 421 LEU A CA 1
ATOM 3188 C C . LEU A 1 421 ? 1.556 1.982 30.834 1.00 89.25 421 LEU A C 1
ATOM 3190 O O . LEU A 1 421 ? 2.342 1.657 31.720 1.00 89.25 421 LEU A O 1
ATOM 3194 N N . ASP A 1 422 ? 1.742 3.096 30.118 1.00 90.56 422 ASP A N 1
ATOM 3195 C CA . ASP A 1 422 ? 2.854 4.029 30.347 1.00 90.56 422 ASP A CA 1
ATOM 3196 C C . ASP A 1 422 ? 2.801 4.642 31.749 1.00 90.56 422 ASP A C 1
ATOM 3198 O O . ASP A 1 422 ? 3.822 4.688 32.434 1.00 90.56 422 ASP A O 1
ATOM 3202 N N . GLU A 1 423 ? 1.625 5.080 32.200 1.00 90.44 423 GLU A N 1
ATOM 3203 C CA . GLU A 1 423 ? 1.411 5.631 33.539 1.00 90.44 423 GLU A CA 1
ATOM 3204 C C . GLU A 1 423 ? 1.662 4.576 34.631 1.00 90.44 423 GLU A C 1
ATOM 3206 O O . GLU A 1 423 ? 2.370 4.866 35.599 1.00 90.44 423 GLU A O 1
ATOM 3211 N N . ALA A 1 424 ? 1.175 3.342 34.460 1.00 92.88 424 ALA A N 1
ATOM 3212 C CA . ALA A 1 424 ? 1.418 2.239 35.390 1.00 92.88 424 ALA A CA 1
ATOM 3213 C C . ALA A 1 424 ? 2.909 1.859 35.457 1.00 92.88 424 ALA A C 1
ATOM 3215 O O . ALA A 1 424 ? 3.493 1.800 36.539 1.00 92.88 424 ALA A O 1
ATOM 3216 N N . ILE A 1 425 ? 3.573 1.678 34.312 1.00 94.06 425 ILE A N 1
ATOM 3217 C CA . ILE A 1 425 ? 4.999 1.315 34.255 1.00 94.06 425 ILE A CA 1
ATOM 3218 C C . ILE A 1 425 ? 5.877 2.442 34.811 1.00 94.06 425 ILE A C 1
ATOM 3220 O O . ILE A 1 425 ? 6.873 2.182 35.491 1.00 94.06 425 ILE A O 1
ATOM 3224 N N . ARG A 1 426 ? 5.499 3.708 34.600 1.00 92.81 426 ARG A N 1
ATOM 3225 C CA . ARG A 1 426 ? 6.208 4.861 35.173 1.00 92.81 426 ARG A CA 1
ATOM 3226 C C . ARG A 1 426 ? 6.178 4.868 36.703 1.00 92.81 426 ARG A C 1
ATOM 3228 O O . ARG A 1 426 ? 7.141 5.327 37.312 1.00 92.81 426 ARG A O 1
ATOM 3235 N N . LYS A 1 427 ? 5.123 4.337 37.333 1.00 92.31 427 LYS A N 1
ATOM 3236 C CA . LYS A 1 427 ? 5.053 4.169 38.798 1.00 92.31 427 LYS A CA 1
ATOM 3237 C C . LYS A 1 427 ? 6.008 3.087 39.311 1.00 92.31 427 LYS A C 1
ATOM 3239 O O . LYS A 1 427 ? 6.486 3.199 40.437 1.00 92.31 427 LYS A O 1
ATOM 3244 N N . VAL A 1 428 ? 6.319 2.078 38.493 1.00 93.56 428 VAL A N 1
ATOM 3245 C CA . VAL A 1 428 ? 7.321 1.046 38.819 1.00 93.56 428 VAL A CA 1
ATOM 3246 C C . VAL A 1 428 ? 8.745 1.586 38.665 1.00 93.56 428 VAL A C 1
ATOM 3248 O O . VAL A 1 428 ? 9.604 1.313 39.502 1.00 93.56 428 VAL A O 1
ATOM 3251 N N . PHE A 1 429 ? 8.988 2.394 37.628 1.00 92.38 429 PHE A N 1
ATOM 3252 C CA . PHE A 1 429 ? 10.294 2.988 37.325 1.00 92.38 429 PHE A CA 1
ATOM 3253 C C . PHE A 1 429 ? 10.271 4.523 37.410 1.00 92.38 429 PHE A C 1
ATOM 3255 O O . PHE A 1 429 ? 10.463 5.195 36.387 1.00 92.38 429 PHE A O 1
ATOM 3262 N N . PRO A 1 430 ? 10.057 5.109 38.602 1.00 85.19 430 PRO A N 1
ATOM 3263 C CA . PRO A 1 430 ? 10.009 6.557 38.745 1.00 85.19 430 PRO A CA 1
ATOM 3264 C C . PRO A 1 430 ? 11.357 7.175 38.362 1.00 85.19 430 PRO A C 1
ATOM 3266 O O . PRO A 1 430 ? 12.415 6.689 38.768 1.00 85.19 430 PRO A O 1
ATOM 3269 N N . ASN A 1 431 ? 11.329 8.264 37.590 1.00 80.00 431 ASN A N 1
ATOM 3270 C CA . ASN A 1 431 ? 12.526 9.053 37.321 1.00 80.00 431 ASN A CA 1
ATOM 3271 C C . ASN A 1 431 ? 12.589 10.250 38.287 1.00 80.00 431 ASN A C 1
ATOM 3273 O O . ASN A 1 431 ? 11.784 11.174 38.142 1.00 80.00 431 ASN A O 1
ATOM 3277 N N . PRO A 1 432 ? 13.540 10.271 39.239 1.00 72.19 432 PRO A N 1
ATOM 3278 C CA . PRO A 1 432 ? 13.656 11.354 40.213 1.00 72.19 432 PRO A CA 1
ATOM 3279 C C . PRO A 1 432 ? 14.127 12.680 39.594 1.00 72.19 432 PRO A C 1
ATOM 3281 O O . PRO A 1 432 ? 13.875 13.732 40.169 1.00 72.19 432 PRO A O 1
ATOM 3284 N N . ALA A 1 433 ? 14.785 12.654 38.429 1.00 69.88 433 ALA A N 1
ATOM 3285 C CA . ALA A 1 433 ? 15.337 13.851 37.791 1.00 69.88 433 ALA A CA 1
ATOM 3286 C C . ALA A 1 433 ? 14.307 14.626 36.951 1.00 69.88 433 ALA A C 1
ATOM 3288 O O . ALA A 1 433 ? 14.470 15.821 36.719 1.00 69.88 433 ALA A O 1
ATOM 3289 N N . SER A 1 434 ? 13.258 13.960 36.456 1.00 69.50 434 SER A N 1
ATOM 3290 C CA . SER A 1 434 ? 12.163 14.596 35.716 1.00 69.50 434 SER A CA 1
ATOM 3291 C C . SER A 1 434 ? 11.043 13.600 35.444 1.00 69.50 434 SER A C 1
ATOM 3293 O O . SER A 1 434 ? 11.280 12.540 34.864 1.00 69.50 434 SER A O 1
ATOM 3295 N N . ALA A 1 435 ? 9.799 13.995 35.721 1.00 66.50 435 ALA A N 1
ATOM 3296 C CA . ALA A 1 435 ? 8.608 13.214 35.377 1.00 66.50 435 ALA A CA 1
ATOM 3297 C C . ALA A 1 435 ? 8.429 12.978 33.859 1.00 66.50 435 ALA A C 1
ATOM 3299 O O . ALA A 1 435 ? 7.612 12.144 33.463 1.00 66.50 435 ALA A O 1
ATOM 3300 N N . ARG A 1 436 ? 9.165 13.709 33.003 1.00 67.81 436 ARG A N 1
ATOM 3301 C CA . ARG A 1 436 ? 9.082 13.607 31.535 1.00 67.81 436 ARG A CA 1
ATOM 3302 C C . ARG A 1 436 ? 10.141 12.694 30.914 1.00 67.81 436 ARG A C 1
ATOM 3304 O O . ARG A 1 436 ? 9.955 12.249 29.785 1.00 67.81 436 ARG A O 1
ATOM 3311 N N . VAL A 1 437 ? 11.242 12.408 31.608 1.00 70.94 437 VAL A N 1
ATOM 3312 C CA . VAL A 1 437 ? 12.346 11.619 31.039 1.00 70.94 437 VAL A CA 1
ATOM 3313 C C . VAL A 1 437 ? 12.156 10.145 31.395 1.00 70.94 437 VAL A C 1
ATOM 3315 O O . VAL A 1 437 ? 12.158 9.777 32.565 1.00 70.94 437 VAL A O 1
ATOM 3318 N N . ARG A 1 438 ? 12.007 9.273 30.393 1.00 80.12 438 ARG A N 1
ATOM 3319 C CA . ARG A 1 438 ? 11.855 7.822 30.610 1.00 80.12 438 ARG A CA 1
ATOM 3320 C C . ARG A 1 438 ? 13.211 7.157 30.868 1.00 80.12 438 ARG A C 1
ATOM 3322 O O . ARG A 1 438 ? 14.140 7.348 30.079 1.00 80.12 438 ARG A O 1
ATOM 3329 N N . THR A 1 439 ? 13.312 6.341 31.919 1.00 85.38 439 THR A N 1
ATOM 3330 C CA . THR A 1 439 ? 14.508 5.518 32.187 1.00 85.38 439 THR A CA 1
ATOM 3331 C C . THR A 1 439 ? 14.665 4.413 31.124 1.00 85.38 439 THR A C 1
ATOM 3333 O O . THR A 1 439 ? 13.680 4.047 30.474 1.00 85.38 439 THR A O 1
ATOM 3336 N N . PRO A 1 440 ? 15.869 3.842 30.911 1.00 88.00 440 PRO A N 1
ATOM 3337 C CA . PRO A 1 440 ? 16.047 2.727 29.974 1.00 88.00 440 PRO A CA 1
ATOM 3338 C C . PRO A 1 440 ? 15.155 1.517 30.294 1.00 88.00 440 PRO A C 1
ATOM 3340 O O . PRO A 1 440 ? 14.550 0.949 29.385 1.00 88.00 440 PRO A O 1
ATOM 3343 N N . ALA A 1 441 ? 15.006 1.179 31.581 1.00 87.38 441 ALA A N 1
ATOM 3344 C CA . ALA A 1 441 ? 14.125 0.106 32.045 1.00 87.38 441 ALA A CA 1
ATOM 3345 C C . ALA A 1 441 ? 12.653 0.397 31.718 1.00 87.38 441 ALA A C 1
ATOM 3347 O O . ALA A 1 441 ? 11.984 -0.455 31.142 1.00 87.38 441 ALA A O 1
ATOM 3348 N N . HIS A 1 442 ? 12.179 1.626 31.961 1.00 89.62 442 HIS A N 1
ATOM 3349 C CA . HIS A 1 442 ? 10.834 2.060 31.564 1.00 89.62 442 HIS A CA 1
ATOM 3350 C C . HIS A 1 442 ? 10.623 1.928 30.052 1.00 89.62 442 HIS A C 1
ATOM 3352 O O . HIS A 1 442 ? 9.648 1.320 29.622 1.00 89.62 442 HIS A O 1
ATOM 3358 N N . LYS A 1 443 ? 11.550 2.429 29.224 1.00 86.75 443 LYS A N 1
ATOM 3359 C CA . LYS A 1 443 ? 11.447 2.316 27.755 1.00 86.75 443 LYS A CA 1
ATOM 3360 C C . LYS A 1 443 ? 11.421 0.862 27.272 1.00 86.75 443 LYS A C 1
ATOM 3362 O O . LYS A 1 443 ? 10.787 0.571 26.259 1.00 86.75 443 LYS A O 1
ATOM 3367 N N . SER A 1 444 ? 12.156 -0.027 27.937 1.00 87.81 444 SER A N 1
ATOM 3368 C CA . SER A 1 444 ? 12.180 -1.458 27.622 1.00 87.81 444 SER A CA 1
ATOM 3369 C C . SER A 1 444 ? 10.865 -2.134 28.016 1.00 87.81 444 SER A C 1
ATOM 3371 O O . SER A 1 444 ? 10.205 -2.732 27.169 1.00 87.81 444 SE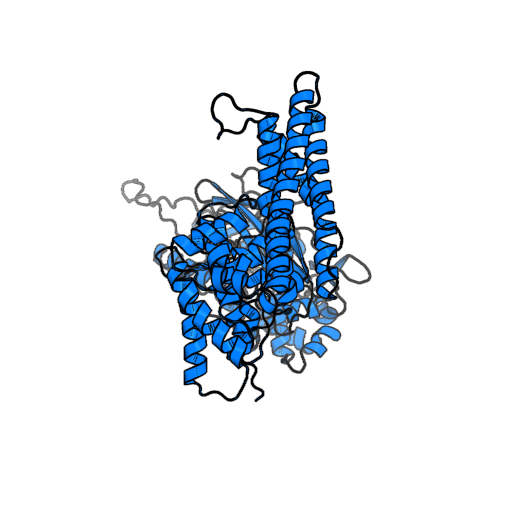R A O 1
ATOM 3373 N N . ALA A 1 445 ? 10.442 -1.955 29.269 1.00 91.31 445 ALA A N 1
ATOM 3374 C CA . ALA A 1 445 ? 9.202 -2.502 29.802 1.00 91.31 445 ALA A CA 1
ATOM 3375 C C . ALA A 1 445 ? 7.968 -2.019 29.032 1.00 91.31 445 ALA A C 1
ATOM 3377 O O . ALA A 1 445 ? 7.129 -2.830 28.659 1.00 91.31 445 ALA A O 1
ATOM 3378 N N . LEU A 1 446 ? 7.882 -0.721 28.719 1.00 90.38 446 LEU A N 1
ATOM 3379 C CA . LEU A 1 446 ? 6.764 -0.166 27.956 1.00 90.38 446 LEU A CA 1
ATOM 3380 C C . LEU A 1 446 ? 6.673 -0.778 26.557 1.00 90.38 446 LEU A C 1
ATOM 3382 O O . LEU A 1 446 ? 5.590 -1.169 26.144 1.00 90.38 446 LEU A O 1
ATOM 3386 N N . ARG A 1 447 ? 7.800 -0.919 25.844 1.00 86.31 447 ARG A N 1
ATOM 3387 C CA . ARG A 1 447 ? 7.809 -1.589 24.532 1.00 86.31 447 ARG A CA 1
ATOM 3388 C C . ARG A 1 447 ? 7.347 -3.041 24.630 1.00 86.31 447 ARG A C 1
ATOM 3390 O O . ARG A 1 447 ? 6.606 -3.491 23.762 1.00 86.31 447 ARG A O 1
ATOM 3397 N N . SER A 1 448 ? 7.771 -3.760 25.670 1.00 88.19 448 SER A N 1
ATOM 3398 C CA . SER A 1 448 ? 7.337 -5.141 25.902 1.00 88.19 448 SER A CA 1
ATOM 3399 C C . SER A 1 448 ? 5.840 -5.228 26.209 1.00 88.19 448 SER A C 1
ATOM 3401 O O . SER A 1 448 ? 5.158 -6.073 25.637 1.00 88.19 448 SER A O 1
ATOM 3403 N N . ALA A 1 449 ? 5.329 -4.342 27.069 1.00 91.06 449 ALA A N 1
ATOM 3404 C CA . ALA A 1 449 ? 3.920 -4.301 27.451 1.00 91.06 449 ALA A CA 1
ATOM 3405 C C . ALA A 1 449 ? 3.037 -3.965 26.252 1.00 91.06 449 ALA A C 1
ATOM 3407 O O . ALA A 1 449 ? 2.120 -4.708 25.941 1.00 91.06 449 ALA A O 1
ATOM 3408 N N . VAL A 1 450 ? 3.356 -2.896 25.522 1.00 86.44 450 VAL A N 1
ATOM 3409 C CA . VAL A 1 450 ? 2.600 -2.482 24.332 1.00 86.44 450 VAL A CA 1
ATOM 3410 C C . VAL A 1 450 ? 2.559 -3.603 23.290 1.00 86.44 450 VAL A C 1
ATOM 3412 O O . VAL A 1 450 ? 1.492 -3.924 22.779 1.00 86.44 450 VAL A O 1
ATOM 3415 N N . ARG A 1 451 ? 3.687 -4.283 23.042 1.00 84.25 451 ARG A N 1
ATOM 3416 C CA . ARG A 1 451 ? 3.722 -5.440 22.136 1.00 84.25 451 ARG A CA 1
ATOM 3417 C C . ARG A 1 451 ? 2.837 -6.593 22.620 1.00 84.25 451 ARG A C 1
ATOM 3419 O O . ARG A 1 451 ? 2.069 -7.134 21.836 1.00 84.25 451 ARG A O 1
ATOM 3426 N N . SER A 1 452 ? 2.956 -6.984 23.890 1.00 88.88 452 SER A N 1
ATOM 3427 C CA . SER A 1 452 ? 2.152 -8.074 24.466 1.00 88.88 452 SER A CA 1
ATOM 3428 C C . SER A 1 452 ? 0.654 -7.750 24.440 1.00 88.88 452 SER A C 1
ATOM 3430 O O . SER A 1 452 ? -0.164 -8.616 24.127 1.00 88.88 452 SER A O 1
ATOM 3432 N N . PHE A 1 453 ? 0.311 -6.488 24.697 1.00 88.75 453 PHE A N 1
ATOM 3433 C CA . PHE A 1 453 ? -1.052 -5.986 24.648 1.00 88.75 453 PHE A CA 1
ATOM 3434 C C . PHE A 1 453 ? -1.631 -6.099 23.237 1.00 88.75 453 PHE A C 1
ATOM 3436 O O . PHE A 1 453 ? -2.649 -6.760 23.060 1.00 88.75 453 PHE A O 1
ATOM 3443 N N . HIS A 1 454 ? -0.945 -5.557 22.228 1.00 83.06 454 HIS A N 1
ATOM 3444 C CA . HIS A 1 454 ? -1.396 -5.624 20.833 1.00 83.06 454 HIS A CA 1
ATOM 3445 C C . HIS A 1 454 ? -1.525 -7.057 20.318 1.00 83.06 454 HIS A C 1
ATOM 3447 O O . HIS A 1 454 ? -2.535 -7.390 19.709 1.00 83.06 454 HIS A O 1
ATOM 3453 N N . ASN A 1 455 ? -0.580 -7.940 20.653 1.00 84.44 455 ASN A N 1
ATOM 3454 C CA . ASN A 1 455 ? -0.677 -9.360 20.299 1.00 84.44 455 ASN A CA 1
ATOM 3455 C C . ASN A 1 455 ? -1.926 -10.037 20.887 1.00 84.44 455 ASN A C 1
ATOM 3457 O O . ASN A 1 455 ? -2.487 -10.933 20.265 1.00 84.44 455 ASN A O 1
ATOM 3461 N N . SER A 1 456 ? -2.345 -9.625 22.087 1.00 87.06 456 SER A N 1
ATOM 3462 C CA . SER A 1 456 ? -3.544 -10.158 22.745 1.00 87.06 456 SER A CA 1
ATOM 3463 C C . SER A 1 456 ? -4.829 -9.553 22.166 1.00 87.06 456 SER A C 1
ATOM 3465 O O . SER A 1 456 ? -5.867 -10.206 22.153 1.00 87.06 456 SER A O 1
ATOM 3467 N N . LEU A 1 457 ? -4.757 -8.313 21.675 1.00 81.19 457 LEU A N 1
ATOM 3468 C CA . LEU A 1 457 ? -5.886 -7.587 21.099 1.00 81.19 457 LEU A CA 1
ATOM 3469 C C . LEU A 1 457 ? -6.236 -8.000 19.679 1.00 81.19 457 LEU A C 1
ATOM 3471 O O . LEU A 1 457 ? -7.412 -7.971 19.340 1.00 81.19 457 LEU A O 1
ATOM 3475 N N . GLU A 1 458 ? -5.250 -8.339 18.847 1.00 82.56 458 GLU A N 1
ATOM 3476 C CA . GLU A 1 458 ? -5.494 -8.659 17.436 1.00 82.56 458 GLU A CA 1
ATOM 3477 C C . GLU A 1 458 ? -6.653 -9.635 17.193 1.00 82.56 458 GLU A C 1
ATOM 3479 O O . GLU A 1 458 ? -7.570 -9.288 16.444 1.00 82.56 458 GLU A O 1
ATOM 3484 N N . PRO A 1 459 ? -6.689 -10.822 17.832 1.00 83.12 459 PRO A N 1
ATOM 3485 C CA . PRO A 1 459 ? -7.785 -11.760 17.610 1.00 83.12 459 PRO A CA 1
ATOM 3486 C C . PRO A 1 459 ? -9.131 -11.219 18.113 1.00 83.12 459 PRO A C 1
ATOM 3488 O O . PRO A 1 459 ? -10.147 -11.422 17.454 1.00 83.12 459 PRO A O 1
ATOM 3491 N N . LEU A 1 460 ? -9.140 -10.495 19.238 1.00 81.31 460 LEU A N 1
ATOM 3492 C CA . LEU A 1 460 ? -10.355 -9.903 19.811 1.00 81.31 460 LEU A CA 1
ATOM 3493 C C . LEU A 1 460 ? -10.937 -8.836 18.884 1.00 81.31 460 LEU A C 1
ATOM 3495 O O . LEU A 1 460 ? -12.141 -8.781 18.661 1.00 81.31 460 LEU A O 1
ATOM 3499 N N . PHE A 1 461 ? -10.070 -8.001 18.319 1.00 76.62 461 PHE A N 1
ATOM 3500 C CA . PHE A 1 461 ? -10.457 -6.916 17.432 1.00 76.62 461 PHE A CA 1
ATOM 3501 C C . PHE A 1 461 ? -10.936 -7.439 16.075 1.00 76.62 461 PHE A C 1
ATOM 3503 O O . PHE A 1 461 ? -11.957 -6.983 15.563 1.00 76.62 461 PHE A O 1
ATOM 3510 N N . GLY A 1 462 ? -10.239 -8.435 15.519 1.00 75.50 462 GLY A N 1
ATOM 3511 C CA . GLY A 1 462 ? -10.670 -9.119 14.303 1.00 75.50 462 GLY A CA 1
ATOM 3512 C C . GLY A 1 462 ? -12.052 -9.757 14.459 1.00 75.50 462 GLY A C 1
ATOM 3513 O O . GLY A 1 462 ? -12.905 -9.570 13.592 1.00 75.50 462 GLY A O 1
ATOM 3514 N N . GLN A 1 463 ? -12.299 -10.439 15.584 1.00 80.62 463 GLN A N 1
ATOM 3515 C CA . GLN A 1 463 ? -13.607 -11.025 15.880 1.00 80.62 463 GLN A CA 1
ATOM 3516 C C . GLN A 1 463 ? -14.679 -9.950 16.080 1.00 80.62 463 GLN A C 1
ATOM 3518 O O . GLN A 1 463 ? -15.756 -10.062 15.511 1.00 80.62 463 GLN A O 1
ATOM 3523 N N . ALA A 1 464 ? -14.374 -8.882 16.820 1.00 77.19 464 ALA A N 1
ATOM 3524 C CA . ALA A 1 464 ? -15.317 -7.801 17.079 1.00 77.19 464 ALA A CA 1
ATOM 3525 C C . ALA A 1 464 ? -15.805 -7.116 15.796 1.00 77.19 464 ALA A C 1
ATOM 3527 O O . ALA A 1 464 ? -16.989 -6.805 15.677 1.00 77.19 464 ALA A O 1
ATOM 3528 N N . ILE A 1 465 ? -14.912 -6.899 14.824 1.00 71.38 465 ILE A N 1
ATOM 3529 C CA . ILE A 1 465 ? -15.316 -6.359 13.521 1.00 71.38 465 ILE A CA 1
ATOM 3530 C C . ILE A 1 465 ? -16.139 -7.381 12.736 1.00 71.38 465 ILE A C 1
ATOM 3532 O O . ILE A 1 465 ? -17.140 -7.009 12.127 1.00 71.38 465 ILE A O 1
ATOM 3536 N N . ALA A 1 466 ? -15.743 -8.657 12.747 1.00 74.62 466 ALA A N 1
ATOM 3537 C CA . ALA A 1 466 ? -16.488 -9.707 12.058 1.00 74.62 466 ALA A CA 1
ATOM 3538 C C . ALA A 1 466 ? -17.918 -9.848 12.606 1.00 74.62 466 ALA A C 1
ATOM 3540 O O . ALA A 1 466 ? -18.863 -9.903 11.821 1.00 74.62 466 ALA A O 1
ATOM 3541 N N . ASP A 1 467 ? -18.077 -9.837 13.931 1.00 74.12 467 ASP A N 1
ATOM 3542 C CA . ASP A 1 467 ? -19.370 -9.854 14.618 1.00 74.12 467 ASP A CA 1
ATOM 3543 C C . ASP A 1 467 ? -20.209 -8.636 14.213 1.00 74.12 467 ASP A C 1
ATOM 3545 O O . ASP A 1 467 ? -21.365 -8.766 13.809 1.00 74.12 467 ASP A O 1
ATOM 3549 N N . ALA A 1 468 ? -19.610 -7.449 14.217 1.00 66.12 468 ALA A N 1
ATOM 3550 C CA . ALA A 1 468 ? -20.297 -6.221 13.842 1.00 66.12 468 ALA A CA 1
ATOM 3551 C C . ALA A 1 468 ? -20.756 -6.193 12.386 1.00 66.12 468 ALA A C 1
ATOM 3553 O O . ALA A 1 468 ? -21.862 -5.735 12.101 1.00 66.12 468 ALA A O 1
ATOM 3554 N N . ALA A 1 469 ? -19.939 -6.723 11.473 1.00 65.00 469 ALA A N 1
ATOM 3555 C CA . ALA A 1 469 ? -20.277 -6.835 10.058 1.00 65.00 469 ALA A CA 1
ATOM 3556 C C . ALA A 1 469 ? -21.510 -7.724 9.819 1.00 65.00 469 ALA A C 1
ATOM 3558 O O . ALA A 1 469 ? -22.204 -7.560 8.817 1.00 65.00 469 ALA A O 1
ATOM 3559 N N . VAL A 1 470 ? -21.817 -8.640 10.745 1.00 70.19 470 VAL A N 1
ATOM 3560 C CA . VAL A 1 470 ? -23.041 -9.459 10.726 1.00 70.19 470 VAL A CA 1
ATOM 3561 C C . VAL A 1 470 ? -24.123 -8.956 11.693 1.00 70.19 470 VAL A C 1
ATOM 3563 O O . VAL A 1 470 ? -25.115 -9.646 11.924 1.00 70.19 470 VAL A O 1
ATOM 3566 N N . GLY A 1 471 ? -23.965 -7.748 12.243 1.00 63.03 471 GLY A N 1
ATOM 3567 C CA . GLY A 1 471 ? -24.931 -7.109 13.141 1.00 63.03 471 GLY A CA 1
ATOM 3568 C C . GLY A 1 471 ? -24.932 -7.647 14.576 1.00 63.03 471 GLY A C 1
ATOM 3569 O O . GLY A 1 471 ? -25.900 -7.438 15.306 1.00 63.03 471 GLY A O 1
ATOM 3570 N N . VAL A 1 472 ? -23.875 -8.347 14.991 1.00 72.12 472 VAL A N 1
ATOM 3571 C CA . VAL A 1 472 ? -23.700 -8.874 16.348 1.00 72.12 472 VAL A CA 1
ATOM 3572 C C . VAL A 1 472 ? -22.850 -7.903 17.167 1.00 72.12 472 VAL A C 1
ATOM 3574 O O . VAL A 1 472 ? -21.758 -7.511 16.767 1.00 72.12 472 VAL A O 1
ATOM 3577 N N . THR A 1 473 ? -23.346 -7.508 18.340 1.00 68.62 473 THR A N 1
ATOM 3578 C CA . THR A 1 473 ? -22.567 -6.699 19.285 1.00 68.62 473 THR A CA 1
ATOM 3579 C C . THR A 1 473 ? -21.544 -7.586 20.002 1.00 68.62 473 THR A C 1
ATOM 3581 O O . THR A 1 473 ? -21.952 -8.578 20.614 1.00 68.62 473 THR A O 1
ATOM 3584 N N . PRO A 1 474 ? -20.243 -7.243 19.993 1.00 69.88 474 PRO A N 1
ATOM 3585 C CA . PRO A 1 474 ? -19.225 -8.020 20.693 1.00 69.88 474 PRO A CA 1
ATOM 3586 C C . PRO A 1 474 ? -19.498 -8.038 22.204 1.00 69.88 474 PRO A C 1
ATOM 3588 O O . PRO A 1 474 ? -19.441 -7.001 22.870 1.00 69.88 474 PRO A O 1
ATOM 3591 N N . ALA A 1 475 ? -19.803 -9.208 22.764 1.00 73.31 475 ALA A N 1
ATOM 3592 C CA . ALA A 1 475 ? -19.983 -9.356 24.206 1.00 73.31 475 ALA A CA 1
ATOM 3593 C C . ALA A 1 475 ? -18.619 -9.317 24.916 1.00 73.31 475 ALA A C 1
ATOM 3595 O O . ALA A 1 475 ? -17.666 -9.927 24.448 1.00 73.31 475 ALA A O 1
ATOM 3596 N N . ASN A 1 476 ? -18.531 -8.628 26.059 1.00 79.69 476 ASN A N 1
ATOM 3597 C CA . ASN A 1 476 ? -17.349 -8.581 26.939 1.00 79.69 476 ASN A CA 1
ATOM 3598 C C . ASN A 1 476 ? -16.052 -8.022 26.327 1.00 79.69 476 ASN A C 1
ATOM 3600 O O . ASN A 1 476 ? -15.022 -8.047 26.990 1.00 79.69 476 ASN A O 1
ATOM 3604 N N . LEU A 1 477 ? -16.079 -7.456 25.118 1.00 74.88 477 LEU A N 1
ATOM 3605 C CA . LEU A 1 477 ? -14.873 -6.959 24.445 1.00 74.88 477 LEU A CA 1
ATOM 3606 C C . LEU A 1 477 ? -14.081 -5.963 25.297 1.00 74.88 477 LEU A C 1
ATOM 3608 O O . LEU A 1 477 ? -12.854 -5.978 25.323 1.00 74.88 477 LEU A O 1
ATOM 3612 N N . ILE A 1 478 ? -14.792 -5.119 26.034 1.00 75.19 478 ILE A N 1
ATOM 3613 C CA . ILE A 1 478 ? -14.202 -4.242 27.035 1.00 75.19 478 ILE A CA 1
ATOM 3614 C C . ILE A 1 478 ? -13.406 -5.030 28.073 1.00 75.19 478 ILE A C 1
ATOM 3616 O O . ILE A 1 478 ? -12.235 -4.723 28.289 1.00 75.19 478 ILE A O 1
ATOM 3620 N N . ASP A 1 479 ? -14.030 -6.016 28.713 1.00 80.56 479 ASP A N 1
ATOM 3621 C CA . ASP A 1 479 ? -13.415 -6.816 29.768 1.00 80.56 479 ASP A CA 1
ATOM 3622 C C . ASP A 1 479 ? -12.216 -7.596 29.225 1.00 80.56 479 ASP A C 1
ATOM 3624 O O . ASP A 1 479 ? -11.165 -7.632 29.869 1.00 80.56 479 ASP A O 1
ATOM 3628 N N . ASP A 1 480 ? -12.319 -8.109 27.999 1.00 84.38 480 ASP A N 1
ATOM 3629 C CA . ASP A 1 480 ? -11.231 -8.791 27.302 1.00 84.38 480 ASP A CA 1
ATOM 3630 C C . ASP A 1 480 ? -10.059 -7.842 27.015 1.00 84.38 480 ASP A C 1
ATOM 3632 O O . ASP A 1 480 ? -8.899 -8.177 27.269 1.00 84.38 480 ASP A O 1
ATOM 3636 N N . ILE A 1 481 ? -10.340 -6.609 26.575 1.00 80.44 481 ILE A N 1
ATOM 3637 C CA . ILE A 1 481 ? -9.333 -5.550 26.425 1.00 80.44 481 ILE A CA 1
ATOM 3638 C C . ILE A 1 481 ? -8.659 -5.259 27.776 1.00 80.44 481 ILE A C 1
ATOM 3640 O O . ILE A 1 481 ? -7.446 -5.037 27.824 1.00 80.44 481 ILE A O 1
ATOM 3644 N N . GLN A 1 482 ? -9.397 -5.264 28.890 1.00 80.44 482 GLN A N 1
ATOM 3645 C CA . GLN A 1 482 ? -8.801 -5.045 30.213 1.00 80.44 482 GLN A CA 1
ATOM 3646 C C . GLN A 1 482 ? -7.941 -6.220 30.669 1.00 80.44 482 GLN A C 1
ATOM 3648 O O . GLN A 1 482 ? -6.835 -6.008 31.178 1.00 80.44 482 GLN A O 1
ATOM 3653 N N . ALA A 1 483 ? -8.412 -7.447 30.456 1.00 87.38 483 ALA A N 1
ATOM 3654 C CA . ALA A 1 483 ? -7.650 -8.654 30.733 1.00 87.38 483 ALA A CA 1
ATOM 3655 C C . ALA A 1 483 ? -6.340 -8.657 29.931 1.00 87.38 483 ALA A C 1
ATOM 3657 O O . ALA A 1 483 ? -5.271 -8.892 30.500 1.00 87.38 483 ALA A O 1
ATOM 3658 N N . ALA A 1 484 ? -6.398 -8.274 28.652 1.00 88.75 484 ALA A N 1
ATOM 3659 C CA . ALA A 1 484 ? -5.232 -8.114 27.793 1.00 88.75 484 ALA A CA 1
ATOM 3660 C C . ALA A 1 484 ? -4.244 -7.062 28.330 1.00 88.75 484 ALA A C 1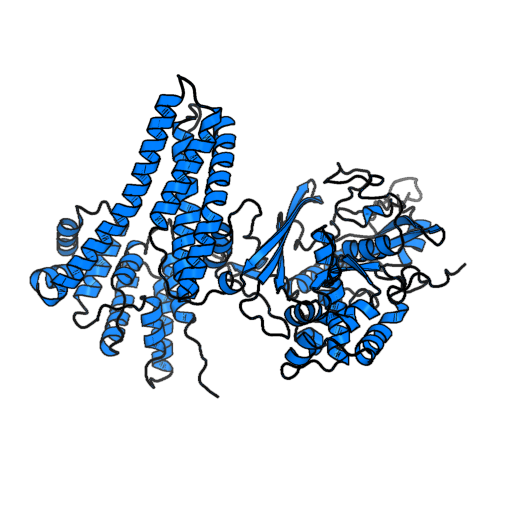
ATOM 3662 O O . ALA A 1 484 ? -3.038 -7.312 28.335 1.00 88.75 484 ALA A O 1
ATOM 3663 N N . LYS A 1 485 ? -4.713 -5.906 28.831 1.00 88.00 485 LYS A N 1
ATOM 3664 C CA . LYS A 1 485 ? -3.830 -4.884 29.442 1.00 88.00 485 LYS A CA 1
ATOM 3665 C C . LYS A 1 485 ? -3.136 -5.401 30.692 1.00 88.00 485 LYS A C 1
ATOM 3667 O O . LYS A 1 485 ? -1.931 -5.205 30.844 1.00 88.00 485 LYS A O 1
ATOM 3672 N N . ALA A 1 486 ? -3.891 -6.024 31.596 1.00 90.94 486 ALA A N 1
ATOM 3673 C CA . ALA A 1 486 ? -3.349 -6.549 32.844 1.00 90.94 486 ALA A CA 1
ATOM 3674 C C . ALA A 1 486 ? -2.303 -7.635 32.565 1.00 90.94 486 ALA A C 1
ATOM 3676 O O . ALA A 1 486 ? -1.195 -7.567 33.092 1.00 90.94 486 ALA A O 1
ATOM 3677 N N . HIS A 1 487 ? -2.622 -8.567 31.662 1.00 93.31 487 HIS A N 1
ATOM 3678 C CA . HIS A 1 487 ? -1.694 -9.592 31.196 1.00 93.31 487 HIS A CA 1
ATOM 3679 C C . HIS A 1 487 ? -0.423 -8.976 30.596 1.00 93.31 487 HIS A C 1
ATOM 3681 O O . HIS A 1 487 ? 0.685 -9.332 30.986 1.00 93.31 487 HIS A O 1
ATOM 3687 N N . ALA A 1 488 ? -0.565 -7.992 29.709 1.00 93.25 488 ALA A N 1
ATOM 3688 C CA . ALA A 1 488 ? 0.566 -7.333 29.070 1.00 93.25 488 ALA A CA 1
ATOM 3689 C C . ALA A 1 488 ? 1.480 -6.585 30.052 1.00 93.25 488 ALA A C 1
ATOM 3691 O O . ALA A 1 488 ? 2.706 -6.600 29.903 1.00 93.25 488 ALA A O 1
ATOM 3692 N N . PHE A 1 489 ? 0.894 -5.936 31.062 1.00 95.56 489 PHE A N 1
ATOM 3693 C CA . PHE A 1 489 ? 1.645 -5.333 32.157 1.00 95.56 489 PHE A CA 1
ATOM 3694 C C . PHE A 1 489 ? 2.411 -6.401 32.945 1.00 95.56 489 PHE A C 1
ATOM 3696 O O . PHE A 1 489 ? 3.619 -6.261 33.143 1.00 95.56 489 PHE A O 1
ATOM 3703 N N . ASP A 1 490 ? 1.730 -7.477 33.346 1.00 96.19 490 ASP A N 1
ATOM 3704 C CA . ASP A 1 490 ? 2.311 -8.564 34.134 1.00 96.19 490 ASP A CA 1
ATOM 3705 C C . ASP A 1 490 ? 3.483 -9.226 33.378 1.00 96.19 490 ASP A C 1
ATOM 3707 O O . ASP A 1 490 ? 4.579 -9.343 33.932 1.00 96.19 490 ASP A O 1
ATOM 3711 N N . GLU A 1 491 ? 3.314 -9.550 32.089 1.00 95.88 491 GLU A N 1
ATOM 3712 C CA . GLU A 1 491 ? 4.377 -10.078 31.218 1.00 95.88 491 GLU A CA 1
ATOM 3713 C C . GLU A 1 491 ? 5.589 -9.143 31.142 1.00 95.88 491 GLU A C 1
ATOM 3715 O O . GLU A 1 491 ? 6.732 -9.577 31.301 1.00 95.88 491 GLU A O 1
ATOM 3720 N N . ALA A 1 492 ? 5.358 -7.843 30.941 1.00 95.50 492 ALA A N 1
ATOM 3721 C CA . ALA A 1 492 ? 6.434 -6.862 30.843 1.00 95.50 492 ALA A CA 1
ATOM 3722 C C . ALA A 1 492 ? 7.193 -6.659 32.161 1.00 95.50 492 ALA A C 1
ATOM 3724 O O . ALA A 1 492 ? 8.364 -6.269 32.139 1.00 95.50 492 ALA A O 1
ATOM 3725 N N . MET A 1 493 ? 6.543 -6.902 33.304 1.00 97.12 493 MET A N 1
ATOM 3726 C CA . MET A 1 493 ? 7.152 -6.779 34.628 1.00 97.12 493 MET A CA 1
ATOM 3727 C C . MET A 1 493 ? 7.922 -8.029 35.064 1.00 97.12 493 MET A C 1
ATOM 3729 O O . MET A 1 493 ? 8.804 -7.889 35.914 1.00 97.12 493 MET A O 1
ATOM 3733 N N . LYS A 1 494 ? 7.670 -9.214 34.480 1.00 95.88 494 LYS A N 1
ATOM 3734 C CA . LYS A 1 494 ? 8.337 -10.484 34.851 1.00 95.88 494 LYS A CA 1
ATOM 3735 C C . LYS A 1 494 ? 9.861 -10.375 35.032 1.00 95.88 494 LYS A C 1
ATOM 3737 O O . LYS A 1 494 ? 10.343 -10.829 36.070 1.00 95.88 494 LYS A O 1
ATOM 3742 N N . PRO A 1 495 ? 10.639 -9.744 34.123 1.00 96.38 495 PRO A N 1
ATOM 3743 C CA . PRO A 1 495 ? 12.098 -9.660 34.268 1.00 96.38 495 PRO A CA 1
ATOM 3744 C C . PRO A 1 495 ? 12.563 -8.773 35.432 1.00 96.38 495 PRO A C 1
ATOM 3746 O O . PRO A 1 495 ? 13.733 -8.798 35.805 1.00 96.38 495 PRO A O 1
ATOM 3749 N N . TYR A 1 496 ? 11.666 -7.952 35.980 1.00 94.69 496 TYR A N 1
ATOM 3750 C CA . TYR A 1 496 ? 11.963 -6.943 36.993 1.00 94.69 496 TYR A CA 1
ATOM 3751 C C . TYR A 1 496 ? 11.442 -7.320 38.385 1.00 94.69 496 TYR A C 1
ATOM 3753 O O . TYR A 1 496 ? 11.619 -6.548 39.329 1.00 94.69 496 TYR A O 1
ATOM 3761 N N . VAL A 1 497 ? 10.822 -8.493 38.542 1.00 94.56 497 VAL A N 1
ATOM 3762 C CA . VAL A 1 497 ? 10.296 -8.956 39.832 1.00 94.56 497 VAL A CA 1
ATOM 3763 C C . VAL A 1 497 ? 11.450 -9.221 40.802 1.00 94.56 497 VAL A C 1
ATOM 3765 O O . VAL A 1 497 ? 12.255 -10.129 40.621 1.00 94.56 497 VAL A O 1
ATOM 3768 N N . ASN A 1 498 ? 11.531 -8.409 41.854 1.00 95.50 498 ASN A N 1
ATOM 3769 C CA . ASN A 1 498 ? 12.457 -8.570 42.971 1.00 95.50 498 ASN A CA 1
ATOM 3770 C C . ASN A 1 498 ? 11.878 -7.894 44.221 1.00 95.50 498 ASN A C 1
ATOM 3772 O O . ASN A 1 498 ? 10.974 -7.068 44.117 1.00 95.50 498 ASN A O 1
ATOM 3776 N N . ALA A 1 499 ? 12.439 -8.184 45.399 1.00 94.88 499 ALA A N 1
ATOM 3777 C CA . ALA A 1 499 ? 11.920 -7.693 46.680 1.00 94.88 499 ALA A CA 1
ATOM 3778 C C . ALA A 1 499 ? 11.704 -6.165 46.739 1.00 94.88 499 ALA A C 1
ATOM 3780 O O . ALA A 1 499 ? 10.773 -5.703 47.394 1.00 94.88 499 ALA A O 1
ATOM 3781 N N . LYS A 1 500 ? 12.526 -5.378 46.030 1.00 93.12 500 LYS A N 1
ATOM 3782 C CA . LYS A 1 500 ? 12.411 -3.914 45.984 1.00 93.12 500 LYS A CA 1
ATOM 3783 C C . LYS A 1 500 ? 11.271 -3.444 45.076 1.00 93.12 500 LYS A C 1
ATOM 3785 O O . LYS A 1 500 ? 10.584 -2.487 45.422 1.00 93.12 500 LYS A O 1
ATOM 3790 N N . LEU A 1 501 ? 11.091 -4.069 43.912 1.00 93.25 501 LEU A N 1
ATOM 3791 C CA . LEU A 1 501 ? 10.114 -3.630 42.909 1.00 93.25 501 LEU A CA 1
ATOM 3792 C C . LEU A 1 501 ? 8.735 -4.274 43.072 1.00 93.25 501 LEU A C 1
ATOM 3794 O O . LEU A 1 501 ? 7.753 -3.664 42.662 1.00 93.25 501 LEU A O 1
ATOM 3798 N N . THR A 1 502 ? 8.622 -5.440 43.712 1.00 94.56 502 THR A N 1
ATOM 3799 C CA . THR A 1 502 ? 7.341 -6.146 43.894 1.00 94.56 502 THR A CA 1
ATOM 3800 C C . THR A 1 502 ? 6.232 -5.268 44.498 1.00 94.56 502 THR A C 1
ATOM 3802 O O . THR A 1 502 ? 5.144 -5.245 43.924 1.00 94.56 502 THR A O 1
ATOM 3805 N N . PRO A 1 503 ? 6.455 -4.475 45.570 1.00 94.44 503 PRO A N 1
ATOM 3806 C CA . PRO A 1 503 ? 5.405 -3.603 46.106 1.00 94.44 503 PRO A CA 1
ATOM 3807 C C . PRO A 1 503 ? 4.947 -2.524 45.112 1.00 94.44 503 PRO A C 1
ATOM 3809 O O . PRO A 1 503 ? 3.765 -2.186 45.060 1.00 94.44 503 PRO A O 1
ATOM 3812 N N . LEU A 1 504 ? 5.876 -1.995 44.306 1.00 94.62 504 LEU A N 1
ATOM 3813 C CA . LEU A 1 504 ? 5.577 -0.990 43.284 1.00 94.62 504 LEU A CA 1
ATOM 3814 C C . LEU A 1 504 ? 4.810 -1.600 42.109 1.00 94.62 504 LEU A C 1
ATOM 3816 O O . LEU A 1 504 ? 3.845 -0.997 41.650 1.00 94.62 504 LEU A O 1
ATOM 3820 N N . ILE A 1 505 ? 5.201 -2.800 41.666 1.00 94.56 505 ILE A N 1
ATOM 3821 C CA . ILE A 1 505 ? 4.512 -3.565 40.618 1.00 94.56 505 ILE A CA 1
ATOM 3822 C C . ILE A 1 505 ? 3.069 -3.850 41.044 1.00 94.56 505 ILE A C 1
ATOM 3824 O O . ILE A 1 505 ? 2.145 -3.527 40.302 1.00 94.56 505 ILE A O 1
ATOM 3828 N N . SER A 1 506 ? 2.855 -4.363 42.260 1.00 93.31 506 SER A N 1
ATOM 3829 C CA . SER A 1 506 ? 1.509 -4.648 42.776 1.00 93.31 506 SER A CA 1
ATOM 3830 C C . SER A 1 506 ? 0.633 -3.397 42.853 1.00 93.31 506 SER A C 1
ATOM 3832 O O . SER A 1 506 ? -0.534 -3.438 42.467 1.00 93.31 506 SER A O 1
ATOM 3834 N N . ARG A 1 507 ? 1.190 -2.264 43.306 1.00 93.44 507 ARG A N 1
ATOM 3835 C CA . ARG A 1 507 ? 0.460 -0.990 43.366 1.00 93.44 507 ARG A CA 1
ATOM 3836 C C . ARG A 1 507 ? 0.119 -0.462 41.975 1.00 93.44 507 ARG A C 1
ATOM 3838 O O . ARG A 1 507 ? -1.017 -0.073 41.737 1.00 93.44 507 ARG A O 1
ATOM 3845 N N . ALA A 1 508 ? 1.082 -0.480 41.056 1.00 94.06 508 ALA A N 1
ATOM 3846 C CA . ALA A 1 508 ? 0.874 -0.057 39.676 1.00 94.06 508 ALA A CA 1
ATOM 3847 C C . ALA A 1 508 ? -0.187 -0.913 38.967 1.00 94.06 508 ALA A C 1
ATOM 3849 O O . ALA A 1 508 ? -1.016 -0.370 38.242 1.00 94.06 508 ALA A O 1
ATOM 3850 N N . ARG A 1 509 ? -0.209 -2.225 39.228 1.00 93.44 509 ARG A N 1
ATOM 3851 C CA . ARG A 1 509 ? -1.227 -3.153 38.720 1.00 93.44 509 ARG A CA 1
ATOM 3852 C C . ARG A 1 509 ? -2.624 -2.847 39.265 1.00 93.44 509 ARG A C 1
ATOM 3854 O O . ARG A 1 509 ? -3.585 -2.841 38.503 1.00 93.44 509 ARG A O 1
ATOM 3861 N N . ALA A 1 510 ? -2.742 -2.576 40.566 1.00 89.19 510 ALA A N 1
ATOM 3862 C CA . ALA A 1 510 ? -4.013 -2.181 41.175 1.00 89.19 510 ALA A CA 1
ATOM 3863 C C . ALA A 1 510 ? -4.522 -0.848 40.602 1.00 89.19 510 ALA A C 1
ATOM 3865 O O . ALA A 1 510 ? -5.680 -0.744 40.206 1.00 89.19 510 ALA A O 1
ATOM 3866 N N . ASP A 1 511 ? -3.630 0.136 40.465 1.00 87.31 511 ASP A N 1
ATOM 3867 C CA . ASP A 1 511 ? -3.956 1.430 39.869 1.00 87.31 511 ASP A CA 1
ATOM 3868 C C . ASP A 1 511 ? -4.403 1.297 38.405 1.00 87.31 511 ASP A C 1
ATOM 3870 O O . ASP A 1 511 ? -5.325 1.994 37.984 1.00 87.31 511 ASP A O 1
ATOM 3874 N N . LEU A 1 512 ? -3.769 0.403 37.635 1.00 86.50 512 LEU A N 1
ATOM 3875 C CA . LEU A 1 512 ? -4.153 0.111 36.254 1.00 86.50 512 LEU A CA 1
ATOM 3876 C C . LEU A 1 512 ? -5.594 -0.422 36.188 1.00 86.50 512 LEU A C 1
ATOM 3878 O O . LEU A 1 512 ? -6.381 0.051 35.371 1.00 86.50 512 LEU A O 1
ATOM 3882 N N . ALA A 1 513 ? -5.965 -1.338 37.088 1.00 81.38 513 ALA A N 1
ATOM 3883 C CA . ALA A 1 513 ? -7.336 -1.840 37.197 1.00 81.38 513 ALA A CA 1
ATOM 3884 C C . ALA A 1 513 ? -8.336 -0.751 37.644 1.00 81.38 513 ALA A C 1
ATOM 3886 O O . ALA A 1 513 ? -9.475 -0.715 37.177 1.00 81.38 513 ALA A O 1
ATOM 3887 N N . ASP A 1 514 ? -7.928 0.167 38.523 1.00 77.00 514 ASP A N 1
ATOM 3888 C CA . ASP A 1 514 ? -8.785 1.252 39.019 1.00 77.00 514 ASP A CA 1
ATOM 3889 C C . ASP A 1 514 ? -9.018 2.373 38.007 1.00 77.00 514 ASP A C 1
ATOM 3891 O O . ASP A 1 514 ? -10.115 2.931 37.950 1.00 77.00 514 ASP A O 1
ATOM 3895 N N . GLN A 1 515 ? -7.999 2.738 37.229 1.00 71.44 515 GLN A N 1
ATOM 3896 C CA . GLN A 1 515 ? -8.108 3.755 36.179 1.00 71.44 515 GLN A CA 1
ATOM 3897 C C . GLN A 1 515 ? -9.111 3.314 35.112 1.00 71.44 515 GLN A C 1
ATOM 3899 O O . GLN A 1 515 ? -9.972 4.080 34.694 1.00 71.44 515 GLN A O 1
ATOM 3904 N N . VAL A 1 516 ? -9.049 2.034 34.767 1.00 60.91 516 VAL A N 1
ATOM 3905 C CA . VAL A 1 516 ? -9.968 1.362 33.855 1.00 60.91 516 VAL A CA 1
ATOM 3906 C C . VAL A 1 516 ? -11.403 1.343 34.387 1.00 60.91 516 VAL A C 1
ATOM 3908 O O . VAL A 1 516 ? -12.328 1.728 33.671 1.00 60.91 516 VAL A O 1
ATOM 3911 N N . ARG A 1 517 ? -11.598 0.943 35.653 1.00 63.91 517 ARG A N 1
ATOM 3912 C CA . ARG A 1 517 ? -12.928 0.942 36.283 1.00 63.91 517 ARG A CA 1
ATOM 3913 C C . ARG A 1 517 ? -13.537 2.338 36.336 1.00 63.91 517 ARG A C 1
ATOM 3915 O O . ARG A 1 517 ? -14.741 2.469 36.153 1.00 63.91 517 ARG A O 1
ATOM 3922 N N . ARG A 1 518 ? -12.724 3.376 36.552 1.00 64.62 518 ARG A N 1
ATOM 3923 C CA . ARG A 1 518 ? -13.181 4.772 36.541 1.00 64.62 518 ARG A CA 1
ATOM 3924 C C . ARG A 1 518 ? -13.617 5.234 35.154 1.00 64.62 518 ARG A C 1
ATOM 3926 O O . ARG A 1 518 ? -14.698 5.802 35.058 1.00 64.62 518 ARG A O 1
ATOM 3933 N N . SER A 1 519 ? -12.859 4.931 34.098 1.00 57.88 519 SER A N 1
ATOM 3934 C CA . SER A 1 519 ? -13.273 5.249 32.723 1.00 57.88 519 SER A CA 1
ATOM 3935 C C . SER A 1 519 ? -14.621 4.605 32.361 1.00 57.88 519 SER A C 1
ATOM 3937 O O . SER A 1 519 ? -15.487 5.283 31.811 1.00 57.88 519 SER A O 1
ATOM 3939 N N . HIS A 1 520 ? -14.847 3.342 32.755 1.00 53.22 520 HIS A N 1
ATOM 3940 C CA . HIS A 1 520 ? -16.142 2.672 32.560 1.00 53.22 520 HIS A CA 1
ATOM 3941 C C . HIS A 1 520 ? -17.256 3.240 33.433 1.00 53.22 520 HIS A C 1
ATOM 3943 O O . HIS A 1 520 ? -18.313 3.597 32.922 1.00 53.22 520 HIS A O 1
ATOM 3949 N N . ALA A 1 521 ? -17.015 3.409 34.733 1.00 52.44 521 ALA A N 1
ATOM 3950 C CA . ALA A 1 521 ? -18.014 3.944 35.651 1.00 52.44 521 ALA A CA 1
ATOM 3951 C C . ALA A 1 521 ? -18.462 5.364 35.263 1.00 52.44 521 ALA A C 1
ATOM 3953 O O . ALA A 1 521 ? -19.623 5.717 35.460 1.00 52.44 521 ALA A O 1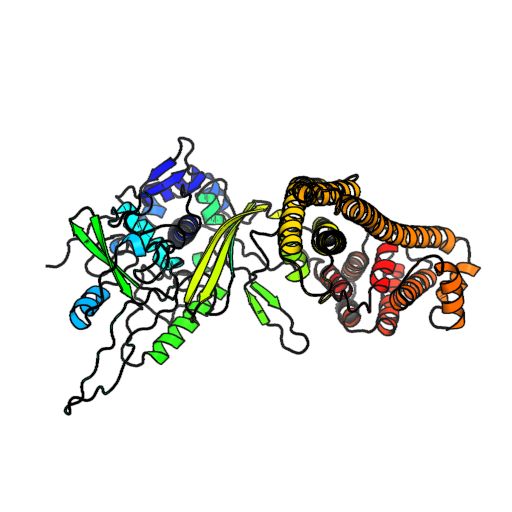
ATOM 3954 N N . GLN A 1 522 ? -17.579 6.183 34.687 1.00 52.25 522 GLN A N 1
ATOM 3955 C CA . GLN A 1 522 ? -17.896 7.540 34.230 1.00 52.25 522 GLN A CA 1
ATOM 3956 C C . GLN A 1 522 ? -18.741 7.545 32.935 1.00 52.25 522 GLN A C 1
ATOM 3958 O O . GLN A 1 522 ? -19.586 8.430 32.747 1.00 52.25 522 GLN A O 1
ATOM 3963 N N . ALA A 1 523 ? -18.567 6.540 32.068 1.00 53.66 523 ALA A N 1
ATOM 3964 C CA . ALA A 1 523 ? -19.439 6.286 30.918 1.00 53.66 523 ALA A CA 1
ATOM 3965 C C . ALA A 1 523 ? -20.809 5.729 31.360 1.00 53.66 523 ALA A C 1
ATOM 3967 O O . ALA A 1 523 ? -21.851 6.246 30.946 1.00 53.66 523 ALA A O 1
ATOM 3968 N N . ASP A 1 524 ? -20.822 4.772 32.290 1.00 56.62 524 ASP A N 1
ATOM 3969 C CA . ASP A 1 524 ? -22.034 4.143 32.827 1.00 56.62 524 ASP A CA 1
ATOM 3970 C C . ASP A 1 524 ? -22.888 5.105 33.652 1.00 56.62 524 ASP A C 1
ATOM 3972 O O . ASP A 1 524 ? -24.112 5.065 33.584 1.00 56.62 524 ASP A O 1
ATOM 3976 N N . THR A 1 525 ? -22.287 6.017 34.416 1.00 62.25 525 THR A N 1
ATOM 3977 C CA . THR A 1 525 ? -23.044 6.965 35.252 1.00 62.25 525 THR A CA 1
ATOM 3978 C C . THR A 1 525 ? -23.699 8.084 34.442 1.00 62.25 525 THR A C 1
ATOM 3980 O O . THR A 1 525 ? -24.829 8.473 34.755 1.00 62.25 525 THR A O 1
ATOM 3983 N N . THR A 1 526 ? -23.055 8.557 33.369 1.00 66.00 526 THR A N 1
ATOM 3984 C CA . THR A 1 526 ? -23.677 9.495 32.418 1.00 66.00 526 THR A CA 1
ATOM 3985 C C . THR A 1 526 ? -24.825 8.803 31.681 1.00 66.00 526 THR A C 1
ATOM 3987 O O . THR A 1 526 ? -25.933 9.335 31.632 1.00 66.00 526 THR A O 1
ATOM 3990 N N . THR A 1 527 ? -24.610 7.574 31.209 1.00 68.19 527 THR A N 1
ATOM 3991 C CA . THR A 1 527 ? -25.630 6.743 30.550 1.00 68.19 527 THR A CA 1
ATOM 3992 C C . THR A 1 527 ? -26.798 6.431 31.494 1.00 68.19 527 THR A C 1
ATOM 3994 O O . THR A 1 527 ? -27.957 6.680 31.173 1.00 68.19 527 THR A O 1
ATOM 3997 N N . ALA A 1 528 ? -26.541 6.005 32.727 1.00 69.50 528 ALA A N 1
ATOM 3998 C CA . ALA A 1 528 ? -27.581 5.780 33.729 1.00 69.50 528 ALA A CA 1
ATOM 3999 C C . ALA A 1 528 ? -28.358 7.065 34.059 1.00 69.50 528 ALA A C 1
ATOM 4001 O O . ALA A 1 528 ? -29.559 7.025 34.337 1.00 69.50 528 ALA A O 1
ATOM 4002 N N . PHE A 1 529 ? -27.704 8.230 34.030 1.00 74.94 529 PHE A N 1
ATOM 4003 C CA . PHE A 1 529 ? -28.384 9.510 34.196 1.00 74.94 529 PHE A CA 1
ATOM 4004 C C . PHE A 1 529 ? -29.271 9.854 32.994 1.00 74.94 529 PHE A C 1
ATOM 4006 O O . PHE A 1 529 ? -30.426 10.223 33.193 1.00 74.94 529 PHE A O 1
ATOM 4013 N N . VAL A 1 530 ? -28.782 9.688 31.763 1.00 77.88 530 VAL A N 1
ATOM 4014 C CA . VAL A 1 530 ? -29.580 9.901 30.544 1.00 77.88 530 VAL A CA 1
ATOM 4015 C C . VAL A 1 530 ? -30.761 8.927 30.490 1.00 77.88 530 VAL A C 1
ATOM 4017 O O . VAL A 1 530 ? -31.873 9.353 30.197 1.00 77.88 530 VAL A O 1
ATOM 4020 N N . GLY A 1 531 ? -30.575 7.667 30.891 1.00 74.38 531 GLY A N 1
ATOM 4021 C CA . GLY A 1 531 ? -31.655 6.682 31.020 1.00 74.38 531 GLY A CA 1
ATOM 4022 C C . GLY A 1 531 ? -32.714 7.095 32.047 1.00 74.38 531 GLY A C 1
ATOM 4023 O O . GLY A 1 531 ? -33.912 7.086 31.753 1.00 74.38 531 GLY A O 1
ATOM 4024 N N . ARG A 1 532 ? -32.289 7.565 33.230 1.00 78.00 532 ARG A N 1
ATOM 4025 C CA . ARG A 1 532 ? -33.207 8.160 34.219 1.00 78.00 532 ARG A CA 1
ATOM 4026 C C . ARG A 1 532 ? -33.939 9.367 33.642 1.00 78.00 532 ARG A C 1
ATOM 4028 O O . ARG A 1 532 ? -35.160 9.445 33.765 1.00 78.00 532 ARG A O 1
ATOM 4035 N N . PHE A 1 533 ? -33.233 10.261 32.957 1.00 81.00 533 PHE A N 1
ATOM 4036 C CA . PHE A 1 533 ? -33.838 11.410 32.297 1.00 81.00 533 PHE A CA 1
ATOM 4037 C C . PHE A 1 533 ? -34.883 10.991 31.255 1.00 81.00 533 PHE A C 1
ATOM 4039 O O . PHE A 1 533 ? -35.992 11.516 31.291 1.00 81.00 533 PHE A O 1
ATOM 4046 N N . ILE A 1 534 ? -34.584 10.021 30.383 1.00 80.62 534 ILE A N 1
ATOM 4047 C CA . ILE A 1 534 ? -35.532 9.472 29.400 1.00 80.62 534 ILE A CA 1
ATOM 4048 C C . ILE A 1 534 ? -36.805 8.991 30.107 1.00 80.62 534 ILE A C 1
ATOM 4050 O O . ILE A 1 534 ? -37.904 9.388 29.713 1.00 80.62 534 ILE A O 1
ATOM 4054 N N . SER A 1 535 ? -36.662 8.218 31.190 1.00 79.06 535 SER A N 1
ATOM 4055 C CA . SER A 1 535 ? -37.801 7.679 31.950 1.00 79.06 535 SER A CA 1
ATOM 4056 C C . SER A 1 535 ? -38.652 8.757 32.643 1.00 79.06 535 SER A C 1
ATOM 4058 O O . SER A 1 535 ? -39.875 8.639 32.720 1.00 79.06 535 SER A O 1
ATOM 4060 N N . GLN A 1 536 ? -38.026 9.840 33.117 1.00 81.00 536 GLN A N 1
ATOM 4061 C CA . GLN A 1 536 ? -38.685 10.900 33.888 1.00 81.00 536 GLN A CA 1
ATOM 4062 C C . GLN A 1 536 ? -39.212 12.044 33.019 1.00 81.00 536 GLN A C 1
ATOM 4064 O O . GLN A 1 536 ? -40.155 12.729 33.397 1.00 81.00 536 GLN A O 1
ATOM 4069 N N . ARG A 1 537 ? -38.647 12.264 31.830 1.00 78.81 537 ARG A N 1
ATOM 4070 C CA . ARG A 1 537 ? -38.985 13.392 30.946 1.00 78.81 537 ARG A CA 1
ATOM 4071 C C . ARG A 1 537 ? -40.459 13.426 30.532 1.00 78.81 537 ARG A C 1
ATOM 4073 O O . ARG A 1 537 ? -40.989 14.511 30.276 1.00 78.81 537 ARG A O 1
ATOM 4080 N N . GLN A 1 538 ? -41.111 12.267 30.434 1.00 75.69 538 GLN A N 1
ATOM 4081 C CA . GLN A 1 538 ? -42.532 12.178 30.084 1.00 75.69 538 GLN A CA 1
ATOM 4082 C C . GLN A 1 538 ? -43.465 12.327 31.293 1.00 75.69 538 GLN A C 1
ATOM 4084 O O . GLN A 1 538 ? -44.589 12.797 31.132 1.00 75.69 538 GLN A O 1
ATOM 4089 N N . THR A 1 539 ? -43.004 11.968 32.491 1.00 80.38 539 THR A N 1
ATOM 4090 C CA . THR A 1 539 ? -43.840 11.815 33.692 1.00 80.38 539 THR A CA 1
ATOM 4091 C C . THR A 1 539 ? -43.637 12.939 34.714 1.00 80.38 539 THR A C 1
ATOM 4093 O O . THR A 1 539 ? -44.597 13.365 35.354 1.00 80.38 539 THR A O 1
ATOM 4096 N N . ASP A 1 540 ? -42.430 13.499 34.822 1.00 80.81 540 ASP A N 1
ATOM 4097 C CA . ASP A 1 540 ? -42.077 14.559 35.767 1.00 80.81 540 ASP A CA 1
ATOM 4098 C C . ASP A 1 540 ? -41.921 15.920 35.069 1.00 80.81 540 ASP A C 1
ATOM 4100 O O . ASP A 1 540 ? -40.866 16.319 34.561 1.00 80.81 540 ASP A O 1
ATOM 4104 N N . THR A 1 541 ? -43.015 16.685 35.078 1.00 77.38 541 THR A N 1
ATOM 4105 C CA . THR A 1 541 ? -43.047 18.031 34.491 1.00 77.38 541 THR A CA 1
ATOM 4106 C C . THR A 1 541 ? -42.140 19.017 35.233 1.00 77.38 541 THR A C 1
ATOM 4108 O O . THR A 1 541 ? -41.596 19.918 34.594 1.00 77.38 541 THR A O 1
ATOM 4111 N N . ARG A 1 542 ? -41.942 18.869 36.552 1.00 75.31 542 ARG A N 1
ATOM 4112 C CA . ARG A 1 542 ? -41.107 19.794 37.341 1.00 75.31 542 ARG A CA 1
ATOM 4113 C C . ARG A 1 542 ? -39.636 19.602 37.003 1.00 75.31 542 ARG A C 1
ATOM 4115 O O . ARG A 1 542 ? -38.948 20.587 36.744 1.00 75.31 542 ARG A O 1
ATOM 4122 N N . PHE A 1 543 ? -39.190 18.351 36.934 1.00 73.56 543 PHE A N 1
ATOM 4123 C CA . PHE A 1 543 ? -37.840 17.992 36.508 1.00 73.56 543 PHE A CA 1
ATOM 4124 C C . PHE A 1 543 ? -37.560 18.448 35.069 1.00 73.56 543 PHE A C 1
ATOM 4126 O O . PHE A 1 543 ? -36.543 19.088 34.799 1.00 73.56 543 PHE A O 1
ATOM 4133 N N . ARG A 1 544 ? -38.512 18.237 34.149 1.00 78.19 544 ARG A N 1
ATOM 4134 C CA . ARG A 1 544 ? -38.389 18.708 32.762 1.00 78.19 544 ARG A CA 1
ATOM 4135 C C . ARG A 1 544 ? -38.311 20.232 32.656 1.00 78.19 544 ARG A C 1
ATOM 4137 O O . ARG A 1 544 ? -37.465 20.735 31.927 1.00 78.19 544 ARG A O 1
ATOM 4144 N N . VAL A 1 545 ? -39.181 20.973 33.349 1.00 75.12 545 VAL A N 1
ATOM 4145 C CA . VAL A 1 545 ? -39.163 22.450 33.338 1.00 75.12 545 VAL A CA 1
ATOM 4146 C C . VAL A 1 545 ? -37.864 22.977 33.944 1.00 75.12 545 VAL A C 1
ATOM 4148 O O . VAL A 1 545 ? -37.300 23.939 33.422 1.00 75.12 545 VAL A O 1
ATOM 4151 N N . ALA A 1 546 ? -37.359 22.319 34.991 1.00 72.81 546 ALA A N 1
ATOM 4152 C CA . ALA A 1 546 ? -36.053 22.626 35.547 1.00 72.81 546 ALA A CA 1
ATOM 4153 C C . ALA A 1 546 ? -34.948 22.429 34.502 1.00 72.81 546 ALA A C 1
ATOM 4155 O O . ALA A 1 546 ? -34.140 23.321 34.342 1.00 72.81 546 ALA A O 1
ATOM 4156 N N . LEU A 1 547 ? -34.922 21.351 33.723 1.00 73.06 547 LEU A N 1
ATOM 4157 C CA . LEU A 1 547 ? -33.874 21.169 32.707 1.00 73.06 547 LEU A CA 1
ATOM 4158 C C . LEU A 1 547 ? -34.054 22.071 31.469 1.00 73.06 547 LEU A C 1
ATOM 4160 O O . LEU A 1 547 ? -33.075 22.589 30.935 1.00 73.06 547 LEU A O 1
ATOM 4164 N N . ALA A 1 548 ? -35.291 22.325 31.032 1.00 74.62 548 ALA A N 1
ATOM 4165 C CA . ALA A 1 548 ? -35.600 23.089 29.818 1.00 74.62 548 ALA A CA 1
ATOM 4166 C C . ALA A 1 548 ? -35.203 24.578 29.885 1.00 74.62 548 ALA A C 1
ATOM 4168 O O . ALA A 1 548 ? -34.950 25.195 28.849 1.00 74.62 548 ALA A O 1
ATOM 4169 N N . GLY A 1 549 ? -35.111 25.165 31.084 1.00 68.75 549 GLY A N 1
ATOM 4170 C CA . GLY A 1 549 ? -34.712 26.566 31.295 1.00 68.75 549 GLY A CA 1
ATOM 4171 C C . GLY A 1 549 ? -33.211 26.839 31.121 1.00 68.75 549 GLY A C 1
ATOM 4172 O O . GLY A 1 549 ? -32.704 27.807 31.692 1.00 68.75 549 GLY A O 1
ATOM 4173 N N . GLY A 1 550 ? -32.503 25.952 30.411 1.00 58.84 550 GLY A N 1
ATOM 4174 C CA . GLY A 1 550 ? -31.054 25.740 30.369 1.00 58.84 550 GLY A CA 1
ATOM 4175 C C . GLY A 1 550 ? -30.188 26.866 29.802 1.00 58.84 550 GLY A C 1
ATOM 4176 O O . GLY A 1 550 ? -29.226 26.575 29.106 1.00 58.84 550 GLY A O 1
ATOM 4177 N N . SER A 1 551 ? -30.473 28.121 30.135 1.00 52.97 551 SER A N 1
ATOM 4178 C CA . SER A 1 551 ? -29.615 29.289 29.884 1.00 52.97 551 SER A CA 1
ATOM 4179 C C . SER A 1 551 ? -29.490 30.195 31.119 1.00 52.97 551 SER A C 1
ATOM 4181 O O . SER A 1 551 ? -28.636 31.072 31.158 1.00 52.97 551 SER A O 1
ATOM 4183 N N . HIS A 1 552 ? -30.310 29.979 32.156 1.00 57.25 552 HIS A N 1
ATOM 4184 C CA . HIS A 1 552 ? -30.271 30.780 33.378 1.00 57.25 552 HIS A CA 1
ATOM 4185 C C . HIS A 1 552 ? -29.305 30.164 34.420 1.00 57.25 552 HIS A C 1
ATOM 4187 O O . HIS A 1 552 ? -29.394 28.959 34.678 1.00 57.25 552 HIS A O 1
ATOM 4193 N N . PRO A 1 553 ? -28.421 30.944 35.077 1.00 61.03 553 PRO A N 1
ATOM 4194 C CA . PRO A 1 553 ? -27.447 30.429 36.054 1.00 61.03 553 PRO A CA 1
ATOM 4195 C C . PRO A 1 553 ? -28.063 29.610 37.200 1.00 61.03 553 PRO A C 1
ATOM 4197 O O . PRO A 1 553 ? -27.493 28.618 37.645 1.00 61.03 553 PRO A O 1
ATOM 4200 N N . SER A 1 554 ? -29.265 29.975 37.657 1.00 61.66 554 SER A N 1
ATOM 4201 C CA . SER A 1 554 ? -29.986 29.219 38.698 1.00 61.66 554 SER A CA 1
ATOM 4202 C C . SER A 1 554 ? -30.470 27.842 38.231 1.00 61.66 554 SER A C 1
ATOM 4204 O O . SER A 1 554 ? -30.631 26.937 39.048 1.00 61.66 554 SER A O 1
ATOM 4206 N N . THR A 1 555 ? -30.689 27.680 36.929 1.00 59.94 555 THR A N 1
ATOM 4207 C CA . THR A 1 555 ? -31.104 26.428 36.304 1.00 59.94 555 THR A CA 1
ATOM 4208 C C . THR A 1 555 ? -29.926 25.478 36.152 1.00 59.94 555 THR A C 1
ATOM 4210 O O . THR A 1 555 ? -30.039 24.306 36.502 1.00 59.94 555 THR A O 1
ATOM 4213 N N . VAL A 1 556 ? -28.778 26.009 35.716 1.00 60.84 556 VAL A N 1
ATOM 4214 C CA . VAL A 1 556 ? -27.506 25.274 35.690 1.00 60.84 556 VAL A CA 1
ATOM 4215 C C . VAL A 1 556 ? -27.179 24.784 37.093 1.00 60.84 556 VAL A C 1
ATOM 4217 O O . VAL A 1 556 ? -27.020 23.590 37.277 1.00 60.84 556 VAL A O 1
ATOM 4220 N N . LYS A 1 557 ? -27.266 25.646 38.111 1.00 68.50 557 LYS A N 1
ATOM 4221 C CA . LYS A 1 557 ? -27.022 25.264 39.510 1.00 68.50 557 LYS A CA 1
ATOM 4222 C C . LYS A 1 557 ? -27.932 24.138 40.029 1.00 68.50 557 LYS A C 1
ATOM 4224 O O . LYS A 1 557 ? -27.510 23.332 40.851 1.00 68.50 557 LYS A O 1
ATOM 4229 N N . ARG A 1 558 ? -29.188 24.057 39.570 1.00 66.56 558 ARG A N 1
ATOM 4230 C CA . ARG A 1 558 ? -30.098 22.943 39.910 1.00 66.56 558 ARG A CA 1
ATOM 4231 C C . ARG A 1 558 ? -29.760 21.666 39.146 1.00 66.56 558 ARG A C 1
ATOM 4233 O O . ARG A 1 558 ? -29.802 20.590 39.728 1.00 66.56 558 ARG A O 1
ATOM 4240 N N . ALA A 1 559 ? -29.416 21.769 37.864 1.00 65.50 559 ALA A N 1
ATOM 4241 C CA . ALA A 1 559 ? -28.934 20.625 37.095 1.00 65.50 559 ALA A CA 1
ATOM 4242 C C . ALA A 1 559 ? -27.610 20.095 37.670 1.00 65.50 559 ALA A C 1
ATOM 4244 O O . ALA A 1 559 ? -27.476 18.895 37.857 1.00 65.50 559 ALA A O 1
ATOM 4245 N N . GLU A 1 560 ? -26.695 20.980 38.069 1.00 68.75 560 GLU A N 1
ATOM 4246 C CA . GLU A 1 560 ? -25.463 20.660 38.793 1.00 68.75 560 GLU A CA 1
ATOM 4247 C C . GLU A 1 560 ? -25.752 19.921 40.099 1.00 68.75 560 GLU A C 1
ATOM 4249 O O . GLU A 1 560 ? -25.081 18.943 40.381 1.00 68.75 560 GLU A O 1
ATOM 4254 N N . GLN A 1 561 ? -26.779 20.294 40.872 1.00 74.06 561 GLN A N 1
ATOM 4255 C CA . GLN A 1 561 ? -27.171 19.516 42.059 1.00 74.06 561 GLN A CA 1
ATOM 4256 C C . GLN A 1 561 ? -27.541 18.072 41.693 1.00 74.06 561 GLN A C 1
ATOM 4258 O O . GLN A 1 561 ? -27.133 17.142 42.385 1.00 74.06 561 GLN A O 1
ATOM 4263 N N . HIS A 1 562 ? -28.250 17.880 40.580 1.00 68.50 562 HIS A N 1
ATOM 4264 C CA . HIS A 1 562 ? -28.618 16.559 40.070 1.00 68.50 562 HIS A CA 1
ATOM 4265 C C . HIS A 1 562 ? -27.485 15.822 39.354 1.00 68.50 562 HIS A C 1
ATOM 4267 O O . HIS A 1 562 ? -27.599 14.618 39.179 1.00 68.50 562 HIS A O 1
ATOM 4273 N N . LEU A 1 563 ? -26.431 16.509 38.919 1.00 70.50 563 LEU A N 1
ATOM 4274 C CA . LEU A 1 563 ? -25.288 15.942 38.200 1.00 70.50 563 LEU A CA 1
ATOM 4275 C C . LEU A 1 563 ? -24.019 15.915 39.067 1.00 70.50 563 LEU A C 1
ATOM 4277 O O . LEU A 1 563 ? -22.998 15.417 38.618 1.00 70.50 563 LEU A O 1
ATOM 4281 N N . SER A 1 564 ? -24.080 16.422 40.302 1.00 69.62 564 SER A N 1
ATOM 4282 C CA . SER A 1 564 ? -22.933 16.608 41.205 1.00 69.62 564 SER A CA 1
ATOM 4283 C C . SER A 1 564 ? -22.247 15.306 41.607 1.00 69.62 564 SER A C 1
ATOM 4285 O O . SER A 1 564 ? -21.087 15.320 42.004 1.00 69.62 564 SER A O 1
ATOM 4287 N N . HIS A 1 565 ? -22.951 14.179 41.486 1.00 69.12 565 HIS A N 1
ATOM 4288 C CA . HIS A 1 565 ? -22.397 12.840 41.686 1.00 69.12 565 HIS A CA 1
ATOM 4289 C C . HIS A 1 565 ? -21.663 12.290 40.456 1.00 69.12 565 HIS A C 1
ATOM 4291 O O . HIS A 1 565 ? -21.021 11.250 40.556 1.00 69.12 565 HIS A O 1
ATOM 4297 N N . LEU A 1 566 ? -21.775 12.938 39.293 1.00 64.50 566 LEU A N 1
ATOM 4298 C CA . LEU A 1 566 ? -20.987 12.622 38.108 1.00 64.50 566 LEU A CA 1
ATOM 4299 C C . LEU A 1 566 ? -19.709 13.454 38.213 1.00 64.50 566 LEU A C 1
ATOM 4301 O O . LEU A 1 566 ? -19.774 14.678 38.145 1.00 64.50 566 LEU A O 1
ATOM 4305 N N . GLU A 1 567 ? -18.554 12.820 38.414 1.00 71.19 567 GLU A N 1
ATOM 4306 C CA . GLU A 1 567 ? -17.241 13.484 38.487 1.00 71.19 567 GLU A CA 1
ATOM 4307 C C . GLU A 1 567 ? -16.831 14.073 37.117 1.00 71.19 567 GLU A C 1
ATOM 4309 O O . GLU A 1 567 ? -15.854 13.656 36.501 1.00 71.19 567 GLU A O 1
ATOM 4314 N N . LEU A 1 568 ? -17.619 14.999 36.572 1.00 72.50 568 LEU A N 1
ATOM 4315 C CA . LEU A 1 568 ? -17.418 15.622 35.267 1.00 72.50 568 LEU A CA 1
ATOM 4316 C C . LEU A 1 568 ? -16.528 16.856 35.401 1.00 72.50 568 LEU A C 1
ATOM 4318 O O . LEU A 1 568 ? -16.642 17.632 36.353 1.00 72.50 568 LEU A O 1
ATOM 4322 N N . ALA A 1 569 ? -15.669 17.082 34.406 1.00 76.50 569 ALA A N 1
ATOM 4323 C CA . ALA A 1 569 ? -14.963 18.354 34.292 1.00 76.50 569 ALA A CA 1
ATOM 4324 C C . ALA A 1 569 ? -15.970 19.501 34.080 1.00 76.50 569 ALA A C 1
ATOM 4326 O O . ALA A 1 569 ? -17.029 19.303 33.485 1.00 76.50 569 ALA A O 1
ATOM 4327 N N . GLY A 1 570 ? -15.638 20.720 34.523 1.00 78.81 570 GLY A N 1
ATOM 4328 C CA . GLY A 1 570 ? -16.572 21.856 34.480 1.00 78.81 570 GLY A CA 1
ATOM 4329 C C . GLY A 1 570 ? -17.156 22.136 33.088 1.00 78.81 570 GLY A C 1
ATOM 4330 O O . GLY A 1 570 ? -18.344 22.407 32.964 1.00 78.81 570 GLY A O 1
ATOM 4331 N N . THR A 1 571 ? -16.359 21.993 32.027 1.00 79.75 571 THR A N 1
ATOM 4332 C CA . THR A 1 571 ? -16.824 22.144 30.637 1.00 79.75 571 THR A CA 1
ATOM 4333 C C . THR A 1 571 ? -17.728 20.995 30.183 1.00 79.75 571 THR A C 1
ATOM 4335 O O . THR A 1 571 ? -18.732 21.236 29.516 1.00 79.75 571 THR A O 1
ATOM 4338 N N . GLU A 1 572 ? -17.429 19.758 30.588 1.00 80.44 572 GLU A N 1
ATOM 4339 C CA . GLU A 1 572 ? -18.255 18.584 30.281 1.00 80.44 572 GLU A CA 1
ATOM 4340 C C . GLU A 1 572 ? -19.625 18.662 30.954 1.00 80.44 572 GLU A C 1
ATOM 4342 O O . GLU A 1 572 ? -20.647 18.350 30.342 1.00 80.44 572 GLU A O 1
ATOM 4347 N N . LEU A 1 573 ? -19.655 19.131 32.202 1.00 82.75 573 LEU A N 1
ATOM 4348 C CA . LEU A 1 573 ? -20.880 19.336 32.964 1.00 82.75 573 LEU A CA 1
ATOM 4349 C C . LEU A 1 573 ? -21.803 20.359 32.292 1.00 82.75 573 LEU A C 1
ATOM 4351 O O . LEU A 1 573 ? -23.015 20.136 32.211 1.00 82.75 573 LEU A O 1
ATOM 4355 N N . ILE A 1 574 ? -21.239 21.452 31.766 1.00 83.69 574 ILE A N 1
ATOM 4356 C CA . ILE A 1 574 ? -21.988 22.455 30.997 1.00 83.69 574 ILE A CA 1
ATOM 4357 C C . ILE A 1 574 ? -22.566 21.810 29.732 1.00 83.69 574 ILE A C 1
ATOM 4359 O O . ILE A 1 574 ? -23.769 21.925 29.494 1.00 83.69 574 ILE A O 1
ATOM 4363 N N . GLY A 1 575 ? -21.757 21.066 28.972 1.00 85.81 575 GLY A N 1
ATOM 4364 C CA . GLY A 1 575 ? -22.193 20.354 27.766 1.00 85.81 575 GLY A CA 1
ATOM 4365 C C . GLY A 1 575 ? -23.350 19.379 28.013 1.00 85.81 575 GLY A C 1
ATOM 4366 O O . GLY A 1 575 ? -24.392 19.463 27.357 1.00 85.81 575 GLY A O 1
ATOM 4367 N N . VAL A 1 576 ? -23.217 18.513 29.023 1.00 86.00 576 VAL A N 1
ATOM 4368 C CA . VAL A 1 576 ? -24.268 17.564 29.439 1.00 86.00 576 VAL A CA 1
ATOM 4369 C C . VAL A 1 576 ? -25.536 18.304 29.867 1.00 86.00 576 VAL A C 1
ATOM 4371 O O . VAL A 1 576 ? -26.637 17.957 29.436 1.00 86.00 576 VAL A O 1
ATOM 4374 N N . THR A 1 577 ? -25.401 19.365 30.665 1.00 85.75 577 THR A N 1
ATOM 4375 C CA . THR A 1 577 ? -26.541 20.173 31.125 1.00 85.75 577 THR A CA 1
ATOM 4376 C C . THR A 1 577 ? -27.289 20.809 29.953 1.00 85.75 577 THR A C 1
ATOM 4378 O O . THR A 1 577 ? -28.522 20.782 29.912 1.00 85.75 577 THR A O 1
ATOM 4381 N N . ARG A 1 578 ? -26.564 21.353 28.968 1.00 87.81 578 ARG A N 1
ATOM 4382 C CA . ARG A 1 578 ? -27.158 21.949 27.764 1.00 87.81 578 ARG A CA 1
ATOM 4383 C C . ARG A 1 578 ? -27.880 20.908 26.911 1.00 87.81 578 ARG A C 1
ATOM 4385 O O . ARG A 1 578 ? -28.999 21.171 26.470 1.00 87.81 578 ARG A O 1
ATOM 4392 N N . ALA A 1 579 ? -27.301 19.721 26.742 1.00 89.50 579 ALA A N 1
ATOM 4393 C CA . ALA A 1 579 ? -27.929 18.622 26.013 1.00 89.50 579 ALA A CA 1
ATOM 4394 C C . ALA A 1 579 ? -29.249 18.177 26.644 1.00 89.50 579 ALA A C 1
ATOM 4396 O O . ALA A 1 579 ? -30.276 18.093 25.972 1.00 89.50 579 ALA A O 1
ATOM 4397 N N . LEU A 1 580 ? -29.245 17.951 27.957 1.00 88.19 580 LEU A N 1
ATOM 4398 C CA . LEU A 1 580 ? -30.446 17.573 28.697 1.00 88.19 580 LEU A CA 1
ATOM 4399 C C . LEU A 1 580 ? -31.517 18.664 28.621 1.00 88.19 580 LEU A C 1
ATOM 4401 O O . LEU A 1 580 ? -32.699 18.355 28.472 1.00 88.19 580 LEU A O 1
ATOM 4405 N N . GLY A 1 581 ? -31.115 19.937 28.661 1.00 87.88 581 GLY A N 1
ATOM 4406 C CA . GLY A 1 581 ? -32.029 21.060 28.476 1.00 87.88 581 GLY A CA 1
ATOM 4407 C C . GLY A 1 581 ? -32.659 21.103 27.084 1.00 87.88 581 GLY A C 1
ATOM 4408 O O . GLY A 1 581 ? -33.872 21.287 26.971 1.00 87.88 581 GLY A O 1
ATOM 4409 N N . LEU A 1 582 ? -31.877 20.853 26.029 1.00 89.75 582 LEU A N 1
ATOM 4410 C CA . LEU A 1 582 ? -32.392 20.713 24.663 1.00 89.75 582 LEU A CA 1
ATOM 4411 C C . LEU A 1 582 ? -33.413 19.583 24.566 1.00 89.75 582 LEU A C 1
ATOM 4413 O O . LEU A 1 582 ? -34.547 19.794 24.133 1.00 89.75 582 LEU A O 1
ATOM 4417 N N . LEU A 1 583 ? -33.044 18.392 25.035 1.00 90.06 583 LEU A N 1
ATOM 4418 C CA . LEU A 1 583 ? -33.944 17.247 25.030 1.00 90.06 583 LEU A CA 1
ATOM 4419 C C . LEU A 1 583 ? -35.204 17.544 25.857 1.00 90.06 583 LEU A C 1
ATOM 4421 O O . LEU A 1 583 ? -36.306 17.193 25.444 1.00 90.06 583 LEU A O 1
ATOM 4425 N N . ALA A 1 584 ? -35.106 18.247 26.985 1.00 87.00 584 ALA A N 1
ATOM 4426 C CA . ALA A 1 584 ? -36.265 18.617 27.797 1.00 87.00 584 ALA A CA 1
ATOM 4427 C C . ALA A 1 584 ? -37.231 19.574 27.069 1.00 87.00 584 ALA A C 1
ATOM 4429 O O . ALA A 1 584 ? -38.447 19.438 27.235 1.00 87.00 584 ALA A O 1
ATOM 4430 N N . ARG A 1 585 ? -36.718 20.497 26.237 1.00 88.88 585 ARG A N 1
ATOM 4431 C CA . ARG A 1 585 ? -37.530 21.417 25.415 1.00 88.88 585 ARG A CA 1
ATOM 4432 C C . ARG A 1 585 ? -38.309 20.690 24.318 1.00 88.88 585 ARG A C 1
ATOM 4434 O O . ARG A 1 585 ? -39.493 20.964 24.121 1.00 88.88 585 ARG A O 1
ATOM 4441 N N . HIS A 1 586 ? -37.698 19.711 23.656 1.00 89.75 586 HIS A N 1
ATOM 4442 C CA . HIS A 1 586 ? -38.304 19.008 22.516 1.00 89.75 586 HIS A CA 1
ATOM 4443 C C . HIS A 1 586 ? -39.188 17.827 22.913 1.00 89.75 586 HIS A C 1
ATOM 4445 O O . HIS A 1 586 ? -38.991 16.742 22.392 1.00 89.75 586 HIS A O 1
ATOM 4451 N N . ARG A 1 587 ? -40.155 17.983 23.830 1.00 85.62 587 ARG A N 1
ATOM 4452 C CA . ARG A 1 587 ? -40.884 16.867 24.497 1.00 85.62 587 ARG A CA 1
ATOM 4453 C C . ARG A 1 587 ? -41.387 15.716 23.601 1.00 85.62 587 ARG A C 1
ATOM 4455 O O . ARG A 1 587 ? -41.519 14.603 24.094 1.00 85.62 587 ARG A O 1
ATOM 4462 N N . HIS A 1 588 ? -41.686 15.999 22.335 1.00 88.50 588 HIS A N 1
ATOM 4463 C CA . HIS A 1 588 ? -42.221 15.046 21.354 1.00 88.50 588 HIS A CA 1
ATOM 4464 C C . HIS A 1 588 ? -41.136 14.352 20.521 1.00 88.50 588 HIS A C 1
ATOM 4466 O O . HIS A 1 588 ? -41.436 13.458 19.744 1.00 88.50 588 HIS A O 1
ATOM 4472 N N . LEU A 1 589 ? -39.874 14.755 20.667 1.00 90.19 589 LEU A N 1
ATOM 4473 C CA . LEU A 1 589 ? -38.735 14.046 20.103 1.00 90.19 589 LEU A CA 1
ATOM 4474 C C . LEU A 1 589 ? -38.644 12.672 20.763 1.00 90.19 589 LEU A C 1
ATOM 4476 O O . LEU A 1 589 ? -38.623 12.579 21.999 1.00 90.19 589 LEU A O 1
ATOM 4480 N N . HIS A 1 590 ? -38.586 11.633 19.941 1.00 88.81 590 HIS A N 1
ATOM 4481 C CA . HIS A 1 590 ? -38.496 10.250 20.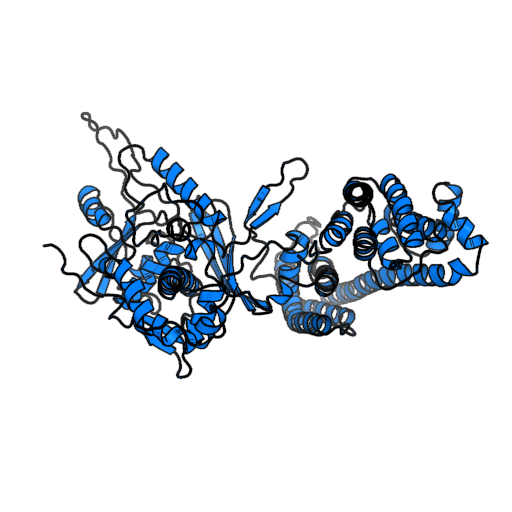383 1.00 88.81 590 HIS A CA 1
ATOM 4482 C C . HIS A 1 590 ? -37.039 9.811 20.479 1.00 88.81 590 HIS A C 1
ATOM 4484 O O . HIS A 1 590 ? -36.228 10.131 19.608 1.00 88.81 590 HIS A O 1
ATOM 4490 N N . HIS A 1 591 ? -36.736 9.065 21.538 1.00 88.62 591 HIS A N 1
ATOM 4491 C CA . HIS A 1 591 ? -35.494 8.315 21.618 1.00 88.62 591 HIS A CA 1
ATOM 4492 C C . HIS A 1 591 ? -35.583 7.103 20.679 1.00 88.62 591 HIS A C 1
ATOM 4494 O O . HIS A 1 591 ? -36.628 6.453 20.629 1.00 88.62 591 HIS A O 1
ATOM 4500 N N . GLY A 1 592 ? -34.524 6.821 19.927 1.00 86.88 592 GLY A N 1
ATOM 4501 C CA . GLY A 1 592 ? -34.402 5.620 19.100 1.00 86.88 592 GLY A CA 1
ATOM 4502 C C . GLY A 1 592 ? -32.969 5.429 18.617 1.00 86.88 592 GLY A C 1
ATOM 4503 O O . GLY A 1 592 ? -32.079 6.144 19.062 1.00 86.88 592 GLY A O 1
ATOM 4504 N N . ASP A 1 593 ? -32.769 4.516 17.672 1.00 77.06 593 ASP A N 1
ATOM 4505 C CA . ASP A 1 593 ? -31.432 3.987 17.343 1.00 77.06 593 ASP A CA 1
ATOM 4506 C C . ASP A 1 593 ? -30.643 4.825 16.317 1.00 77.06 593 ASP A C 1
ATOM 4508 O O . ASP A 1 593 ? -29.576 4.424 15.857 1.00 77.06 593 ASP A O 1
ATOM 4512 N N . ASN A 1 594 ? -31.162 5.983 15.889 1.00 74.62 594 ASN A N 1
ATOM 4513 C CA . ASN A 1 594 ? -30.412 6.847 14.973 1.00 74.62 594 ASN A CA 1
ATOM 4514 C C . ASN A 1 594 ? -29.454 7.729 15.775 1.00 74.62 594 ASN A C 1
ATOM 4516 O O . ASN A 1 594 ? -29.927 8.588 16.519 1.00 74.62 594 ASN A O 1
ATOM 4520 N N . SER A 1 595 ? -28.144 7.625 15.542 1.00 81.75 595 SER A N 1
ATOM 4521 C CA . SER A 1 595 ? -27.194 8.650 15.992 1.00 81.75 595 SER A CA 1
ATOM 4522 C C . SER A 1 595 ? -27.632 10.044 15.518 1.00 81.75 595 SER A C 1
ATOM 4524 O O . SER A 1 595 ? -28.381 10.189 14.542 1.00 81.75 595 SER A O 1
ATOM 4526 N N . LEU A 1 596 ? -27.204 11.101 16.209 1.00 84.69 596 LEU A N 1
ATOM 4527 C CA . LEU A 1 596 ? -27.581 12.478 15.889 1.00 84.69 596 LEU A CA 1
ATOM 4528 C C . LEU A 1 596 ? -27.225 12.821 14.439 1.00 84.69 596 LEU A C 1
ATOM 4530 O O . LEU A 1 596 ? -28.058 13.377 13.723 1.00 84.69 596 LEU A O 1
ATOM 4534 N N . GLY A 1 597 ? -26.039 12.420 13.980 1.00 79.38 597 GLY A N 1
ATOM 4535 C CA . GLY A 1 597 ? -25.621 12.572 12.588 1.00 79.38 597 GLY A CA 1
ATOM 4536 C C . GLY A 1 597 ? -26.578 11.892 11.604 1.00 79.38 597 GLY A C 1
ATOM 4537 O O . GLY A 1 597 ? -27.099 12.548 10.699 1.00 79.38 597 GLY A O 1
ATOM 4538 N N . ARG A 1 598 ? -26.910 10.613 11.833 1.00 76.44 598 ARG A N 1
ATOM 4539 C CA . ARG A 1 598 ? -27.851 9.849 10.994 1.00 76.44 598 ARG A CA 1
ATOM 4540 C C . ARG A 1 598 ? -29.251 10.457 10.994 1.00 76.44 598 ARG A C 1
ATOM 4542 O O . ARG A 1 598 ? -29.882 10.555 9.942 1.00 76.44 598 ARG A O 1
ATOM 4549 N N . ALA A 1 599 ? -29.751 10.885 12.151 1.00 83.88 599 ALA A N 1
ATOM 4550 C CA . ALA A 1 599 ? -31.051 11.537 12.258 1.00 83.88 599 ALA A CA 1
ATOM 4551 C C . ALA A 1 599 ? -31.089 12.825 11.415 1.00 83.88 599 ALA A C 1
ATOM 4553 O O . ALA A 1 599 ? -32.043 13.044 10.664 1.00 83.88 599 ALA A O 1
ATOM 4554 N N . LEU A 1 600 ? -30.032 13.645 11.473 1.00 84.44 600 LEU A N 1
ATOM 4555 C CA . LEU A 1 600 ? -29.898 14.864 10.669 1.00 84.44 600 LEU A CA 1
ATOM 4556 C C . LEU A 1 600 ? -29.742 14.575 9.168 1.00 84.44 600 LEU A C 1
ATOM 4558 O O . LEU A 1 600 ? -30.360 15.269 8.360 1.00 84.44 600 LEU A O 1
ATOM 4562 N N . GLY A 1 601 ? -28.994 13.536 8.791 1.00 75.88 601 GLY A N 1
ATOM 4563 C CA . GLY A 1 601 ? -28.893 13.068 7.405 1.00 75.88 601 GLY A CA 1
ATOM 4564 C C . GLY A 1 601 ? -30.250 12.625 6.850 1.00 75.88 601 GLY A C 1
ATOM 4565 O O . GLY A 1 601 ? -30.681 13.076 5.789 1.00 75.88 601 GLY A O 1
ATOM 4566 N N . ARG A 1 602 ? -31.017 11.848 7.630 1.00 82.25 602 ARG A N 1
ATOM 4567 C CA . ARG A 1 602 ? -32.406 11.491 7.289 1.00 82.25 602 ARG A CA 1
ATOM 4568 C C . ARG A 1 602 ? -33.303 12.718 7.190 1.00 82.25 602 ARG A C 1
ATOM 4570 O O . ARG A 1 602 ? -34.116 12.807 6.276 1.00 82.25 602 ARG A O 1
ATOM 4577 N N . LEU A 1 603 ? -33.159 13.694 8.081 1.00 82.69 603 LEU A N 1
ATOM 4578 C CA . LEU A 1 603 ? -33.923 14.941 8.009 1.00 82.69 603 LEU A CA 1
ATOM 4579 C C . LEU A 1 603 ? -33.657 15.717 6.712 1.00 82.69 603 LEU A C 1
ATOM 4581 O O . LEU A 1 603 ? -34.560 16.397 6.221 1.00 82.69 603 LEU A O 1
ATOM 4585 N N . ALA A 1 604 ? -32.445 15.604 6.164 1.00 75.38 604 ALA A N 1
ATOM 4586 C CA . ALA A 1 604 ? -32.074 16.170 4.875 1.00 75.38 604 ALA A CA 1
ATOM 4587 C C . ALA A 1 604 ? -32.590 15.352 3.676 1.00 75.38 604 ALA A C 1
ATOM 4589 O O . ALA A 1 604 ? -32.671 15.891 2.584 1.00 75.38 604 ALA A O 1
ATOM 4590 N N . THR A 1 605 ? -32.980 14.087 3.837 1.00 73.38 605 THR A N 1
ATOM 4591 C CA . THR A 1 605 ? -33.510 13.266 2.728 1.00 73.38 605 THR A CA 1
ATOM 4592 C C . THR A 1 605 ? -35.022 13.041 2.787 1.00 73.38 605 THR A C 1
ATOM 4594 O O . THR A 1 605 ? -35.633 12.660 1.790 1.00 73.38 605 THR A O 1
ATOM 4597 N N . THR A 1 606 ? -35.664 13.300 3.929 1.00 72.75 606 THR A N 1
ATOM 4598 C CA . THR A 1 606 ? -37.085 12.987 4.135 1.00 72.75 606 THR A CA 1
ATOM 4599 C C . THR A 1 606 ? -38.010 14.084 3.584 1.00 72.75 606 THR A C 1
ATOM 4601 O O . THR A 1 606 ? -38.147 15.157 4.178 1.00 72.75 606 THR A O 1
ATOM 4604 N N . GLY A 1 607 ? -38.720 13.752 2.496 1.00 47.16 607 GLY A N 1
ATOM 4605 C CA . GLY A 1 607 ? -39.899 14.457 1.968 1.00 47.16 607 GLY A CA 1
ATOM 4606 C C . GLY A 1 607 ? -39.578 15.509 0.905 1.00 47.16 607 GLY A C 1
ATOM 4607 O O . GLY A 1 607 ? -38.597 16.223 1.053 1.00 47.16 607 GLY A O 1
ATOM 4608 N N . GLY A 1 608 ? -40.413 15.609 -0.141 1.00 52.34 608 GLY A N 1
ATOM 4609 C CA . GLY A 1 608 ? -40.308 16.515 -1.305 1.00 52.34 608 GLY A CA 1
ATOM 4610 C C . GLY A 1 608 ? -40.301 18.016 -0.979 1.00 52.34 608 GLY A C 1
ATOM 4611 O O . GLY A 1 608 ? -41.170 18.770 -1.410 1.00 52.34 608 GLY A O 1
ATOM 4612 N N . ARG A 1 609 ? -39.319 18.433 -0.186 1.00 59.72 609 ARG A N 1
ATOM 4613 C CA . ARG A 1 609 ? -39.030 19.789 0.259 1.00 59.72 609 ARG A CA 1
ATOM 4614 C C . ARG A 1 609 ? -38.252 20.524 -0.823 1.00 59.72 609 ARG A C 1
ATOM 4616 O O . ARG A 1 609 ? -37.497 19.923 -1.586 1.00 59.72 609 ARG A O 1
ATOM 4623 N N . SER A 1 610 ? -38.436 21.839 -0.888 1.00 55.28 610 SER A N 1
ATOM 4624 C CA . SER A 1 610 ? -37.737 22.664 -1.876 1.00 55.28 610 SER A CA 1
ATOM 4625 C C . SER A 1 610 ? -36.215 22.574 -1.694 1.00 55.28 610 SER A C 1
ATOM 4627 O O . SER A 1 610 ? -35.710 22.453 -0.574 1.00 55.28 610 SER A O 1
ATOM 4629 N N . THR A 1 611 ? -35.463 22.697 -2.789 1.00 56.50 611 THR A N 1
ATOM 4630 C CA . THR A 1 611 ? -33.988 22.746 -2.788 1.00 56.50 611 THR A CA 1
ATOM 4631 C C . THR A 1 611 ? -33.425 23.786 -1.805 1.00 56.50 611 THR A C 1
ATOM 4633 O O . THR A 1 611 ? -32.369 23.570 -1.207 1.00 56.50 611 THR A O 1
ATOM 4636 N N . ALA A 1 612 ? -34.154 24.878 -1.553 1.00 60.03 612 ALA A N 1
ATOM 4637 C CA . ALA A 1 612 ? -33.785 25.909 -0.584 1.00 60.03 612 ALA A CA 1
ATOM 4638 C C . ALA A 1 612 ? -33.817 25.419 0.879 1.00 60.03 612 ALA A C 1
ATOM 4640 O O . ALA A 1 612 ? -32.944 25.779 1.672 1.00 60.03 612 ALA A O 1
ATOM 4641 N N . GLU A 1 613 ? -34.777 24.567 1.254 1.00 60.94 613 GLU A N 1
ATOM 4642 C CA . GLU A 1 613 ? -34.872 24.024 2.617 1.00 60.94 613 GLU A CA 1
ATOM 4643 C C . GLU A 1 613 ? -33.769 23.006 2.913 1.00 60.94 613 GLU A C 1
ATOM 4645 O O . GLU A 1 613 ? -33.205 23.013 4.012 1.00 60.94 613 GLU A O 1
ATOM 4650 N N . LEU A 1 614 ? -33.427 22.183 1.919 1.00 59.75 614 LEU A N 1
ATOM 4651 C CA . LEU A 1 614 ? -32.313 21.233 1.976 1.00 59.75 614 LEU A CA 1
ATOM 4652 C C . LEU A 1 614 ? -30.976 21.952 2.163 1.00 59.75 614 LEU A C 1
ATOM 4654 O O . LEU A 1 614 ? -30.200 21.624 3.063 1.00 59.75 614 LEU A O 1
ATOM 4658 N N . THR A 1 615 ? -30.763 23.010 1.378 1.00 62.22 615 THR A N 1
ATOM 4659 C CA . THR A 1 615 ? -29.585 23.880 1.489 1.00 62.22 615 THR A CA 1
ATOM 4660 C C . THR A 1 615 ? -29.506 24.528 2.877 1.00 62.22 615 THR A C 1
ATOM 4662 O O . THR A 1 615 ? -28.426 24.648 3.451 1.00 62.22 615 THR A O 1
ATOM 4665 N N . GLY A 1 616 ? -30.649 24.889 3.470 1.00 73.94 616 GLY A N 1
ATOM 4666 C CA . GLY A 1 616 ? -30.714 25.473 4.810 1.00 73.94 616 GLY A CA 1
ATOM 4667 C C . GLY A 1 616 ? -30.358 24.508 5.947 1.00 73.94 616 GLY A C 1
ATOM 4668 O O . GLY A 1 616 ? -29.713 24.926 6.907 1.00 73.94 616 GLY A O 1
ATOM 4669 N N . ILE A 1 617 ? -30.756 23.232 5.864 1.00 74.75 617 ILE A N 1
ATOM 4670 C CA . ILE A 1 617 ? -30.378 22.210 6.862 1.00 74.75 617 ILE A CA 1
ATOM 4671 C C . ILE A 1 617 ? -28.881 21.924 6.757 1.00 74.75 617 ILE A C 1
ATOM 4673 O O . ILE A 1 617 ? -28.182 21.979 7.766 1.00 74.75 617 ILE A O 1
ATOM 4677 N N . ARG A 1 618 ? -28.386 21.720 5.533 1.00 73.44 618 ARG A N 1
ATOM 4678 C CA . ARG A 1 618 ? -26.968 21.475 5.263 1.00 73.44 618 ARG A CA 1
ATOM 4679 C C . ARG A 1 618 ? -26.074 22.593 5.776 1.00 73.44 618 ARG A C 1
ATOM 4681 O O . ARG A 1 618 ? -25.177 22.341 6.571 1.00 73.44 618 ARG A O 1
ATOM 4688 N N . ARG A 1 619 ? -26.411 23.839 5.445 1.00 74.44 619 ARG A N 1
ATOM 4689 C CA . ARG A 1 619 ? -25.673 25.010 5.923 1.00 74.44 619 ARG A CA 1
ATOM 4690 C C . ARG A 1 619 ? -25.660 25.111 7.450 1.00 74.44 619 ARG A C 1
ATOM 4692 O O . ARG A 1 619 ? -24.666 25.545 8.015 1.00 74.44 619 ARG A O 1
ATOM 4699 N N . LYS A 1 620 ? -26.749 24.729 8.129 1.00 78.62 620 LYS A N 1
ATOM 4700 C CA . LYS A 1 620 ? -26.816 24.721 9.601 1.00 78.62 620 LYS A CA 1
ATOM 4701 C C . LYS A 1 620 ? -25.937 23.640 10.226 1.00 78.62 620 LYS A C 1
ATOM 4703 O O . LYS A 1 620 ? -25.348 23.902 11.268 1.00 78.62 620 LYS A O 1
ATOM 4708 N N . VAL A 1 621 ? -25.843 22.462 9.611 1.00 77.06 621 VAL A N 1
ATOM 4709 C CA . VAL A 1 621 ? -24.954 21.392 10.088 1.00 77.06 621 VAL A CA 1
ATOM 4710 C C . VAL A 1 621 ? -23.486 21.747 9.852 1.00 77.06 621 VAL A C 1
ATOM 4712 O O . VAL A 1 621 ? -22.678 21.613 10.764 1.00 77.06 621 VAL A O 1
ATOM 4715 N N . GLU A 1 622 ? -23.158 22.317 8.691 1.00 74.44 622 GLU A N 1
ATOM 4716 C CA . GLU A 1 622 ? -21.816 22.844 8.405 1.00 74.44 622 GLU A CA 1
ATOM 4717 C C . GLU A 1 622 ? -21.431 23.945 9.412 1.00 74.44 622 GLU A C 1
ATOM 4719 O O . GLU A 1 622 ? -20.360 23.892 10.018 1.00 74.44 622 GLU A O 1
ATOM 4724 N N . LEU A 1 623 ? -22.344 24.895 9.669 1.00 77.12 623 LEU A N 1
ATOM 4725 C CA . LEU A 1 623 ? -22.168 25.946 10.678 1.00 77.12 623 LEU A CA 1
ATOM 4726 C C . LEU A 1 623 ? -21.914 25.380 12.072 1.00 77.12 623 LEU A C 1
ATOM 4728 O O . LEU A 1 623 ? -21.016 25.876 12.739 1.00 77.12 623 LEU A O 1
ATOM 4732 N N . LEU A 1 624 ? -22.671 24.362 12.503 1.00 79.62 624 LEU A N 1
ATOM 4733 C CA . LEU A 1 624 ? -22.585 23.773 13.845 1.00 79.62 624 LEU A CA 1
ATOM 4734 C C . LEU A 1 624 ? -21.133 23.539 14.270 1.00 79.62 624 LEU A C 1
ATOM 4736 O O . LEU A 1 624 ? -20.733 23.978 15.339 1.00 79.62 624 LEU A O 1
ATOM 4740 N N . THR A 1 625 ? -20.309 22.960 13.404 1.00 72.62 625 THR A N 1
ATOM 4741 C CA . THR A 1 625 ? -18.915 22.618 13.735 1.00 72.62 625 THR A CA 1
ATOM 4742 C C . THR A 1 625 ? -17.969 23.789 13.970 1.00 72.62 625 THR A C 1
ATOM 4744 O O . THR A 1 625 ? -16.962 23.633 14.666 1.00 72.62 625 THR A O 1
ATOM 4747 N N . ALA A 1 626 ? -18.297 24.964 13.440 1.00 76.69 626 ALA A N 1
ATOM 4748 C CA . ALA A 1 626 ? -17.506 26.177 13.611 1.00 76.69 626 ALA A CA 1
ATOM 4749 C C . ALA A 1 626 ? -17.900 26.977 14.865 1.00 76.69 626 ALA A C 1
ATOM 4751 O O . ALA A 1 626 ? -17.221 27.942 15.211 1.00 76.69 626 ALA A O 1
ATOM 4752 N N . LEU A 1 627 ? -18.989 26.595 15.538 1.00 82.44 627 LEU A N 1
ATOM 4753 C CA . LEU A 1 627 ? -19.579 27.345 16.642 1.00 82.44 627 LEU A CA 1
ATOM 4754 C C . LEU A 1 627 ? -19.054 26.875 18.005 1.00 82.44 627 LEU A C 1
ATOM 4756 O O . LEU A 1 627 ? -18.741 25.696 18.209 1.00 82.44 627 LEU A O 1
ATOM 4760 N N . ASP A 1 628 ? -18.978 27.805 18.958 1.00 88.12 628 ASP A N 1
ATOM 4761 C CA . ASP A 1 628 ? -18.801 27.461 20.373 1.00 88.12 628 ASP A CA 1
ATOM 4762 C C . ASP A 1 628 ? -20.022 26.692 20.913 1.00 88.12 628 ASP A C 1
ATOM 4764 O O . ASP A 1 628 ? -21.055 26.597 20.243 1.00 88.12 628 ASP A O 1
ATOM 4768 N N . LEU A 1 629 ? -19.911 26.098 22.105 1.00 86.88 629 LEU A N 1
ATOM 4769 C CA . LEU A 1 629 ? -20.991 25.289 22.680 1.00 86.88 629 LEU A CA 1
ATOM 4770 C C . LEU A 1 629 ? -22.327 26.035 22.769 1.00 86.88 629 LEU A C 1
ATOM 4772 O O . LEU A 1 629 ? -23.367 25.456 22.457 1.00 86.88 629 LEU A O 1
ATOM 4776 N N . GLU A 1 630 ? -22.336 27.305 23.170 1.00 88.56 630 GLU A N 1
ATOM 4777 C CA . GLU A 1 630 ? -23.587 28.047 23.359 1.00 88.56 630 GLU A CA 1
ATOM 4778 C C . GLU A 1 630 ? -24.273 28.335 22.018 1.00 88.56 630 GLU A C 1
ATOM 4780 O O . GLU A 1 630 ? -25.481 28.134 21.862 1.00 88.56 630 GLU A O 1
ATOM 4785 N N . GLN A 1 631 ? -23.499 28.735 21.013 1.00 87.44 631 GLN A N 1
ATOM 4786 C CA . GLN A 1 631 ? -23.989 28.948 19.656 1.00 87.44 631 GLN A CA 1
ATOM 4787 C C . GLN A 1 631 ? -24.434 27.633 18.996 1.00 87.44 631 GLN A C 1
ATOM 4789 O O . GLN A 1 631 ? -25.481 27.584 18.343 1.00 87.44 631 GLN A O 1
ATOM 4794 N N . ALA A 1 632 ? -23.687 26.549 19.204 1.00 86.31 632 ALA A N 1
ATOM 4795 C CA . ALA A 1 632 ? -24.028 25.222 18.711 1.00 86.31 632 ALA A CA 1
ATOM 4796 C C . ALA A 1 632 ? -25.341 24.707 19.303 1.00 86.31 632 ALA A C 1
ATOM 4798 O O . ALA A 1 632 ? -26.184 24.190 18.571 1.00 86.31 632 ALA A O 1
ATOM 4799 N N . VAL A 1 633 ? -25.563 24.910 20.603 1.00 90.12 633 VAL A N 1
ATOM 4800 C CA . VAL A 1 633 ? -26.813 24.552 21.285 1.00 90.12 633 VAL A CA 1
ATOM 4801 C C . VAL A 1 633 ? -28.012 25.252 20.644 1.00 90.12 633 VAL A C 1
ATOM 4803 O O . VAL A 1 633 ? -29.045 24.613 20.458 1.00 90.12 633 VAL A O 1
ATOM 4806 N N . ILE A 1 634 ? -27.888 26.524 20.249 1.00 89.75 634 ILE A N 1
ATOM 4807 C CA . ILE A 1 634 ? -28.962 27.270 19.565 1.00 89.75 634 ILE A CA 1
ATOM 4808 C C . ILE A 1 634 ? -29.280 26.651 18.198 1.00 89.75 634 ILE A C 1
ATOM 4810 O O . ILE A 1 634 ? -30.448 26.452 17.849 1.00 89.75 634 ILE A O 1
ATOM 4814 N N . VAL A 1 635 ? -28.252 26.330 17.411 1.00 88.38 635 VAL A N 1
ATOM 4815 C CA . VAL A 1 635 ? -28.447 25.714 16.091 1.00 88.38 635 VAL A CA 1
ATOM 4816 C C . VAL A 1 635 ? -29.030 24.308 16.230 1.00 88.38 635 VAL A C 1
ATOM 4818 O O . VAL A 1 635 ? -29.975 23.964 15.512 1.00 88.38 635 VAL A O 1
ATOM 4821 N N . LEU A 1 636 ? -28.532 23.523 17.186 1.00 90.88 636 LEU A N 1
ATOM 4822 C CA . LEU A 1 636 ? -29.010 22.175 17.463 1.00 90.88 636 LEU A CA 1
ATOM 4823 C C . LEU A 1 636 ? -30.462 22.176 17.959 1.00 90.88 636 LEU A C 1
ATOM 4825 O O . LEU A 1 636 ? -31.240 21.336 17.520 1.00 90.88 636 LEU A O 1
ATOM 4829 N N . ASP A 1 637 ? -30.876 23.155 18.771 1.00 93.00 637 ASP A N 1
ATOM 4830 C CA . ASP A 1 637 ? -32.279 23.341 19.185 1.00 93.00 637 ASP A CA 1
ATOM 4831 C C . ASP A 1 637 ? -33.210 23.463 17.973 1.00 93.00 637 ASP A C 1
ATOM 4833 O O . ASP A 1 637 ? -34.249 22.804 17.885 1.00 93.00 637 ASP A O 1
ATOM 4837 N N . SER A 1 638 ? -32.795 24.257 16.981 1.00 91.19 638 SER A N 1
ATOM 4838 C CA . SER A 1 638 ? -33.541 24.421 15.735 1.00 91.19 638 SER A CA 1
ATOM 4839 C C . SER A 1 638 ? -33.637 23.115 14.937 1.00 91.19 638 SER A C 1
ATOM 4841 O O . SER A 1 638 ? -34.681 22.844 14.340 1.00 91.19 638 SER A O 1
ATOM 4843 N N . LEU A 1 639 ? -32.574 22.307 14.913 1.00 90.88 639 LEU A N 1
ATOM 4844 C CA . LEU A 1 639 ? -32.536 21.041 14.177 1.00 90.88 639 LEU A CA 1
ATOM 4845 C C . LEU A 1 639 ? -33.326 19.926 14.875 1.00 90.88 639 LEU A C 1
ATOM 4847 O O . LEU A 1 639 ? -34.102 19.238 14.215 1.00 90.88 639 LEU A O 1
ATOM 4851 N N . LEU A 1 640 ? -33.211 19.791 16.198 1.00 92.81 640 LEU A N 1
ATOM 4852 C CA . LEU A 1 640 ? -34.002 18.842 16.989 1.00 92.81 640 LEU A CA 1
ATOM 4853 C C . LEU A 1 640 ? -35.508 19.134 16.880 1.00 92.81 640 LEU A C 1
ATOM 4855 O O . LEU A 1 640 ? -36.318 18.208 16.784 1.00 92.81 640 LEU A O 1
ATOM 4859 N N . GLY A 1 641 ? -35.894 20.412 16.793 1.00 91.44 641 GLY A N 1
ATOM 4860 C CA . GLY A 1 641 ? -37.279 20.802 16.517 1.00 91.44 641 GLY A CA 1
ATOM 4861 C C . GLY A 1 641 ? -37.773 20.304 15.156 1.00 91.44 641 GLY A C 1
ATOM 4862 O O . GLY A 1 641 ? -38.899 19.822 15.038 1.00 91.44 641 GLY A O 1
ATOM 4863 N N . ARG A 1 642 ? -36.914 20.339 14.131 1.00 89.56 642 ARG A N 1
ATOM 4864 C CA . ARG A 1 642 ? -37.232 19.803 12.798 1.00 89.56 642 ARG A CA 1
ATOM 4865 C C . ARG A 1 642 ? -37.284 18.275 12.774 1.00 89.56 642 ARG A C 1
ATOM 4867 O O . ARG A 1 642 ? -38.162 17.730 12.112 1.00 89.56 642 ARG A O 1
ATOM 4874 N N . LEU A 1 643 ? -36.402 17.594 13.508 1.00 90.88 643 LEU A N 1
ATOM 4875 C CA . LEU A 1 643 ? -36.460 16.136 13.691 1.00 90.88 643 LEU A CA 1
ATOM 4876 C C . LEU A 1 643 ? -37.776 15.714 14.341 1.00 90.88 643 LEU A C 1
ATOM 4878 O O . LEU A 1 643 ? -38.445 14.807 13.854 1.00 90.88 643 LEU A O 1
ATOM 4882 N N . THR A 1 644 ? -38.187 16.452 15.372 1.00 92.38 644 THR A N 1
ATOM 4883 C CA . THR A 1 644 ? -39.473 16.261 16.048 1.00 92.38 644 THR A CA 1
ATOM 4884 C C . THR A 1 644 ? -40.643 16.407 15.073 1.00 92.38 644 THR A C 1
ATOM 4886 O O . THR A 1 644 ? -41.511 15.543 15.023 1.00 92.38 644 THR A O 1
ATOM 4889 N N . GLN A 1 645 ? -40.661 17.472 14.263 1.00 90.38 645 GLN A N 1
ATOM 4890 C CA . GLN A 1 645 ? -41.709 17.699 13.256 1.00 90.38 645 GLN A CA 1
ATOM 4891 C C . GLN A 1 645 ? -41.736 16.620 12.166 1.00 90.38 645 GLN A C 1
ATOM 4893 O O . GLN A 1 645 ? -42.801 16.295 11.654 1.00 90.38 645 GLN A O 1
ATOM 4898 N N . ALA A 1 646 ? -40.572 16.076 11.809 1.00 87.88 646 ALA A N 1
ATOM 4899 C CA . ALA A 1 646 ? -40.441 15.017 10.815 1.00 87.88 646 ALA A CA 1
ATOM 4900 C C . ALA A 1 646 ? -40.708 13.609 11.380 1.00 87.88 646 ALA A C 1
ATOM 4902 O O . ALA A 1 646 ? -40.688 12.649 10.615 1.00 87.88 646 ALA A O 1
ATOM 4903 N N . GLY A 1 647 ? -40.927 13.467 12.693 1.00 90.88 647 GLY A N 1
ATOM 4904 C CA . GLY A 1 647 ? -41.096 12.164 13.338 1.00 90.88 647 GLY A CA 1
ATOM 4905 C C . GLY A 1 647 ? -39.847 11.278 13.273 1.00 90.88 647 GLY A C 1
ATOM 4906 O O . GLY A 1 647 ? -39.963 10.058 13.324 1.00 90.88 647 GLY A O 1
ATOM 4907 N N . ILE A 1 648 ? -38.656 11.869 13.135 1.00 90.81 648 ILE A N 1
ATOM 4908 C CA . ILE A 1 648 ? -37.392 11.128 13.055 1.00 90.81 648 ILE A CA 1
ATOM 4909 C C . ILE A 1 648 ? -36.844 10.967 14.482 1.00 90.81 648 ILE A C 1
ATOM 4911 O O . ILE A 1 648 ? -36.514 11.978 15.109 1.00 90.81 648 ILE A O 1
ATOM 4915 N N . PRO A 1 649 ? -36.748 9.735 15.021 1.00 90.69 649 PRO A N 1
ATOM 4916 C CA . PRO A 1 649 ? -36.193 9.516 16.350 1.00 90.69 649 PRO A CA 1
ATOM 4917 C C . PRO A 1 649 ? -34.674 9.710 16.338 1.00 90.69 649 PRO A C 1
ATOM 4919 O O . PRO A 1 649 ? -34.031 9.482 15.311 1.00 90.69 649 PRO A O 1
ATOM 4922 N N . VAL A 1 650 ? -34.108 10.095 17.480 1.00 90.00 650 VAL A N 1
ATOM 4923 C CA . VAL A 1 650 ? -32.663 10.280 17.666 1.00 90.00 650 VAL A CA 1
ATOM 4924 C C . VAL A 1 650 ? -32.201 9.639 18.967 1.00 90.00 650 VAL A C 1
ATOM 4926 O O . VAL A 1 650 ? -32.929 9.625 19.961 1.00 90.00 650 VAL A O 1
ATOM 4929 N N . ASP A 1 651 ? -30.984 9.127 18.976 1.00 87.12 651 ASP A N 1
ATOM 4930 C CA . ASP A 1 651 ? -30.341 8.614 20.166 1.00 87.12 651 ASP A CA 1
ATOM 4931 C C . ASP A 1 651 ? -30.002 9.779 21.110 1.00 87.12 651 ASP A C 1
ATOM 4933 O O . ASP A 1 651 ? -29.244 10.696 20.791 1.00 87.12 651 ASP A O 1
ATOM 4937 N N . PHE A 1 652 ? -30.599 9.761 22.300 1.00 90.62 652 PHE A N 1
ATOM 4938 C CA . PHE A 1 652 ? -30.404 10.808 23.298 1.00 90.62 652 PHE A CA 1
ATOM 4939 C C . PHE A 1 652 ? -29.048 10.686 23.977 1.00 90.62 652 PHE A C 1
ATOM 4941 O O . PHE A 1 652 ? -28.495 11.705 24.396 1.00 90.62 652 PHE A O 1
ATOM 4948 N N . TYR A 1 653 ? -28.509 9.469 24.065 1.00 84.12 653 TYR A N 1
ATOM 4949 C CA . TYR A 1 653 ? -27.156 9.236 24.544 1.00 84.12 653 TYR A CA 1
ATOM 4950 C C . TYR A 1 653 ? -26.160 9.932 23.627 1.00 84.12 653 TYR A C 1
ATOM 4952 O O . TYR A 1 653 ? -25.293 10.660 24.110 1.00 84.12 653 TYR A O 1
ATOM 4960 N N . ASP A 1 654 ? -26.360 9.821 22.316 1.00 80.44 654 ASP A N 1
ATOM 4961 C CA . ASP A 1 654 ? -25.491 10.457 21.335 1.00 80.44 654 ASP A CA 1
ATOM 4962 C C . ASP A 1 654 ? -25.569 11.993 21.364 1.00 80.44 654 ASP A C 1
ATOM 4964 O O . ASP A 1 654 ? -24.537 12.665 21.330 1.00 80.44 654 ASP A O 1
ATOM 4968 N N . VAL A 1 655 ? -26.762 12.577 21.541 1.00 87.88 655 VAL A N 1
ATOM 4969 C CA . VAL A 1 655 ? -26.917 14.037 21.725 1.00 87.88 655 VAL A CA 1
ATOM 4970 C C . VAL A 1 655 ? -26.147 14.529 22.957 1.00 87.88 655 VAL A C 1
ATOM 4972 O O . VAL A 1 655 ? -25.457 15.552 22.903 1.00 87.88 655 VAL A O 1
ATOM 4975 N N . VAL A 1 656 ? -26.252 13.805 24.075 1.00 88.25 656 VAL A N 1
ATOM 4976 C CA . VAL A 1 656 ? -25.574 14.161 25.329 1.00 88.25 656 VAL A CA 1
ATOM 4977 C C . VAL A 1 656 ? -24.065 13.980 25.211 1.00 88.25 656 VAL A C 1
ATOM 4979 O O . VAL A 1 656 ? -23.323 14.879 25.602 1.00 88.25 656 VAL A O 1
ATOM 4982 N N . ARG A 1 657 ? -23.607 12.872 24.621 1.00 82.31 657 ARG A N 1
ATOM 4983 C CA . ARG A 1 657 ? -22.190 12.598 24.347 1.00 82.31 657 ARG A CA 1
ATOM 4984 C C . ARG A 1 657 ? -21.571 13.679 23.465 1.00 82.31 657 ARG A C 1
ATOM 4986 O O . ARG A 1 657 ? -20.508 14.205 23.785 1.00 82.31 657 ARG A O 1
ATOM 4993 N N . THR A 1 658 ? -22.273 14.053 22.400 1.00 83.50 658 THR A N 1
ATOM 4994 C CA . THR A 1 658 ? -21.838 15.070 21.441 1.00 83.50 658 THR A CA 1
ATOM 4995 C C . THR A 1 658 ? -21.586 16.414 22.123 1.00 83.50 658 THR A C 1
ATOM 4997 O O . THR A 1 658 ? -20.513 16.998 21.983 1.00 83.50 658 THR A O 1
ATOM 5000 N N . LEU A 1 659 ? -22.549 16.904 22.909 1.00 87.75 659 LEU A N 1
ATOM 5001 C CA . LEU A 1 659 ? -22.409 18.201 23.572 1.00 87.75 659 LEU A CA 1
ATOM 5002 C C . LEU A 1 659 ? -21.492 18.163 24.796 1.00 87.75 659 LEU A C 1
ATOM 5004 O O . LEU A 1 659 ? -20.845 19.168 25.085 1.00 87.75 659 LEU A O 1
ATOM 5008 N N . ARG A 1 660 ? -21.383 17.023 25.493 1.00 85.50 660 ARG A N 1
ATOM 5009 C CA . ARG A 1 660 ? -20.435 16.834 26.605 1.00 85.50 660 ARG A CA 1
ATOM 5010 C C . ARG A 1 660 ? -19.010 17.196 26.191 1.00 85.50 660 ARG A C 1
ATOM 5012 O O . ARG A 1 660 ? -18.302 17.847 26.953 1.00 85.50 660 ARG A O 1
ATOM 5019 N N . HIS A 1 661 ? -18.599 16.800 24.992 1.00 80.69 661 HIS A N 1
ATOM 5020 C CA . HIS A 1 661 ? -17.230 16.996 24.518 1.00 80.69 661 HIS A CA 1
ATOM 5021 C C . HIS A 1 661 ? -17.077 18.177 23.550 1.00 80.69 661 HIS A C 1
ATOM 5023 O O . HIS A 1 661 ? -16.013 18.336 22.955 1.00 80.69 661 HIS A O 1
ATOM 5029 N N . TRP A 1 662 ? -18.091 19.044 23.430 1.00 82.75 662 TRP A N 1
ATOM 5030 C CA . TRP A 1 662 ? -18.144 20.078 22.393 1.00 82.75 662 TRP A CA 1
ATOM 5031 C C . TRP A 1 662 ? -16.940 21.026 22.384 1.00 82.75 662 TRP A C 1
ATOM 5033 O O . TRP A 1 662 ? -16.371 21.283 21.327 1.00 82.75 662 TRP A O 1
ATOM 5043 N N . ASP A 1 663 ? -16.532 21.536 23.549 1.00 74.50 663 ASP A N 1
ATOM 5044 C CA . ASP A 1 663 ? -15.409 22.480 23.710 1.00 74.50 663 ASP A CA 1
ATOM 5045 C C . ASP A 1 663 ? -14.135 21.809 24.255 1.00 74.50 663 ASP A C 1
ATOM 5047 O O . ASP A 1 663 ? -13.189 22.480 24.675 1.00 74.50 663 ASP A O 1
ATOM 5051 N N . SER A 1 664 ? -14.082 20.474 24.282 1.00 67.75 664 SER A N 1
ATOM 5052 C CA . SER A 1 664 ? -12.906 19.768 24.784 1.00 67.75 664 SER A CA 1
ATOM 5053 C C . SER A 1 664 ? -11.718 19.954 23.834 1.00 67.75 664 SER A C 1
ATOM 5055 O O . SER A 1 664 ? -11.651 19.354 22.763 1.00 67.75 664 SER A O 1
ATOM 5057 N N . ILE A 1 665 ? -10.726 20.745 24.262 1.00 45.88 665 ILE A N 1
ATOM 5058 C CA . ILE A 1 665 ? -9.444 20.967 23.556 1.00 45.88 665 ILE A CA 1
ATOM 5059 C C . ILE A 1 665 ? -8.718 19.636 23.265 1.00 45.88 665 ILE A C 1
ATOM 5061 O O . ILE A 1 665 ? -7.902 19.552 22.346 1.00 45.88 665 ILE A O 1
ATOM 5065 N N . ALA A 1 666 ? -9.008 18.585 24.039 1.00 42.78 666 ALA A N 1
ATOM 5066 C CA . ALA A 1 666 ? -8.403 17.268 23.883 1.00 42.78 666 ALA A CA 1
ATOM 5067 C C . ALA A 1 666 ? -8.951 16.469 22.683 1.00 42.78 666 ALA A C 1
ATOM 5069 O O . ALA A 1 666 ? -8.270 15.532 22.245 1.00 42.78 666 ALA A O 1
ATOM 5070 N N . ASP A 1 667 ? -10.128 16.829 22.150 1.00 48.53 667 ASP A N 1
ATOM 5071 C CA . ASP A 1 667 ? -10.768 16.090 21.060 1.00 48.53 667 ASP A CA 1
ATOM 5072 C C . ASP A 1 667 ? -11.703 16.940 20.160 1.00 48.53 667 ASP A C 1
ATOM 5074 O O . ASP A 1 667 ? -12.927 16.857 20.266 1.00 48.53 667 ASP A O 1
ATOM 5078 N N . PRO A 1 668 ? -11.157 17.725 19.207 1.00 50.97 668 PRO A N 1
ATOM 5079 C CA . PRO A 1 668 ? -11.954 18.488 18.234 1.00 50.97 668 PRO A CA 1
ATOM 5080 C C . PRO A 1 668 ? -12.792 17.619 17.267 1.00 50.97 668 PRO A C 1
ATOM 5082 O O . PRO A 1 668 ? -13.544 18.157 16.455 1.00 50.97 668 PRO A O 1
ATOM 5085 N N . ARG A 1 669 ? -12.683 16.283 17.332 1.00 51.12 669 ARG A N 1
ATOM 5086 C CA . ARG A 1 669 ? -13.243 15.346 16.344 1.00 51.12 669 ARG A CA 1
ATOM 5087 C C . ARG A 1 669 ? -14.737 15.106 16.507 1.00 51.12 669 ARG A C 1
ATOM 5089 O O . ARG A 1 669 ? -15.389 14.844 15.510 1.00 51.12 669 ARG A O 1
ATOM 5096 N N . HIS A 1 670 ? -15.300 15.286 17.704 1.00 55.34 670 HIS A N 1
ATOM 5097 C CA . HIS A 1 670 ? -16.746 15.141 17.935 1.00 55.34 670 HIS A CA 1
ATOM 5098 C C . HIS A 1 670 ? -17.579 16.148 17.123 1.00 55.34 670 HIS A C 1
ATOM 5100 O O . HIS A 1 670 ? -18.705 15.852 16.728 1.00 55.34 670 HIS A O 1
ATOM 5106 N N . ARG A 1 671 ? -17.006 17.321 16.814 1.00 62.59 671 ARG A N 1
ATOM 5107 C CA . ARG A 1 671 ? -17.607 18.277 15.874 1.00 62.59 671 ARG A CA 1
ATOM 5108 C C . ARG A 1 671 ? -17.572 17.729 14.446 1.00 62.59 671 ARG A C 1
ATOM 5110 O O . ARG A 1 671 ? -18.576 17.798 13.754 1.00 62.59 671 ARG A O 1
ATOM 5117 N N . MET A 1 672 ? -16.455 17.134 14.024 1.00 52.16 672 MET A N 1
ATOM 5118 C CA . MET A 1 672 ? -16.299 16.564 12.678 1.00 52.16 672 MET A CA 1
ATOM 5119 C C . MET A 1 672 ? -17.189 15.335 12.437 1.00 52.16 672 MET A C 1
ATOM 5121 O O . MET A 1 672 ? -17.750 15.223 11.352 1.00 52.16 672 MET A O 1
ATOM 5125 N N . THR A 1 673 ? -17.419 14.475 13.439 1.00 58.69 673 THR A N 1
ATOM 5126 C CA . THR A 1 673 ? -18.289 13.288 13.300 1.00 58.69 673 THR A CA 1
ATOM 5127 C C . THR A 1 673 ? -19.727 13.649 12.908 1.00 58.69 673 THR A C 1
ATOM 5129 O O . THR A 1 673 ? -20.366 12.906 12.168 1.00 58.69 673 THR A O 1
ATOM 5132 N N . LEU A 1 674 ? -20.234 14.810 13.350 1.00 58.06 674 LEU A N 1
ATOM 5133 C CA . LEU A 1 674 ? -21.550 15.325 12.945 1.00 58.06 674 LEU A CA 1
ATOM 5134 C C . LEU A 1 674 ? -21.607 15.725 11.468 1.00 58.06 674 LEU A C 1
ATOM 5136 O O . LEU A 1 674 ? -22.631 15.513 10.822 1.00 58.06 674 LEU A O 1
ATOM 5140 N N . THR A 1 675 ? -20.529 16.310 10.947 1.00 56.47 675 THR A N 1
ATOM 5141 C CA . THR A 1 675 ? -20.425 16.746 9.547 1.00 56.47 675 THR A CA 1
ATOM 5142 C C . THR A 1 675 ? -20.242 15.559 8.618 1.00 56.47 675 THR A C 1
ATOM 5144 O O . THR A 1 675 ? -20.934 15.466 7.605 1.00 56.47 675 THR A O 1
ATOM 5147 N N . ASP A 1 676 ? -19.392 14.608 9.000 1.00 55.62 676 ASP A N 1
ATOM 5148 C CA . ASP A 1 676 ? -19.159 13.384 8.235 1.00 55.62 676 ASP A CA 1
ATOM 5149 C C . ASP A 1 676 ? -20.445 12.554 8.137 1.00 55.62 676 ASP A C 1
ATOM 5151 O O . ASP A 1 676 ? -20.903 12.257 7.037 1.00 55.62 676 ASP A O 1
ATOM 5155 N N . ALA A 1 677 ? -21.109 12.275 9.265 1.00 55.12 677 ALA A N 1
ATOM 5156 C CA . ALA A 1 677 ? -22.373 11.535 9.279 1.00 55.12 677 ALA A CA 1
ATOM 5157 C C . ALA A 1 677 ? -23.508 12.251 8.517 1.00 55.12 677 ALA A C 1
ATOM 5159 O O . ALA A 1 677 ? -24.441 11.607 8.036 1.00 55.12 677 ALA A O 1
ATOM 5160 N N . PHE A 1 678 ? -23.435 13.579 8.375 1.00 51.75 678 PHE A N 1
ATOM 5161 C CA . PHE A 1 678 ? -24.389 14.357 7.589 1.00 51.75 678 PHE A CA 1
ATOM 5162 C C . PHE A 1 678 ? -24.114 14.298 6.077 1.00 51.75 678 PHE A C 1
ATOM 5164 O O . PHE A 1 678 ? -25.057 14.232 5.286 1.00 51.75 678 PHE A O 1
ATOM 5171 N N . HIS A 1 679 ? -22.846 14.295 5.655 1.00 50.81 679 HIS A N 1
ATOM 5172 C CA . HIS A 1 679 ? -22.461 14.252 4.238 1.00 50.81 679 HIS A CA 1
ATOM 5173 C C . HIS A 1 679 ? -22.497 12.849 3.608 1.00 50.81 679 HIS A C 1
ATOM 5175 O O . HIS A 1 679 ? -22.490 12.750 2.383 1.00 50.81 679 HIS A O 1
ATOM 5181 N N . LEU A 1 680 ? -22.603 11.785 4.409 1.00 43.91 680 LEU A N 1
ATOM 5182 C CA . LEU A 1 680 ? -22.595 10.388 3.947 1.00 43.91 680 LEU A CA 1
ATOM 5183 C C . LEU A 1 680 ? -23.965 9.834 3.516 1.00 43.91 680 LEU A C 1
ATOM 5185 O O . LEU A 1 680 ? -24.040 8.701 3.052 1.00 43.91 680 LEU A O 1
ATOM 5189 N N . THR A 1 681 ? -25.058 10.608 3.599 1.00 40.59 681 THR A N 1
ATOM 5190 C CA . THR A 1 681 ? -26.360 10.131 3.089 1.00 40.59 681 THR A CA 1
ATOM 5191 C C . THR A 1 681 ? -26.365 10.232 1.552 1.00 40.59 681 THR A C 1
ATOM 5193 O O . THR A 1 681 ? -26.308 11.349 1.029 1.00 40.59 681 THR A O 1
ATOM 5196 N N . PRO A 1 682 ? -26.408 9.119 0.790 1.00 40.34 682 PRO A N 1
ATOM 5197 C CA . PRO A 1 682 ? -26.085 9.144 -0.630 1.00 40.34 682 PRO A CA 1
ATOM 5198 C C . PRO A 1 682 ? -27.111 9.903 -1.471 1.00 40.34 682 PRO A C 1
ATOM 5200 O O . PRO A 1 682 ? -28.321 9.694 -1.395 1.00 40.34 682 PRO A O 1
ATOM 5203 N N . GLN A 1 683 ? -26.570 10.699 -2.390 1.00 37.50 683 GLN A N 1
ATOM 5204 C CA . GLN A 1 683 ? -27.238 11.380 -3.495 1.00 37.50 683 GLN A CA 1
ATOM 5205 C C . GLN A 1 683 ? -27.623 10.415 -4.642 1.00 37.50 683 GLN A C 1
ATOM 5207 O O . GLN A 1 683 ? -27.633 10.810 -5.804 1.00 37.50 683 GLN A O 1
ATOM 5212 N N . LYS A 1 684 ? -27.941 9.142 -4.356 1.00 36.94 684 LYS A N 1
ATOM 5213 C CA . LYS A 1 684 ? -28.482 8.213 -5.366 1.00 36.94 684 LYS A CA 1
ATOM 5214 C C . LYS A 1 684 ? -29.998 8.381 -5.462 1.00 36.94 684 LYS A C 1
ATOM 5216 O O . LYS A 1 684 ? -30.769 7.527 -5.036 1.00 36.94 684 LYS A O 1
ATOM 5221 N N . ALA A 1 685 ? -30.420 9.508 -6.031 1.00 31.75 685 ALA A N 1
ATOM 5222 C CA . ALA A 1 685 ? -31.714 9.561 -6.694 1.00 31.75 685 ALA A CA 1
ATOM 5223 C C . ALA A 1 685 ? -31.614 8.676 -7.943 1.00 31.75 685 ALA A C 1
ATOM 5225 O O . ALA A 1 685 ? -30.704 8.854 -8.750 1.00 31.75 685 ALA A O 1
ATOM 5226 N N . ALA A 1 686 ? -32.505 7.692 -8.052 1.00 38.47 686 ALA A N 1
ATOM 5227 C CA . ALA A 1 686 ? -32.636 6.862 -9.237 1.00 38.47 686 ALA A CA 1
ATOM 5228 C C . ALA A 1 686 ? -32.849 7.751 -10.475 1.00 38.47 686 ALA A C 1
ATOM 5230 O O . ALA A 1 686 ? -33.841 8.480 -10.550 1.00 38.47 686 ALA A O 1
ATOM 5231 N N . ALA A 1 687 ? -31.902 7.671 -11.405 1.00 34.12 687 ALA A N 1
ATOM 5232 C CA . ALA A 1 687 ? -32.049 8.011 -12.811 1.00 34.12 687 ALA A CA 1
ATOM 5233 C C . ALA A 1 687 ? -31.585 6.793 -13.612 1.00 34.12 687 ALA A C 1
ATOM 5235 O O . ALA A 1 687 ? -30.515 6.244 -13.249 1.00 34.12 687 ALA A O 1
#

pLDDT: mean 80.45, std 15.59, range [31.75, 98.75]

Sequence (687 aa):
MTPTPHHSLRTMRWLPVITAAGLEHVTLDEALERAASIRGIGVRDPIVRAALNRFLIAVGTLVAREAGVTPRNVAGHARTGFTAAAVASALDLIDEHLWLVHETTPFMQLPDLARLADEGGAPVRPAAELFPRTPGATGKAWFDVAGDIYNPANLTPEQAAIGLITHWHYSPKSNVAALEMATVIGPDGTVAEKTLRWAHLGSVGMEGLHLERSLTFWHRGTTLAEFLLLNLSAAWLADDTLPAWASPYSTELPVHSLASSTYTANAALLVSEDEHTFAGVLRGGFPHSSDVEAAKKAANEQLVASNAEDPSRVWQDVTGKTGPTQRKLFTGFDLGHSTAQNLRAWILDAGIPDIKHGVLPSGTGAIDVLYLSASINFRMPNLTAAAWLTFNGAHLEPDDIARELVIELANTVAREPERALDEAIRKVFPNPASARVRTPAHKSALRSAVRSFHNSLEPLFGQAIADAAVGVTPANLIDDIQAAKAHAFDEAMKPYVNAKLTPLISRARADLADQVRRSHAQADTTTAFVGRFISQRQTDTRFRVALAGGSHPSTVKRAEQHLSHLELAGTELIGVTRALGLLARHRHLHHGDNSLGRALGRLATTGGRSTAELTGIRRKVELLTALDLEQAVIVLDSLLGRLTQAGIPVDFYDVVRTLRHWDSIADPRHRMTLTDAFHLTPQKAAA

Foldseek 3Di:
DQDDFDDFLQPDQQFWFQFPVGTGGHGPLCCQQCQLRTQAGPDPDQLLRVLVLLVCLQLVLLLCLLQVDALVCLVVCNNNGGHSVSSVVSCVLQRQQRTCGHRCRHNLAHNCLVVCCVVQVQDWFQLLLLAQQEDGPPDDRLDDYDCDPVGDSKDFSSRSNSSSSSQQQAHWQPPDRCSDFPQPQPPVRDRPDRDPQFHFDGNHLPQDLDDQKAKFKFFRDSGSSRRSQFQHAPLASVDDDHALSSDPHDLPDDQLYNNLLSDGQKHKRFDDPDSTITNTMRIGGDHDDPDRVVVVVSNSVSSNSNSVNRLRWWWAFDDDPPDDTDIDTQGQDDPLDFPLSSLCCLCPVRVLTDRDTGSPGDDQGKMKMWMWGFDQDPSTTRTNDTDIDIDRSCSSVPDPQLSVVSNVCSVLQPDPLLVLLLVLLCLLVPDPVDNPDADPLSVQLSSQLSSQLSVQCRVLVVVCSVCVVVPHHRPCSLVSSLVSNLVSNVRSCVVVDDPVRVVSSVVSSVVSVVVSVLVVVLLVVLVVVLVVLLVCLQPPPPVLVLLQVLPDPVSLVVLCVVCVVRPADPQLSNLLSLLSNLCSVLSQAAADDAAPLLLLLCLLVPDPDDPVVSVVSLVLLVVLLVDALVVNSVSVSVSSNSSSVSVRHHHSSNSSVLSSCNPPPVDSCSSVVSNSSNVPNDPPDDD